Protein AF-A0A931GSL6-F1 (afdb_monomer)

Nearest PDB structures (foldseek):
  1zm5-assembly1_A  TM=7.945E-01  e=1.036E-17  Escherichia coli
  1qx0-assembly1_A  TM=7.908E-01  e=3.239E-17  Escherichia coli
  1omh-assembly1_A  TM=8.052E-01  e=1.941E-16  Escherichia coli
  4pcb-assembly2_C  TM=8.017E-01  e=1.839E-16  Escherichia coli
  8a1c-assembly1_A  TM=7.603E-01  e=1.228E-15  Escherichia coli

Structure (mmCIF, N/CA/C/O backbone):
data_AF-A0A931GSL6-F1
#
_entry.id   AF-A0A931GSL6-F1
#
loop_
_atom_site.group_PDB
_atom_site.id
_atom_site.type_symbol
_atom_site.label_atom_id
_atom_site.label_alt_id
_atom_site.label_comp_id
_atom_site.label_asym_id
_atom_site.label_entity_id
_atom_site.label_seq_id
_atom_site.pdbx_PDB_ins_code
_atom_site.Cartn_x
_atom_site.Cartn_y
_atom_site.Cartn_z
_atom_site.occupancy
_atom_site.B_iso_or_equiv
_atom_site.auth_seq_id
_atom_site.auth_comp_id
_atom_site.auth_asym_id
_atom_site.auth_atom_id
_atom_site.pdbx_PDB_model_num
ATOM 1 N N . MET A 1 1 ? -10.749 4.629 6.695 1.00 88.88 1 MET A N 1
ATOM 2 C CA . MET A 1 1 ? -10.153 5.551 5.714 1.00 88.88 1 MET A CA 1
ATOM 3 C C . MET A 1 1 ? -9.312 4.760 4.730 1.00 88.88 1 MET A C 1
ATOM 5 O O . MET A 1 1 ? -8.601 3.855 5.140 1.00 88.88 1 MET A O 1
ATOM 9 N N . MET A 1 2 ? -9.359 5.133 3.453 1.00 93.56 2 MET A N 1
ATOM 10 C CA . MET A 1 2 ? -8.420 4.651 2.443 1.00 93.56 2 MET A CA 1
ATOM 11 C C . MET A 1 2 ? -7.537 5.807 1.960 1.00 93.56 2 MET A C 1
ATOM 13 O O . MET A 1 2 ? -8.040 6.890 1.645 1.00 93.56 2 MET A O 1
ATOM 17 N N . SER A 1 3 ? -6.228 5.586 1.884 1.00 91.50 3 SER A N 1
ATOM 18 C CA . SER A 1 3 ? -5.280 6.497 1.239 1.00 91.50 3 SER A CA 1
ATOM 19 C C . SER A 1 3 ? -4.695 5.857 -0.017 1.00 91.50 3 SER A C 1
ATOM 21 O O . SER A 1 3 ? -4.628 4.638 -0.108 1.00 91.50 3 SER A O 1
ATOM 23 N N . ILE A 1 4 ? -4.314 6.674 -1.003 1.00 92.56 4 ILE A N 1
ATOM 24 C CA . ILE A 1 4 ? -3.686 6.202 -2.241 1.00 92.56 4 ILE A CA 1
ATOM 25 C C . ILE A 1 4 ? -2.350 6.907 -2.455 1.00 92.56 4 ILE A C 1
ATOM 27 O O . ILE A 1 4 ? -2.257 8.136 -2.346 1.00 92.56 4 ILE A O 1
ATOM 31 N N . ARG A 1 5 ? -1.319 6.139 -2.801 1.00 88.94 5 ARG A N 1
ATOM 32 C CA . ARG A 1 5 ? 0.003 6.654 -3.160 1.00 88.94 5 ARG A CA 1
ATOM 33 C C . ARG A 1 5 ? 0.490 6.020 -4.457 1.00 88.94 5 ARG A C 1
ATOM 35 O O . ARG A 1 5 ? 0.385 4.818 -4.654 1.00 88.94 5 ARG A O 1
ATOM 42 N N . VAL A 1 6 ? 1.073 6.838 -5.331 1.00 90.12 6 VAL A N 1
ATOM 43 C CA . VAL A 1 6 ? 1.807 6.339 -6.499 1.00 90.12 6 VAL A CA 1
ATOM 44 C C . VAL A 1 6 ? 3.104 5.693 -6.037 1.00 90.12 6 VAL A C 1
ATOM 46 O O . VAL A 1 6 ? 3.871 6.292 -5.283 1.00 90.12 6 VAL A O 1
ATOM 49 N N . VAL A 1 7 ? 3.357 4.493 -6.536 1.00 87.50 7 VAL A N 1
ATOM 50 C CA . VAL A 1 7 ? 4.575 3.738 -6.276 1.00 87.50 7 VAL A CA 1
ATOM 51 C C . VAL A 1 7 ? 5.427 3.744 -7.530 1.00 87.50 7 VAL A C 1
ATOM 53 O O . VAL A 1 7 ? 4.928 3.516 -8.634 1.00 87.50 7 VAL A O 1
ATOM 56 N N . ASN A 1 8 ? 6.717 4.005 -7.354 1.00 85.62 8 ASN A N 1
ATOM 57 C CA . ASN A 1 8 ? 7.663 4.135 -8.448 1.00 85.62 8 ASN A CA 1
ATOM 58 C C . ASN A 1 8 ? 8.443 2.833 -8.697 1.00 85.62 8 ASN A C 1
ATOM 60 O O . ASN A 1 8 ? 8.720 2.091 -7.758 1.00 85.62 8 ASN A O 1
ATOM 64 N N . ALA A 1 9 ? 8.806 2.580 -9.954 1.00 76.12 9 ALA A N 1
ATOM 65 C CA . ALA A 1 9 ? 9.715 1.505 -10.351 1.00 76.12 9 ALA A CA 1
ATOM 66 C C . ALA A 1 9 ? 11.154 1.807 -9.890 1.00 76.12 9 ALA A C 1
ATOM 68 O O . ALA A 1 9 ? 11.483 2.956 -9.592 1.00 76.12 9 ALA A O 1
ATOM 69 N N . GLY A 1 10 ? 12.012 0.785 -9.829 1.00 66.00 10 GLY A N 1
ATOM 70 C CA . GLY A 1 10 ? 13.371 0.910 -9.283 1.00 66.00 10 GLY A CA 1
ATOM 71 C C . GLY A 1 10 ? 13.377 0.939 -7.750 1.00 66.00 10 GLY A C 1
ATOM 72 O O . GLY A 1 10 ? 12.690 0.137 -7.122 1.00 66.00 10 GLY A O 1
ATOM 73 N N . ASP A 1 11 ? 14.108 1.869 -7.127 1.00 52.41 11 ASP A N 1
ATOM 74 C CA . ASP A 1 11 ? 14.279 1.930 -5.659 1.00 52.41 11 ASP A CA 1
ATOM 75 C C . ASP A 1 11 ? 12.950 2.123 -4.894 1.00 52.41 11 ASP A C 1
ATOM 77 O O . ASP A 1 11 ? 12.845 1.799 -3.711 1.00 52.41 11 ASP A O 1
ATOM 81 N N . GLY A 1 12 ? 11.894 2.580 -5.580 1.00 50.88 12 GLY A N 1
ATOM 82 C CA . GLY A 1 12 ? 10.536 2.641 -5.039 1.00 50.88 12 GLY A CA 1
ATOM 83 C C . GLY A 1 12 ? 9.939 1.272 -4.691 1.00 50.88 12 GLY A C 1
ATOM 84 O O . GLY A 1 12 ? 9.105 1.206 -3.794 1.00 50.88 12 GLY A O 1
ATOM 85 N N . TYR A 1 13 ? 10.391 0.174 -5.310 1.00 56.59 13 TYR A N 1
ATOM 86 C CA . TYR A 1 13 ? 10.003 -1.189 -4.919 1.00 56.59 13 TYR A CA 1
ATOM 87 C C . TYR A 1 13 ? 10.824 -1.709 -3.724 1.00 56.59 13 TYR A C 1
ATOM 89 O O . TYR A 1 13 ? 10.285 -2.413 -2.875 1.00 56.59 13 TYR A O 1
ATOM 97 N N . ALA A 1 14 ? 12.094 -1.314 -3.591 1.00 57.62 14 ALA A N 1
ATOM 98 C CA . ALA A 1 14 ? 12.875 -1.604 -2.385 1.00 57.62 14 ALA A CA 1
ATOM 99 C C . ALA A 1 14 ? 12.278 -0.871 -1.169 1.00 57.62 14 ALA A C 1
ATOM 101 O O . ALA A 1 14 ? 12.182 -1.432 -0.078 1.00 57.62 14 ALA A O 1
ATOM 102 N N . TYR A 1 15 ? 11.762 0.346 -1.384 1.00 56.59 15 TYR A N 1
ATOM 103 C CA . TYR A 1 15 ? 10.905 1.038 -0.423 1.00 56.59 15 TYR A CA 1
ATOM 104 C C . TYR A 1 15 ? 9.653 0.216 -0.073 1.00 56.59 15 TYR A C 1
ATOM 106 O O . TYR A 1 15 ? 9.319 0.144 1.103 1.00 56.59 15 TYR A O 1
ATOM 114 N N . LEU A 1 16 ? 8.989 -0.443 -1.033 1.00 60.22 16 LEU A N 1
ATOM 115 C CA . LEU A 1 16 ? 7.845 -1.324 -0.747 1.00 60.22 16 LEU A CA 1
ATOM 116 C C . LEU A 1 16 ? 8.237 -2.527 0.108 1.00 60.22 16 LEU A C 1
ATOM 118 O O . LEU A 1 16 ? 7.542 -2.819 1.071 1.00 60.22 16 LEU A O 1
ATOM 122 N N . LEU A 1 17 ? 9.347 -3.201 -0.194 1.00 63.47 17 LEU A N 1
ATOM 123 C CA . LEU A 1 17 ? 9.812 -4.317 0.633 1.00 63.47 17 LEU A CA 1
ATOM 124 C C . LEU A 1 17 ? 10.092 -3.857 2.069 1.00 63.47 17 LEU A C 1
ATOM 126 O O . LEU A 1 17 ? 9.617 -4.480 3.009 1.00 63.47 17 LEU A O 1
ATOM 130 N N . ARG A 1 18 ? 10.772 -2.715 2.229 1.00 61.06 18 ARG A N 1
ATOM 131 C CA . ARG A 1 18 ? 11.181 -2.186 3.538 1.00 61.06 18 ARG A CA 1
ATOM 132 C C . ARG A 1 18 ? 10.068 -1.478 4.323 1.00 61.06 18 ARG A C 1
ATOM 134 O O . ARG A 1 18 ? 10.117 -1.453 5.541 1.00 61.06 18 ARG A O 1
ATOM 141 N N . ASN A 1 19 ? 9.099 -0.846 3.656 1.00 56.12 19 ASN A N 1
ATOM 142 C CA . ASN A 1 19 ? 8.054 -0.039 4.314 1.00 56.12 19 ASN A CA 1
ATOM 143 C C . ASN A 1 19 ? 6.692 -0.740 4.312 1.00 56.12 19 ASN A C 1
ATOM 145 O O . ASN A 1 19 ? 5.955 -0.599 5.277 1.00 56.12 19 ASN A O 1
ATOM 149 N N . VAL A 1 20 ? 6.342 -1.442 3.231 1.00 57.94 20 VAL A N 1
ATOM 150 C CA . VAL A 1 20 ? 5.002 -2.021 3.008 1.00 57.94 20 VAL A CA 1
ATOM 151 C C . VAL A 1 20 ? 4.972 -3.518 3.298 1.00 57.94 20 VAL A C 1
ATOM 153 O O . VAL A 1 20 ? 3.967 -4.033 3.759 1.00 57.94 20 VAL A O 1
ATOM 156 N N . ALA A 1 21 ? 6.058 -4.243 3.043 1.00 58.34 21 ALA A N 1
ATOM 157 C CA . ALA A 1 21 ? 6.096 -5.671 3.329 1.00 58.34 21 ALA A CA 1
ATOM 158 C C . ALA A 1 21 ? 6.589 -5.958 4.760 1.00 58.34 21 ALA A C 1
ATOM 160 O O . ALA A 1 21 ? 6.107 -6.905 5.375 1.00 58.34 21 ALA A O 1
ATOM 161 N N . THR A 1 22 ? 7.476 -5.110 5.305 1.00 55.72 22 THR A N 1
ATOM 162 C CA . THR A 1 22 ? 8.036 -5.234 6.668 1.00 55.72 22 THR A CA 1
ATOM 163 C C . THR A 1 22 ? 7.651 -4.097 7.627 1.00 55.72 22 THR A C 1
ATOM 165 O O . THR A 1 22 ? 8.270 -3.929 8.680 1.00 55.72 22 THR A O 1
ATOM 168 N N . ALA A 1 23 ? 6.649 -3.283 7.275 1.00 55.00 23 ALA A N 1
ATOM 169 C CA . ALA A 1 23 ? 6.155 -2.171 8.094 1.00 55.00 23 ALA A CA 1
ATOM 170 C C . ALA A 1 23 ? 7.258 -1.263 8.668 1.00 55.00 23 ALA A C 1
ATOM 172 O O . ALA A 1 23 ? 7.113 -0.791 9.794 1.00 55.00 23 ALA A O 1
ATOM 173 N N . ASP A 1 24 ? 8.349 -1.022 7.931 1.00 53.19 24 ASP A N 1
ATOM 174 C CA . ASP A 1 24 ? 9.471 -0.164 8.336 1.00 53.19 24 ASP A CA 1
ATOM 175 C C . ASP A 1 24 ? 10.413 -0.682 9.424 1.00 53.19 24 ASP A C 1
ATOM 177 O O . ASP A 1 24 ? 11.229 0.095 9.928 1.00 53.19 24 ASP A O 1
ATOM 181 N N . VAL A 1 25 ? 10.340 -1.964 9.778 1.00 50.78 25 VAL A N 1
ATOM 182 C CA . VAL A 1 25 ? 11.339 -2.573 10.663 1.00 50.78 25 VAL A CA 1
ATOM 183 C C . VAL A 1 25 ? 12.667 -2.671 9.913 1.00 50.78 25 VAL A C 1
ATOM 185 O O . VAL A 1 25 ? 12.702 -3.127 8.765 1.00 50.78 25 VAL A O 1
ATOM 188 N N . ASP A 1 26 ? 13.752 -2.209 10.546 1.00 47.12 26 ASP A N 1
ATOM 189 C CA . ASP A 1 26 ? 15.094 -2.293 9.973 1.00 47.12 26 ASP A CA 1
ATOM 190 C C . ASP A 1 26 ? 15.543 -3.753 9.973 1.00 47.12 26 ASP A C 1
ATOM 192 O O . ASP A 1 26 ? 16.131 -4.268 10.918 1.00 47.12 26 ASP A O 1
ATOM 196 N N . THR A 1 27 ? 15.194 -4.459 8.908 1.00 45.84 27 THR A N 1
ATOM 197 C CA . THR A 1 27 ? 15.822 -5.725 8.587 1.00 45.84 27 THR A CA 1
ATOM 198 C C . THR A 1 27 ? 17.246 -5.388 8.181 1.00 45.84 27 THR A C 1
ATOM 200 O O . THR A 1 27 ? 17.449 -4.805 7.109 1.00 45.84 27 THR A O 1
ATOM 203 N N . GLU A 1 28 ? 18.245 -5.755 8.989 1.00 41.78 28 GLU A N 1
ATOM 204 C CA . GLU A 1 28 ? 19.601 -5.890 8.457 1.00 41.78 28 GLU A CA 1
ATOM 205 C C . GLU A 1 28 ? 19.493 -6.661 7.135 1.00 41.78 28 GLU A C 1
ATOM 207 O O . GLU A 1 28 ? 18.674 -7.583 7.032 1.00 41.78 28 GLU A O 1
ATOM 212 N N . THR A 1 29 ? 20.268 -6.254 6.126 1.00 38.44 29 THR A N 1
ATOM 213 C CA . THR A 1 29 ? 20.222 -6.634 4.693 1.00 38.44 29 THR A CA 1
ATOM 214 C C . THR A 1 29 ? 20.209 -8.143 4.380 1.00 38.44 29 THR A C 1
ATOM 216 O O . THR A 1 29 ? 20.266 -8.540 3.221 1.00 38.44 29 THR A O 1
ATOM 219 N N . LYS A 1 30 ? 20.128 -8.998 5.399 1.00 36.03 30 LYS A N 1
ATOM 220 C CA . LYS A 1 30 ? 20.067 -10.457 5.359 1.00 36.03 30 LYS A CA 1
ATOM 221 C C . LYS A 1 30 ? 18.737 -11.065 5.832 1.00 36.03 30 LYS A C 1
ATOM 223 O O . LYS A 1 30 ? 18.572 -12.270 5.670 1.00 36.03 30 LYS A O 1
ATOM 228 N N . THR A 1 31 ? 17.815 -10.293 6.406 1.00 47.03 31 THR A N 1
ATOM 229 C CA . THR A 1 31 ? 16.574 -10.844 6.989 1.00 47.03 31 THR A CA 1
ATOM 230 C C . THR A 1 31 ? 15.537 -11.032 5.883 1.00 47.03 31 THR A C 1
ATOM 232 O O . THR A 1 31 ? 15.088 -10.057 5.274 1.00 47.03 31 THR A O 1
ATOM 235 N N . LYS A 1 32 ? 15.191 -12.282 5.566 1.00 58.03 32 LYS A N 1
ATOM 236 C CA . LYS A 1 32 ? 14.216 -12.596 4.513 1.00 58.03 32 LYS A CA 1
ATOM 237 C C . LYS A 1 32 ? 12.826 -12.163 4.982 1.00 58.03 32 LYS A C 1
ATOM 239 O O . LYS A 1 32 ? 12.529 -12.194 6.170 1.00 58.03 32 LYS A O 1
ATOM 244 N N . LEU A 1 33 ? 11.931 -11.827 4.052 1.00 59.03 33 LEU A N 1
ATOM 245 C CA . LEU A 1 33 ? 10.522 -11.505 4.346 1.00 59.03 33 LEU A CA 1
ATOM 246 C C . LEU A 1 33 ? 9.840 -12.522 5.282 1.00 59.03 33 LEU A C 1
ATOM 248 O O . LEU A 1 33 ? 9.051 -12.138 6.140 1.00 59.03 33 LEU A O 1
ATOM 252 N N . GLY A 1 34 ? 10.197 -13.805 5.161 1.00 54.66 34 GLY A N 1
ATOM 253 C CA . GLY A 1 34 ? 9.731 -14.867 6.054 1.00 54.66 34 GLY A CA 1
ATOM 254 C C . GLY A 1 34 ? 10.111 -14.664 7.524 1.00 54.66 34 GLY A C 1
ATOM 255 O O . GLY A 1 34 ? 9.273 -14.884 8.393 1.00 54.66 34 GLY A O 1
ATOM 256 N N . ASP A 1 35 ? 11.318 -14.177 7.802 1.00 54.59 35 ASP A N 1
ATOM 257 C CA . ASP A 1 35 ? 11.817 -13.959 9.163 1.00 54.59 35 ASP A CA 1
ATOM 258 C C . ASP A 1 35 ? 11.058 -12.807 9.845 1.00 54.59 35 ASP A C 1
ATOM 260 O O . ASP A 1 35 ? 10.737 -12.880 11.029 1.00 54.59 35 ASP A O 1
ATOM 264 N N . TYR A 1 36 ? 10.693 -11.765 9.086 1.00 60.53 36 TYR A N 1
ATOM 265 C CA . TYR A 1 36 ? 9.849 -10.672 9.580 1.00 60.53 36 TYR A CA 1
ATOM 266 C C . TYR A 1 36 ? 8.445 -11.160 9.960 1.00 60.53 36 TYR A C 1
ATOM 268 O O . TYR A 1 36 ? 7.954 -10.843 11.048 1.00 60.53 36 TYR A O 1
ATOM 276 N N . TYR A 1 37 ? 7.801 -11.943 9.088 1.00 64.44 37 TYR A N 1
ATOM 277 C CA . TYR A 1 37 ? 6.474 -12.503 9.364 1.00 64.44 37 TYR A CA 1
ATOM 278 C C . TYR A 1 37 ? 6.506 -13.443 10.570 1.00 64.44 37 TYR A C 1
ATOM 280 O O . TYR A 1 37 ? 5.622 -13.386 11.422 1.00 64.44 37 TYR A O 1
ATOM 288 N N . GLN A 1 38 ? 7.562 -14.250 10.694 1.00 57.75 38 GLN A N 1
ATOM 289 C CA . GLN A 1 38 ? 7.755 -15.131 11.841 1.00 57.75 38 GLN A CA 1
ATOM 290 C C . GLN A 1 38 ? 7.978 -14.347 13.143 1.00 57.75 38 GLN A C 1
ATOM 292 O O . GLN A 1 38 ? 7.403 -14.705 14.168 1.00 57.75 38 GLN A O 1
ATOM 297 N N . ALA A 1 39 ? 8.766 -13.269 13.111 1.00 57.22 39 ALA A N 1
ATOM 298 C CA . ALA A 1 39 ? 9.063 -12.457 14.291 1.00 57.22 39 ALA A CA 1
ATOM 299 C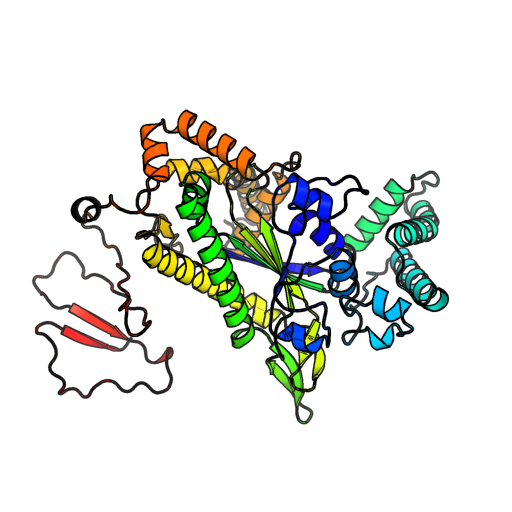 C . ALA A 1 39 ? 7.869 -11.606 14.762 1.00 57.22 39 ALA A C 1
ATOM 301 O O . ALA A 1 39 ? 7.644 -11.457 15.961 1.00 57.22 39 ALA A O 1
ATOM 302 N N . THR A 1 40 ? 7.093 -11.045 13.831 1.00 60.88 40 THR A N 1
ATOM 303 C CA . THR A 1 40 ? 5.948 -10.169 14.156 1.00 60.88 40 THR A CA 1
ATOM 304 C C . THR A 1 40 ? 4.620 -10.905 14.314 1.00 60.88 40 THR A C 1
ATOM 306 O O . THR A 1 40 ? 3.653 -10.346 14.834 1.00 60.88 40 THR A O 1
ATOM 309 N N . GLY A 1 41 ? 4.511 -12.129 13.795 1.00 64.69 41 GLY A N 1
ATOM 310 C CA . GLY A 1 41 ? 3.218 -12.790 13.619 1.00 64.69 41 GLY A CA 1
ATOM 311 C C . GLY A 1 41 ? 2.282 -12.060 12.642 1.00 64.69 41 GLY A C 1
ATOM 312 O O . GLY A 1 41 ? 1.089 -12.369 12.597 1.00 64.69 41 GLY A O 1
ATOM 313 N N . THR A 1 42 ? 2.776 -11.079 11.871 1.00 72.00 42 THR A N 1
ATOM 314 C CA . THR A 1 42 ? 2.006 -10.528 10.747 1.00 72.00 42 THR A CA 1
ATOM 315 C C . THR A 1 42 ? 1.918 -11.582 9.644 1.00 72.00 42 THR A C 1
ATOM 317 O O . THR A 1 42 ? 2.901 -12.280 9.375 1.00 72.00 42 THR A O 1
ATOM 320 N N . PRO A 1 43 ? 0.746 -11.759 9.010 1.00 78.62 43 PRO A N 1
ATOM 321 C CA . PRO A 1 43 ? 0.599 -12.753 7.966 1.00 78.62 43 PRO A CA 1
ATOM 322 C C . PRO A 1 43 ? 1.441 -12.356 6.749 1.00 78.62 43 PRO A C 1
ATOM 324 O O . PRO A 1 43 ? 1.567 -11.165 6.443 1.00 78.62 43 PRO A O 1
ATOM 327 N N . PRO A 1 44 ? 1.971 -13.343 6.007 1.00 85.12 44 PRO A N 1
ATOM 328 C CA . PRO A 1 44 ? 2.659 -13.056 4.767 1.00 85.12 44 PRO A CA 1
ATOM 329 C C . PRO A 1 44 ? 1.716 -12.386 3.769 1.00 85.12 44 PRO A C 1
ATOM 331 O O . PRO A 1 44 ? 0.509 -12.650 3.764 1.00 85.12 44 PRO A O 1
ATOM 334 N N . GLY A 1 45 ? 2.276 -11.537 2.905 1.00 89.44 45 GLY A N 1
ATOM 335 C CA . GLY A 1 45 ? 1.488 -10.865 1.879 1.00 89.44 45 GLY A CA 1
ATOM 336 C C . GLY A 1 45 ? 0.762 -11.858 0.970 1.00 89.44 45 GLY A C 1
ATOM 337 O O . GLY A 1 45 ? 1.307 -12.918 0.654 1.00 89.44 45 GLY A O 1
ATOM 338 N N . ARG A 1 46 ? -0.456 -11.526 0.533 1.00 94.44 46 ARG A N 1
ATOM 339 C CA . ARG A 1 46 ? -1.287 -12.398 -0.319 1.00 94.44 46 ARG A CA 1
ATOM 340 C C . ARG A 1 46 ? -1.665 -11.737 -1.635 1.00 94.44 46 ARG A C 1
ATOM 342 O O . ARG A 1 46 ? -1.926 -10.536 -1.686 1.00 94.44 46 ARG A O 1
ATOM 349 N N . TRP A 1 47 ? -1.707 -12.528 -2.702 1.00 97.44 47 TRP A N 1
ATOM 350 C CA . TRP A 1 47 ? -2.198 -12.081 -4.001 1.00 97.44 47 TRP A CA 1
ATOM 351 C C . TRP A 1 47 ? -3.712 -11.898 -3.997 1.00 97.44 47 TRP A C 1
ATOM 353 O O . TRP A 1 47 ? -4.449 -12.710 -3.441 1.00 97.44 47 TRP A O 1
ATOM 363 N N . TYR A 1 48 ? -4.179 -10.860 -4.682 1.00 97.75 48 TYR A N 1
ATOM 364 C CA . TYR A 1 48 ? -5.594 -10.565 -4.857 1.00 97.75 48 TYR A CA 1
ATOM 365 C C . TYR A 1 48 ? -5.888 -10.029 -6.262 1.00 97.75 48 TYR A C 1
ATOM 367 O O . TYR A 1 48 ? -5.056 -9.358 -6.880 1.00 97.75 48 TYR A O 1
ATOM 375 N N . GLY A 1 49 ? -7.108 -10.278 -6.738 1.00 97.06 49 GLY A N 1
ATOM 376 C CA . GLY A 1 49 ? -7.681 -9.621 -7.909 1.00 97.06 49 GLY A CA 1
ATOM 377 C C . GLY A 1 49 ? -7.876 -10.524 -9.125 1.00 97.06 49 GLY A C 1
ATOM 378 O O . GLY A 1 49 ? -7.112 -11.449 -9.402 1.00 97.06 49 GLY A O 1
ATOM 379 N N . ARG A 1 50 ? -8.919 -10.218 -9.902 1.00 96.25 50 ARG A N 1
ATOM 380 C CA . ARG A 1 50 ? -9.314 -10.976 -11.104 1.00 96.25 50 ARG A CA 1
ATOM 381 C C . ARG A 1 50 ? -8.253 -10.953 -12.208 1.00 96.25 50 ARG A C 1
ATOM 383 O O . ARG A 1 50 ? -8.184 -11.879 -13.017 1.00 96.25 50 ARG A O 1
ATOM 390 N N . GLY A 1 51 ? -7.396 -9.929 -12.217 1.00 97.19 51 GLY A N 1
ATOM 391 C CA . GLY A 1 51 ? -6.324 -9.772 -13.197 1.00 97.19 51 GLY A CA 1
ATOM 392 C C . GLY A 1 51 ? -5.233 -10.837 -13.091 1.00 97.19 51 GLY A C 1
ATOM 393 O O . GLY A 1 51 ? -4.511 -11.038 -14.064 1.00 97.19 51 GLY A O 1
ATOM 394 N N . LEU A 1 52 ? -5.145 -11.558 -11.964 1.00 97.81 52 LEU A N 1
ATOM 395 C CA . LEU A 1 52 ? -4.214 -12.679 -11.785 1.00 97.81 52 LEU A CA 1
ATOM 396 C C . LEU A 1 52 ? -4.424 -13.771 -12.841 1.00 97.81 52 LEU A C 1
ATOM 398 O O . LEU A 1 52 ? -3.458 -14.359 -13.308 1.00 97.81 52 LEU A O 1
ATOM 402 N N . THR A 1 53 ? -5.661 -13.975 -13.305 1.00 96.00 53 THR A N 1
ATOM 403 C CA . THR A 1 53 ? -5.965 -14.934 -14.385 1.00 96.00 53 THR A CA 1
ATOM 404 C C . THR A 1 53 ? -5.207 -14.637 -15.681 1.00 96.00 53 THR A C 1
ATOM 406 O O . THR A 1 53 ? -4.886 -15.552 -16.431 1.00 96.00 53 THR A O 1
ATOM 409 N N . GLY A 1 54 ? -4.883 -13.367 -15.941 1.00 95.19 54 GLY A N 1
ATOM 410 C CA . GLY A 1 54 ? -4.127 -12.956 -17.121 1.00 95.19 54 GLY A CA 1
ATOM 411 C C . GLY A 1 54 ? -2.651 -13.351 -17.083 1.00 95.19 54 GLY A C 1
ATOM 412 O O . GLY A 1 54 ? -2.003 -13.311 -18.126 1.00 95.19 54 GLY A O 1
ATOM 413 N N . LEU A 1 55 ? -2.122 -13.710 -15.907 1.00 96.38 55 LEU A N 1
ATOM 414 C CA . LEU A 1 55 ? -0.742 -14.170 -15.736 1.00 96.38 55 LEU A CA 1
ATOM 415 C C . LEU A 1 55 ? -0.529 -15.597 -16.256 1.00 96.38 55 LEU A C 1
ATOM 417 O O . LEU A 1 55 ? 0.604 -15.947 -16.562 1.00 96.38 55 LEU A O 1
ATOM 421 N N . ASP A 1 56 ? -1.597 -16.392 -16.388 1.00 93.31 56 ASP A N 1
ATOM 422 C CA . ASP A 1 56 ? -1.512 -17.800 -16.796 1.00 93.31 56 ASP A CA 1
ATOM 423 C C . ASP A 1 56 ? -0.492 -18.571 -15.935 1.00 93.31 56 ASP A C 1
ATOM 425 O O . ASP A 1 56 ? 0.580 -19.002 -16.371 1.00 93.31 56 ASP A O 1
ATOM 429 N N . SER A 1 57 ? -0.787 -18.618 -14.634 1.00 93.94 57 SER A N 1
ATOM 430 C CA . SER A 1 57 ? 0.058 -19.219 -13.606 1.00 93.94 57 SER A CA 1
ATOM 431 C C . SER A 1 57 ? -0.782 -20.079 -12.675 1.00 93.94 57 SER A C 1
ATOM 433 O O . SER A 1 57 ? -1.848 -19.663 -12.221 1.00 93.94 57 SER A O 1
ATOM 435 N N . THR A 1 58 ? -0.270 -21.263 -12.348 1.00 92.44 58 THR A N 1
ATOM 436 C CA . THR A 1 58 ? -0.852 -22.148 -11.331 1.00 92.44 58 THR A CA 1
ATOM 437 C C . THR A 1 58 ? -0.370 -21.814 -9.917 1.00 92.44 58 THR A C 1
ATOM 439 O O . THR A 1 58 ? -0.993 -22.247 -8.953 1.00 92.44 58 THR A O 1
ATOM 442 N N . ALA A 1 59 ? 0.724 -21.057 -9.774 1.00 92.94 59 ALA A N 1
ATOM 443 C CA . ALA A 1 59 ? 1.295 -20.672 -8.480 1.00 92.94 59 ALA A CA 1
ATOM 444 C C . ALA A 1 59 ? 0.817 -19.287 -8.005 1.00 92.94 59 ALA A C 1
ATOM 446 O O . ALA A 1 59 ? 0.710 -19.024 -6.803 1.00 92.94 59 ALA A O 1
ATOM 447 N N . ILE A 1 60 ? 0.522 -18.388 -8.946 1.00 96.12 60 ILE A N 1
ATOM 448 C CA . ILE A 1 60 ? 0.112 -17.009 -8.669 1.00 96.12 60 ILE A CA 1
ATOM 449 C C . ILE A 1 60 ? -1.406 -16.888 -8.820 1.00 96.12 60 ILE A C 1
ATOM 451 O O . ILE A 1 60 ? -1.923 -16.401 -9.825 1.00 96.12 60 ILE A O 1
ATOM 455 N N . THR A 1 61 ? -2.127 -17.344 -7.798 1.00 96.00 61 THR A N 1
ATOM 456 C CA . THR A 1 61 ? -3.592 -17.275 -7.716 1.00 96.00 61 THR A CA 1
ATOM 457 C C . THR A 1 61 ? -4.025 -16.464 -6.497 1.00 96.00 61 THR A C 1
ATOM 459 O O . THR A 1 61 ? -3.236 -16.205 -5.590 1.00 96.00 61 THR A O 1
ATOM 462 N N . ALA A 1 62 ? -5.290 -16.039 -6.455 1.00 95.62 62 ALA A N 1
ATOM 463 C CA . ALA A 1 62 ? -5.801 -15.288 -5.310 1.00 95.62 62 ALA A CA 1
ATOM 464 C C . ALA A 1 62 ? -5.594 -16.074 -3.999 1.00 95.62 62 ALA A C 1
ATOM 466 O O . ALA A 1 62 ? -5.827 -17.281 -3.945 1.00 95.62 62 ALA A O 1
ATOM 467 N N . GLY A 1 63 ? -5.120 -15.388 -2.961 1.00 93.75 63 GLY A N 1
ATOM 468 C CA . GLY A 1 63 ? -4.814 -15.952 -1.648 1.00 93.75 63 GLY A CA 1
ATOM 469 C C . GLY A 1 63 ? -3.413 -16.556 -1.499 1.00 93.75 63 GLY A C 1
ATOM 470 O O . GLY A 1 63 ? -2.992 -16.760 -0.355 1.00 93.75 63 GLY A O 1
ATOM 471 N N . THR A 1 64 ? -2.665 -16.809 -2.585 1.00 95.25 64 THR A N 1
ATOM 472 C CA . THR A 1 64 ? -1.302 -17.364 -2.479 1.00 95.25 64 THR A CA 1
ATOM 473 C C . THR A 1 64 ? -0.295 -16.318 -2.015 1.00 95.25 64 THR A C 1
ATOM 475 O O . THR A 1 64 ? -0.510 -15.110 -2.143 1.00 95.25 64 THR A O 1
ATOM 478 N N . THR A 1 65 ? 0.802 -16.791 -1.425 1.00 93.62 65 THR A N 1
ATOM 479 C CA . THR A 1 65 ? 1.811 -15.937 -0.798 1.00 93.62 65 THR A CA 1
ATOM 480 C C . THR A 1 65 ? 2.609 -15.128 -1.823 1.00 93.62 65 THR A C 1
ATOM 482 O O . THR A 1 65 ? 3.068 -15.629 -2.852 1.00 93.62 65 THR A O 1
ATOM 485 N N . VAL A 1 66 ? 2.827 -13.859 -1.502 1.00 90.75 66 VAL A N 1
ATOM 486 C CA . VAL A 1 66 ? 3.693 -12.934 -2.229 1.00 90.75 66 VAL A CA 1
ATOM 487 C C . VAL A 1 66 ? 5.125 -13.081 -1.709 1.00 90.75 66 VAL A C 1
ATOM 489 O O . VAL A 1 66 ? 5.352 -13.023 -0.503 1.00 90.75 66 VAL A O 1
ATOM 492 N N . THR A 1 67 ? 6.101 -13.237 -2.606 1.00 87.00 67 THR A N 1
ATOM 493 C CA . THR A 1 67 ? 7.526 -13.299 -2.250 1.00 87.00 67 THR A CA 1
ATOM 494 C C . THR A 1 67 ? 8.263 -12.035 -2.682 1.00 87.00 67 THR A C 1
ATOM 496 O O . THR A 1 67 ? 7.752 -11.222 -3.461 1.00 87.00 67 THR A O 1
ATOM 499 N N . GLN A 1 68 ? 9.495 -11.875 -2.196 1.00 81.31 68 GLN A N 1
ATOM 500 C CA . GLN A 1 68 ? 10.367 -10.768 -2.577 1.00 81.31 68 GLN A CA 1
ATOM 501 C C . GLN A 1 68 ? 10.643 -10.749 -4.084 1.00 81.31 68 GLN A C 1
ATOM 503 O O . GLN A 1 68 ? 10.602 -9.694 -4.720 1.00 81.31 68 GLN A O 1
ATOM 508 N N . GLU A 1 69 ? 10.886 -11.923 -4.660 1.00 83.12 69 GLU A N 1
ATOM 509 C CA . GLU A 1 69 ? 11.198 -12.127 -6.072 1.00 83.12 69 GLU A CA 1
ATOM 510 C C . GLU A 1 69 ? 10.008 -11.730 -6.941 1.00 83.12 69 GLU A C 1
ATOM 512 O O . GLU A 1 69 ? 10.181 -10.994 -7.918 1.00 83.12 69 GLU A O 1
ATOM 517 N N . HIS A 1 70 ? 8.796 -12.123 -6.526 1.00 90.75 70 HIS A N 1
ATOM 518 C CA . HIS A 1 70 ? 7.573 -11.723 -7.208 1.00 90.75 70 HIS A CA 1
ATOM 519 C C . HIS A 1 70 ? 7.421 -10.198 -7.243 1.00 90.75 70 HIS A C 1
ATOM 521 O O . HIS A 1 70 ? 7.096 -9.614 -8.282 1.00 90.75 70 HIS A O 1
ATOM 527 N N . MET A 1 71 ? 7.677 -9.544 -6.105 1.00 87.88 71 MET A N 1
ATOM 528 C CA . MET A 1 71 ? 7.574 -8.091 -5.980 1.00 87.88 71 MET A CA 1
ATOM 529 C C . MET A 1 71 ? 8.618 -7.383 -6.849 1.00 87.88 71 MET A C 1
ATOM 531 O O . MET A 1 71 ? 8.293 -6.425 -7.556 1.00 87.88 71 MET A O 1
ATOM 535 N N . ALA A 1 72 ? 9.854 -7.884 -6.843 1.00 84.06 72 ALA A N 1
ATOM 536 C CA . ALA A 1 72 ? 10.941 -7.373 -7.667 1.00 84.06 72 ALA A CA 1
ATOM 537 C C . ALA A 1 72 ? 10.635 -7.501 -9.162 1.00 84.06 72 ALA A C 1
ATOM 539 O O . ALA A 1 72 ? 10.893 -6.569 -9.923 1.00 84.06 72 ALA A O 1
ATOM 540 N N . ALA A 1 73 ? 10.080 -8.634 -9.592 1.00 90.00 73 ALA A N 1
ATOM 541 C CA . ALA A 1 73 ? 9.732 -8.862 -10.989 1.00 90.00 73 ALA A CA 1
ATOM 542 C C . ALA A 1 73 ? 8.594 -7.934 -11.443 1.00 90.00 73 ALA A C 1
ATOM 544 O O . ALA A 1 73 ? 8.758 -7.174 -12.401 1.00 90.00 73 ALA A O 1
ATOM 545 N N . LEU A 1 74 ? 7.464 -7.925 -10.728 1.00 93.69 74 LEU A N 1
ATOM 546 C CA . LEU A 1 74 ? 6.262 -7.202 -11.153 1.00 93.69 74 LEU A CA 1
ATOM 547 C C . LEU A 1 74 ? 6.362 -5.685 -10.949 1.00 93.69 74 LEU A C 1
ATOM 549 O O . LEU A 1 74 ? 6.104 -4.905 -11.872 1.00 93.69 74 LEU A O 1
ATOM 553 N N . TYR A 1 75 ? 6.741 -5.247 -9.749 1.00 90.19 75 TYR A N 1
ATOM 554 C CA . TYR A 1 75 ? 6.773 -3.824 -9.400 1.00 90.19 75 TYR A CA 1
ATOM 555 C C . TYR A 1 75 ? 8.129 -3.188 -9.701 1.00 90.19 75 TYR A C 1
ATOM 557 O O . TYR A 1 75 ? 8.181 -2.024 -10.088 1.00 90.19 75 TYR A O 1
ATOM 565 N N . GLY A 1 76 ? 9.224 -3.939 -9.580 1.00 86.25 76 GLY A N 1
ATOM 566 C CA . GLY A 1 76 ? 10.553 -3.434 -9.926 1.00 86.25 76 GLY A CA 1
ATOM 567 C C . GLY A 1 76 ? 10.744 -3.284 -11.436 1.00 86.25 76 GLY A C 1
ATOM 568 O O . GLY A 1 76 ? 11.149 -2.219 -11.902 1.00 86.25 76 GLY A O 1
ATOM 569 N N . GLU A 1 77 ? 10.418 -4.329 -12.202 1.00 87.06 77 GLU A N 1
ATOM 570 C CA . GLU A 1 77 ? 10.800 -4.429 -13.623 1.00 87.06 77 GLU A CA 1
ATOM 571 C C . GLU A 1 77 ? 9.611 -4.562 -14.590 1.00 87.06 77 GLU A C 1
ATOM 573 O O . GLU A 1 77 ? 9.757 -4.377 -15.801 1.00 87.06 77 GLU A O 1
ATOM 578 N N . GLY A 1 78 ? 8.402 -4.796 -14.078 1.00 93.31 78 GLY A N 1
ATOM 579 C CA . GLY A 1 78 ? 7.205 -4.899 -14.909 1.00 93.31 78 GLY A CA 1
ATOM 580 C C . GLY A 1 78 ? 7.122 -6.220 -15.669 1.00 93.31 78 GLY A C 1
ATOM 581 O O . GLY A 1 78 ? 6.592 -6.247 -16.785 1.00 93.31 78 GLY A O 1
ATOM 582 N N . LEU A 1 79 ? 7.679 -7.275 -15.083 1.00 94.62 79 LEU A N 1
ATOM 583 C CA . LEU A 1 79 ? 7.706 -8.639 -15.595 1.00 94.62 79 LEU A CA 1
ATOM 584 C C . LEU A 1 79 ? 6.674 -9.514 -14.877 1.00 94.62 79 LEU A C 1
ATOM 586 O O . LEU A 1 79 ? 6.074 -9.119 -13.877 1.00 94.62 79 LEU A O 1
ATOM 590 N N . HIS A 1 80 ? 6.471 -10.714 -15.403 1.00 97.19 80 HIS A N 1
ATOM 591 C CA . HIS A 1 80 ? 5.689 -11.761 -14.770 1.00 97.19 80 HIS A CA 1
ATOM 592 C C . HIS A 1 80 ? 6.244 -12.051 -13.356 1.00 97.19 80 HIS A C 1
ATOM 594 O O . HIS A 1 80 ? 7.462 -12.131 -13.214 1.00 97.19 80 HIS A O 1
ATOM 600 N N . PRO A 1 81 ? 5.415 -12.232 -12.307 1.00 95.62 81 PRO A N 1
ATOM 601 C CA . PRO A 1 81 ? 5.904 -12.520 -10.950 1.00 95.62 81 PRO A CA 1
ATOM 602 C C . PRO A 1 81 ? 6.869 -13.715 -10.874 1.00 95.62 81 PRO A C 1
ATOM 604 O O . PRO A 1 81 ? 7.859 -13.668 -10.158 1.00 95.62 81 PRO A O 1
ATOM 607 N N . GLU A 1 82 ? 6.620 -14.749 -11.678 1.00 94.94 82 GLU A N 1
ATOM 608 C CA . GLU A 1 82 ? 7.488 -15.930 -11.848 1.00 94.94 82 GLU A CA 1
ATOM 609 C C . GLU A 1 82 ? 8.601 -15.742 -12.904 1.00 94.94 82 GLU A C 1
ATOM 611 O O . GLU A 1 82 ? 9.017 -16.707 -13.541 1.00 94.94 82 GLU A O 1
ATOM 616 N N . ALA A 1 83 ? 9.050 -14.512 -13.180 1.00 93.25 83 ALA A N 1
ATOM 617 C CA . ALA A 1 83 ? 10.017 -14.256 -14.254 1.00 93.25 83 ALA A CA 1
ATOM 618 C C . ALA A 1 83 ? 11.296 -15.091 -14.100 1.00 93.25 83 ALA A C 1
ATOM 620 O O . ALA A 1 83 ? 11.729 -15.716 -15.062 1.00 93.25 83 ALA A O 1
ATOM 621 N N . ASP A 1 84 ? 11.869 -15.145 -12.896 1.00 89.06 84 ASP A N 1
ATOM 622 C CA . ASP A 1 84 ? 13.148 -15.827 -12.670 1.00 89.06 84 ASP A CA 1
ATOM 623 C C . ASP A 1 84 ? 13.047 -17.340 -12.884 1.00 89.06 84 ASP A C 1
ATOM 625 O O . ASP A 1 84 ? 13.906 -17.919 -13.546 1.00 89.06 84 ASP A O 1
ATOM 629 N N . SER A 1 85 ? 11.988 -17.982 -12.380 1.00 91.88 85 SER A N 1
ATOM 630 C CA . SER A 1 85 ? 11.789 -19.425 -12.559 1.00 91.88 85 SER A CA 1
ATOM 631 C C . SER A 1 85 ? 11.468 -19.777 -14.011 1.00 91.88 85 SER A C 1
ATOM 633 O O . SER A 1 85 ? 11.989 -20.760 -14.531 1.00 91.88 85 SER A O 1
ATOM 635 N N . ARG A 1 86 ? 10.670 -18.957 -14.708 1.00 94.19 86 ARG A N 1
ATOM 636 C CA . ARG A 1 86 ? 10.385 -19.154 -16.139 1.00 94.19 86 ARG A CA 1
ATOM 637 C C . ARG A 1 86 ? 11.650 -19.015 -16.985 1.00 94.19 86 ARG A C 1
ATOM 639 O O . ARG A 1 86 ? 11.878 -19.845 -17.860 1.00 94.19 86 ARG A O 1
ATOM 646 N N . ILE A 1 87 ? 12.491 -18.024 -16.692 1.00 91.69 87 ILE A N 1
ATOM 647 C CA . ILE A 1 87 ? 13.783 -17.831 -17.367 1.00 91.69 87 ILE A CA 1
ATOM 648 C C . ILE A 1 87 ? 14.729 -19.001 -17.096 1.00 91.69 87 ILE A C 1
ATOM 650 O O . ILE A 1 87 ? 15.344 -19.518 -18.026 1.00 91.69 87 ILE A O 1
ATOM 654 N N . ALA A 1 88 ? 14.814 -19.464 -15.846 1.00 89.56 88 ALA A N 1
ATOM 655 C CA . ALA A 1 88 ? 15.607 -20.643 -15.499 1.00 89.56 88 ALA A CA 1
ATOM 656 C C . ALA A 1 88 ? 15.153 -21.899 -16.270 1.00 89.56 88 ALA A C 1
ATOM 658 O O . ALA A 1 88 ? 15.975 -22.754 -16.586 1.00 89.56 88 ALA A O 1
ATOM 659 N N . ASN A 1 89 ? 13.869 -21.966 -16.635 1.00 92.69 89 ASN A N 1
ATOM 660 C CA . ASN A 1 89 ? 13.277 -23.024 -17.456 1.00 92.69 89 ASN A CA 1
ATOM 661 C C . ASN A 1 89 ? 13.327 -22.742 -18.974 1.00 92.69 89 ASN A C 1
ATOM 663 O O . ASN A 1 89 ? 12.641 -23.410 -19.745 1.00 92.69 89 ASN A O 1
ATOM 667 N N . GLY A 1 90 ? 14.128 -21.769 -19.418 1.00 91.88 90 GLY A N 1
ATOM 668 C CA . GLY A 1 90 ? 14.393 -21.501 -20.834 1.00 91.88 90 GLY A CA 1
ATOM 669 C C . GLY A 1 90 ? 13.534 -20.411 -21.479 1.00 91.88 90 GLY A C 1
ATOM 670 O O . GLY A 1 90 ? 13.684 -20.171 -22.676 1.00 91.88 90 GLY A O 1
ATOM 671 N N . ALA A 1 91 ? 12.661 -19.730 -20.730 1.00 93.56 91 ALA A N 1
ATOM 672 C CA . ALA A 1 91 ? 11.943 -18.569 -21.254 1.00 93.56 91 ALA A CA 1
ATOM 673 C C . ALA A 1 91 ? 12.896 -17.383 -21.481 1.00 93.56 91 ALA A C 1
ATOM 675 O O . ALA A 1 91 ? 13.822 -17.136 -20.706 1.00 93.56 91 ALA A O 1
ATOM 676 N N . SER A 1 92 ? 12.641 -16.592 -22.517 1.00 91.12 92 SER A N 1
ATOM 677 C CA . SER A 1 92 ? 13.340 -15.328 -22.733 1.00 91.12 92 SER A CA 1
ATOM 678 C C . SER A 1 92 ? 12.752 -14.205 -21.868 1.00 91.12 92 SER A C 1
ATOM 680 O O . SER A 1 92 ? 11.624 -14.280 -21.377 1.00 91.12 92 SER A O 1
ATOM 682 N N . ILE A 1 93 ? 13.480 -13.089 -21.742 1.00 88.06 93 ILE A N 1
ATOM 683 C CA . ILE A 1 93 ? 12.955 -11.865 -21.105 1.00 88.06 93 ILE A CA 1
ATOM 684 C C . ILE A 1 93 ? 11.673 -11.375 -21.800 1.00 88.06 93 ILE A C 1
ATOM 686 O O . ILE A 1 93 ? 10.788 -10.833 -21.139 1.00 88.06 93 ILE A O 1
ATOM 690 N N . ALA A 1 94 ? 11.555 -11.569 -23.118 1.00 90.56 94 ALA A N 1
ATOM 691 C CA . ALA A 1 94 ? 10.374 -11.162 -23.874 1.00 90.56 94 ALA A CA 1
ATOM 692 C C . ALA A 1 94 ? 9.132 -11.980 -23.488 1.00 90.56 94 ALA A C 1
ATOM 694 O O . ALA A 1 94 ? 8.049 -11.406 -23.377 1.00 90.56 94 ALA A O 1
ATOM 695 N N . ASP A 1 95 ? 9.298 -13.275 -23.205 1.00 93.50 95 ASP A N 1
ATOM 696 C CA . ASP A 1 95 ? 8.201 -14.179 -22.830 1.00 93.50 95 ASP A CA 1
ATOM 697 C C . ASP A 1 95 ? 7.607 -13.837 -21.458 1.00 93.50 95 ASP A C 1
ATOM 699 O O . ASP A 1 95 ? 6.424 -14.060 -21.204 1.00 93.50 95 ASP A O 1
ATOM 703 N N . VAL A 1 96 ? 8.415 -13.252 -20.569 1.00 95.06 96 VAL A N 1
ATOM 704 C CA . VAL A 1 96 ? 7.993 -12.851 -19.218 1.00 95.06 96 VAL A CA 1
ATOM 705 C C . VAL A 1 96 ? 7.678 -11.357 -19.106 1.00 95.06 96 VAL A C 1
ATOM 707 O O . VAL A 1 96 ? 7.370 -10.868 -18.018 1.00 95.06 96 VAL A O 1
ATOM 710 N N . GLN A 1 97 ? 7.742 -10.593 -20.198 1.00 95.81 97 GLN A N 1
ATOM 711 C CA . GLN A 1 97 ? 7.515 -9.151 -20.172 1.00 95.81 97 GLN A CA 1
ATOM 712 C C . GLN A 1 97 ? 6.017 -8.805 -20.209 1.00 95.81 97 GLN A C 1
ATOM 714 O O . GLN A 1 97 ? 5.308 -9.075 -21.177 1.00 95.81 97 GLN A O 1
ATOM 719 N N . LEU A 1 98 ? 5.536 -8.063 -19.203 1.00 97.06 98 LEU A N 1
ATOM 720 C CA . LEU A 1 98 ? 4.152 -7.577 -19.178 1.00 97.06 98 LEU A CA 1
ATOM 721 C C . LEU A 1 98 ? 4.036 -6.227 -19.901 1.00 97.06 98 LEU A C 1
ATOM 723 O O . LEU A 1 98 ? 4.095 -5.146 -19.302 1.00 97.06 98 LEU A O 1
ATOM 727 N N . GLY A 1 99 ? 3.881 -6.275 -21.222 1.00 95.69 99 GLY A N 1
ATOM 728 C CA . GLY A 1 99 ? 3.708 -5.086 -22.063 1.00 95.69 99 GLY A CA 1
ATOM 729 C C . GLY A 1 99 ? 5.008 -4.294 -22.223 1.00 95.69 99 GLY A C 1
ATOM 730 O O . GLY A 1 99 ? 6.082 -4.863 -22.342 1.00 95.69 99 GLY A O 1
ATOM 731 N N . ARG A 1 100 ? 4.956 -2.959 -22.253 1.00 93.88 100 ARG A N 1
ATOM 732 C CA . ARG A 1 100 ? 6.189 -2.151 -22.370 1.00 93.88 100 ARG A CA 1
ATOM 733 C C . ARG A 1 100 ? 6.959 -2.127 -21.053 1.00 93.88 100 ARG A C 1
ATOM 735 O O . ARG A 1 100 ? 6.336 -1.915 -20.016 1.00 93.88 100 ARG A O 1
ATOM 742 N N . ALA A 1 101 ? 8.285 -2.239 -21.091 1.00 92.12 101 ALA A N 1
ATOM 743 C CA . ALA A 1 101 ? 9.133 -1.992 -19.923 1.00 92.12 101 ALA A CA 1
ATOM 744 C C . ALA A 1 101 ? 8.835 -0.619 -19.287 1.00 92.12 101 ALA A C 1
ATOM 746 O O . ALA A 1 101 ? 8.395 0.314 -19.974 1.00 92.12 101 ALA A O 1
ATOM 747 N N . TYR A 1 102 ? 9.050 -0.491 -17.975 1.00 91.88 102 TYR A N 1
ATOM 748 C CA . TYR A 1 102 ? 8.884 0.799 -17.306 1.00 91.88 102 TYR A CA 1
ATOM 749 C C . TYR A 1 102 ? 9.821 1.849 -17.930 1.00 91.88 102 TYR A C 1
ATOM 751 O O . TYR A 1 102 ? 10.986 1.546 -18.197 1.00 91.88 102 TYR A O 1
ATOM 759 N N . PRO A 1 103 ? 9.332 3.074 -18.205 1.00 90.56 103 PRO A N 1
ATOM 760 C CA . PRO A 1 103 ? 10.161 4.101 -18.817 1.00 90.56 103 PRO A CA 1
ATOM 761 C C . PRO A 1 103 ? 11.310 4.496 -17.888 1.00 90.56 103 PRO A C 1
ATOM 763 O O . PRO A 1 103 ? 11.120 4.721 -16.698 1.00 90.56 103 PRO A O 1
ATOM 766 N N . PHE A 1 104 ? 12.503 4.618 -18.455 1.00 89.25 104 PHE A N 1
ATOM 767 C CA . PHE A 1 104 ? 13.683 5.075 -17.737 1.00 89.25 104 PHE A CA 1
ATOM 768 C C . PHE A 1 104 ? 13.895 6.574 -17.970 1.00 89.25 104 PHE A C 1
ATOM 770 O O . PHE A 1 104 ? 13.798 7.050 -19.103 1.00 89.25 104 PHE A O 1
ATOM 777 N N . TYR A 1 105 ? 14.217 7.307 -16.907 1.00 90.50 105 TYR A N 1
ATOM 778 C CA . TYR A 1 105 ? 14.514 8.733 -16.967 1.00 90.50 105 TYR A CA 1
ATOM 779 C C . TYR A 1 105 ? 15.867 8.981 -16.312 1.00 90.50 105 TYR A C 1
ATOM 781 O O . TYR A 1 105 ? 16.054 8.672 -15.142 1.00 90.50 105 TYR A O 1
ATOM 789 N N . SER A 1 106 ? 16.806 9.565 -17.056 1.00 91.25 106 SER A N 1
ATOM 790 C CA . SER A 1 106 ? 18.122 9.899 -16.505 1.00 91.25 106 SER A CA 1
ATOM 791 C C . SER A 1 106 ? 18.219 11.338 -16.002 1.00 91.25 106 SER A C 1
ATOM 793 O O . SER A 1 106 ? 19.205 11.681 -15.366 1.00 91.25 106 SER A O 1
ATOM 795 N N . GLY A 1 107 ? 17.268 12.211 -16.364 1.00 90.69 107 GLY A N 1
ATOM 796 C CA . GLY A 1 107 ? 17.322 13.650 -16.058 1.00 90.69 107 GLY A CA 1
ATOM 797 C C . GLY A 1 107 ? 18.609 14.347 -16.513 1.00 90.69 107 GLY A C 1
ATOM 798 O O . GLY A 1 107 ? 19.001 15.343 -15.925 1.00 90.69 107 GLY A O 1
ATOM 799 N N . GLY A 1 108 ? 19.294 13.804 -17.525 1.00 92.06 108 GLY A N 1
ATOM 800 C CA . GLY A 1 108 ? 20.604 14.293 -17.965 1.00 92.06 108 GLY A CA 1
ATOM 801 C C . GLY A 1 108 ? 21.808 13.721 -17.205 1.00 92.06 108 GLY A C 1
ATOM 802 O O . GLY A 1 108 ? 22.910 13.799 -17.735 1.00 92.06 108 GLY A O 1
ATOM 803 N N . HIS A 1 109 ? 21.624 13.057 -16.058 1.00 94.31 109 HIS A N 1
ATOM 804 C CA . HIS A 1 109 ? 22.719 12.416 -15.325 1.00 94.31 109 HIS A CA 1
ATOM 805 C C . HIS A 1 109 ? 23.341 11.281 -16.146 1.00 94.31 109 HIS A C 1
ATOM 807 O O . HIS A 1 109 ? 22.675 10.290 -16.469 1.00 94.31 109 HIS A O 1
ATOM 813 N N . GLN A 1 110 ? 24.622 11.434 -16.484 1.00 95.50 110 GLN A N 1
ATOM 814 C CA . GLN A 1 110 ? 25.356 10.479 -17.310 1.00 95.50 110 GLN A CA 1
ATOM 815 C C . GLN A 1 110 ? 25.537 9.137 -16.593 1.00 95.50 110 GLN A C 1
ATOM 817 O O . GLN A 1 110 ? 25.256 8.096 -17.187 1.00 95.50 110 GLN A O 1
ATOM 822 N N . VAL A 1 111 ? 25.851 9.169 -15.291 1.00 95.06 111 VAL A N 1
ATOM 823 C CA . VAL A 1 111 ? 25.934 7.966 -14.451 1.00 95.06 111 VAL A CA 1
ATOM 824 C C . VAL A 1 111 ? 24.679 7.097 -14.563 1.00 95.06 111 VAL A C 1
ATOM 826 O O . VAL A 1 111 ? 24.780 5.895 -14.772 1.00 95.06 111 VAL A O 1
ATOM 829 N N . LEU A 1 112 ? 23.476 7.684 -14.530 1.00 94.38 112 LEU A N 1
ATOM 830 C CA . LEU A 1 112 ? 22.236 6.906 -14.605 1.00 94.38 112 LEU A CA 1
ATOM 831 C C . LEU A 1 112 ? 22.058 6.241 -15.981 1.00 94.38 112 LEU A C 1
ATOM 833 O O . LEU A 1 112 ? 21.558 5.117 -16.061 1.00 94.38 112 LEU A O 1
ATOM 837 N N . LYS A 1 113 ? 22.462 6.906 -17.074 1.00 94.38 113 LYS A N 1
ATOM 838 C CA . LYS A 1 113 ? 22.403 6.324 -18.429 1.00 94.38 113 LYS A CA 1
ATOM 839 C C . LYS A 1 113 ? 23.348 5.133 -18.568 1.00 94.38 113 LYS A C 1
ATOM 841 O O . LYS A 1 113 ? 22.960 4.112 -19.140 1.00 94.38 113 LYS A O 1
ATOM 846 N N . GLU A 1 114 ? 24.562 5.264 -18.047 1.00 95.00 114 GLU A N 1
ATOM 847 C CA . GLU A 1 114 ? 25.562 4.195 -18.060 1.00 95.00 114 GLU A CA 1
ATOM 848 C C . GLU A 1 114 ? 25.113 3.020 -17.195 1.00 95.00 114 GLU A C 1
ATOM 850 O O . GLU A 1 114 ? 25.123 1.892 -17.678 1.00 95.00 114 GLU A O 1
ATOM 855 N N . LEU A 1 115 ? 24.568 3.274 -16.001 1.00 92.88 115 LEU A N 1
ATOM 856 C CA . LEU A 1 115 ? 23.963 2.238 -15.157 1.00 92.88 115 LEU A CA 1
ATOM 857 C C . LEU A 1 115 ? 22.863 1.465 -15.887 1.00 92.88 115 LEU A C 1
ATOM 859 O O . LEU A 1 115 ? 22.895 0.238 -15.942 1.00 92.88 115 LEU A O 1
ATOM 863 N N . SER A 1 116 ? 21.921 2.173 -16.518 1.00 90.38 116 SER A N 1
ATOM 864 C CA . SER A 1 116 ? 20.860 1.530 -17.302 1.00 90.38 116 SER A CA 1
ATOM 865 C C . SER A 1 116 ? 21.420 0.683 -18.450 1.00 90.38 116 SER A C 1
ATOM 867 O O . SER A 1 116 ? 20.856 -0.360 -18.783 1.00 90.38 116 SER A O 1
ATOM 869 N N . THR A 1 117 ? 22.522 1.119 -19.063 1.00 93.31 117 THR A N 1
ATOM 870 C CA . THR A 1 117 ? 23.193 0.394 -20.151 1.00 93.31 117 THR A CA 1
ATOM 871 C C . THR A 1 117 ? 23.878 -0.865 -19.631 1.00 93.31 117 THR A C 1
ATOM 873 O O . THR A 1 117 ? 23.650 -1.939 -20.186 1.00 93.31 117 THR A O 1
ATOM 876 N N . MET A 1 118 ? 24.622 -0.764 -18.529 1.00 93.31 118 MET A N 1
ATOM 877 C CA . MET A 1 118 ? 25.295 -1.900 -17.898 1.00 93.31 118 MET A CA 1
ATOM 878 C C . MET A 1 118 ? 24.301 -2.953 -17.410 1.00 93.31 118 MET A C 1
ATOM 880 O O . MET A 1 118 ? 24.483 -4.139 -17.668 1.00 93.31 118 MET A O 1
ATOM 884 N N . GLU A 1 119 ? 23.188 -2.547 -16.796 1.00 89.88 119 GLU A N 1
ATOM 885 C CA . GLU A 1 119 ? 22.135 -3.491 -16.404 1.00 89.88 119 GLU A CA 1
ATOM 886 C C . GLU A 1 119 ? 21.476 -4.174 -17.614 1.00 89.88 119 GLU A C 1
ATOM 888 O O . GLU A 1 119 ? 21.112 -5.349 -17.549 1.00 89.88 119 GLU A O 1
ATOM 893 N N . LYS A 1 120 ? 21.306 -3.462 -18.739 1.00 87.50 120 LYS A N 1
ATOM 894 C CA . LYS A 1 120 ? 20.802 -4.064 -19.987 1.00 87.50 120 LYS A CA 1
ATOM 895 C C . LYS A 1 120 ? 21.787 -5.079 -20.557 1.00 87.50 120 LYS A C 1
ATOM 897 O O . LYS A 1 120 ? 21.353 -6.158 -20.949 1.00 87.50 120 LYS A O 1
ATOM 902 N N . GLN A 1 121 ? 23.076 -4.749 -20.586 1.00 91.19 121 GLN A N 1
ATOM 903 C CA . GLN A 1 121 ? 24.128 -5.663 -21.035 1.00 91.19 121 GLN A CA 1
ATOM 904 C C . GLN A 1 121 ? 24.198 -6.900 -20.144 1.00 91.19 121 GLN A C 1
ATOM 906 O O . GLN A 1 121 ? 24.230 -8.013 -20.662 1.00 91.19 121 GLN A O 1
ATOM 911 N N . PHE A 1 122 ? 24.121 -6.723 -18.821 1.00 91.50 122 PHE A N 1
ATOM 912 C CA . PHE A 1 122 ? 24.051 -7.839 -17.883 1.00 91.50 122 PHE A CA 1
ATOM 913 C C . PHE A 1 122 ? 22.900 -8.781 -18.238 1.00 91.50 122 PHE A C 1
ATOM 915 O O . PHE A 1 122 ? 23.121 -9.974 -18.414 1.00 91.50 122 PHE A O 1
ATOM 922 N N . ARG A 1 123 ? 21.680 -8.250 -18.414 1.00 87.56 123 ARG A N 1
ATOM 923 C CA . ARG A 1 123 ? 20.513 -9.072 -18.780 1.00 87.56 123 ARG A CA 1
ATOM 924 C C . ARG A 1 123 ? 20.700 -9.804 -20.104 1.00 87.56 123 ARG A C 1
ATOM 926 O O . ARG A 1 123 ? 20.284 -10.951 -20.218 1.00 87.56 123 ARG A O 1
ATOM 933 N N . TYR A 1 124 ? 21.314 -9.153 -21.089 1.00 86.00 124 TYR A N 1
ATOM 934 C CA . TYR A 1 124 ? 21.585 -9.760 -22.389 1.00 86.00 124 TYR A CA 1
ATOM 935 C C . TYR A 1 124 ? 22.578 -10.925 -22.284 1.00 86.00 124 TYR A C 1
ATOM 937 O O . TYR A 1 124 ? 22.312 -11.999 -22.811 1.00 86.00 124 TYR A O 1
ATOM 945 N N . HIS A 1 125 ? 23.694 -10.739 -21.575 1.00 88.38 125 HIS A N 1
ATOM 946 C CA . HIS A 1 125 ? 24.744 -11.755 -21.472 1.00 88.38 125 HIS A CA 1
ATOM 947 C C . HIS A 1 125 ? 24.405 -12.881 -20.495 1.00 88.38 125 HIS A C 1
ATOM 949 O O . HIS A 1 125 ? 24.675 -14.043 -20.780 1.00 88.38 125 HIS A O 1
ATOM 955 N N . ALA A 1 126 ? 23.818 -12.547 -19.346 1.00 87.00 126 ALA A N 1
ATOM 956 C CA . ALA A 1 126 ? 23.473 -13.523 -18.319 1.00 87.00 126 ALA A CA 1
ATOM 957 C C . ALA A 1 126 ? 22.137 -14.230 -18.596 1.00 87.00 126 ALA A C 1
ATOM 959 O O . ALA A 1 126 ? 21.823 -15.210 -17.928 1.00 87.00 126 ALA A O 1
ATOM 960 N N . GLY A 1 127 ? 21.311 -13.702 -19.508 1.00 82.00 127 GLY A N 1
ATOM 961 C CA . GLY A 1 127 ? 19.967 -14.214 -19.789 1.00 82.00 127 GLY A CA 1
ATOM 962 C C . GLY A 1 127 ? 18.971 -14.056 -18.634 1.00 82.00 127 GLY A C 1
ATOM 963 O O . GLY A 1 127 ? 17.833 -14.486 -18.756 1.00 82.00 127 GLY A O 1
ATOM 964 N N . ARG A 1 128 ? 19.370 -13.429 -17.519 1.00 85.50 128 ARG A N 1
ATOM 965 C CA . ARG A 1 128 ? 18.580 -13.270 -16.290 1.00 85.50 128 ARG A CA 1
ATOM 966 C C . ARG A 1 128 ? 18.706 -11.868 -15.708 1.00 85.50 128 ARG A C 1
ATOM 968 O O . ARG A 1 128 ? 19.551 -11.071 -16.114 1.00 85.50 128 ARG A O 1
ATOM 975 N N . ARG A 1 129 ? 17.889 -11.578 -14.698 1.00 82.94 129 ARG A N 1
ATOM 976 C CA . ARG A 1 129 ? 17.966 -10.327 -13.935 1.00 82.94 129 ARG A CA 1
ATOM 977 C C . ARG A 1 129 ? 19.183 -10.341 -12.999 1.00 82.94 129 ARG A C 1
ATOM 979 O O . ARG A 1 129 ? 19.551 -11.412 -12.500 1.00 82.94 129 ARG A O 1
ATOM 986 N N . PRO A 1 130 ? 19.822 -9.183 -12.759 1.00 83.25 130 PRO A N 1
ATOM 987 C CA . PRO A 1 130 ? 20.865 -9.079 -11.751 1.00 83.25 130 PRO A CA 1
ATOM 988 C C . PRO A 1 130 ? 20.262 -9.210 -10.349 1.00 83.25 130 PRO A C 1
ATOM 990 O O . PRO A 1 130 ? 19.197 -8.659 -10.051 1.00 83.25 130 PRO A O 1
ATOM 993 N N . THR A 1 131 ? 20.968 -9.918 -9.477 1.00 81.44 131 THR A N 1
ATOM 994 C CA . THR A 1 131 ? 20.690 -9.952 -8.038 1.00 81.44 131 THR A CA 1
ATOM 995 C C . THR A 1 131 ? 20.925 -8.575 -7.412 1.00 81.44 131 THR A C 1
ATOM 997 O O . THR A 1 131 ? 21.505 -7.676 -8.021 1.00 81.44 131 THR A O 1
ATOM 1000 N N . GLU A 1 132 ? 20.482 -8.376 -6.169 1.00 78.25 132 GLU A N 1
ATOM 1001 C CA . GLU A 1 132 ? 20.753 -7.130 -5.443 1.00 78.25 132 GLU A CA 1
ATOM 1002 C C . GLU A 1 132 ? 22.253 -6.848 -5.300 1.00 78.25 132 GLU A C 1
ATOM 1004 O O . GLU A 1 132 ? 22.694 -5.729 -5.555 1.00 78.25 132 GLU A O 1
ATOM 1009 N N . GLN A 1 133 ? 23.043 -7.870 -4.970 1.00 82.31 133 GLN A N 1
ATOM 1010 C CA . GLN A 1 133 ? 24.489 -7.733 -4.848 1.00 82.31 133 GLN A CA 1
ATOM 1011 C C . GLN A 1 133 ? 25.129 -7.344 -6.185 1.00 82.31 133 GLN A C 1
ATOM 1013 O O . GLN A 1 133 ? 25.912 -6.400 -6.227 1.00 82.31 133 GLN A O 1
ATOM 1018 N N . GLU A 1 134 ? 24.740 -7.998 -7.283 1.00 89.12 134 GLU A N 1
ATOM 1019 C CA . GLU A 1 134 ? 25.235 -7.659 -8.624 1.00 89.12 134 GLU A CA 1
ATOM 1020 C C . GLU A 1 134 ? 24.827 -6.242 -9.044 1.00 89.12 134 GLU A C 1
ATOM 1022 O O . GLU A 1 134 ? 25.646 -5.519 -9.607 1.00 89.12 134 GLU A O 1
ATOM 1027 N N . ARG A 1 135 ? 23.603 -5.797 -8.721 1.00 87.88 135 ARG A N 1
ATOM 1028 C CA . ARG A 1 135 ? 23.177 -4.406 -8.953 1.00 87.88 135 ARG A CA 1
ATOM 1029 C C . ARG A 1 135 ? 24.032 -3.413 -8.177 1.00 87.88 135 ARG A C 1
ATOM 1031 O O . ARG A 1 135 ? 24.429 -2.401 -8.744 1.00 87.88 135 ARG A O 1
ATOM 1038 N N . ASN A 1 136 ? 24.335 -3.700 -6.913 1.00 89.62 136 ASN A N 1
ATOM 1039 C CA . ASN A 1 136 ? 25.179 -2.834 -6.092 1.00 89.62 136 ASN A CA 1
ATOM 1040 C C . ASN A 1 136 ? 26.615 -2.777 -6.625 1.00 89.62 136 ASN A C 1
ATOM 1042 O O . ASN A 1 136 ? 27.192 -1.694 -6.675 1.00 89.62 136 ASN A O 1
ATOM 1046 N N . THR A 1 137 ? 27.167 -3.905 -7.078 1.00 93.50 137 THR A N 1
ATOM 1047 C CA . THR A 1 137 ? 28.483 -3.953 -7.731 1.00 93.50 137 THR A CA 1
ATOM 1048 C C . THR A 1 137 ? 28.492 -3.122 -9.012 1.00 93.50 137 THR A C 1
ATOM 1050 O O . THR A 1 137 ? 29.285 -2.191 -9.111 1.00 93.50 137 THR A O 1
ATOM 1053 N N . ILE A 1 138 ? 27.543 -3.352 -9.931 1.00 93.25 138 ILE A N 1
ATOM 1054 C CA . ILE A 1 138 ? 27.395 -2.550 -11.160 1.00 93.25 138 ILE A CA 1
ATOM 1055 C C . ILE A 1 138 ? 27.269 -1.060 -10.816 1.00 93.25 138 ILE A C 1
ATOM 1057 O O . ILE A 1 138 ? 27.897 -0.216 -11.458 1.00 93.25 138 ILE A O 1
ATOM 1061 N N . ALA A 1 139 ? 26.475 -0.733 -9.793 1.00 92.88 139 ALA A N 1
ATOM 1062 C CA . ALA A 1 139 ? 26.262 0.637 -9.358 1.00 92.88 139 ALA A CA 1
ATOM 1063 C C . ALA A 1 139 ? 27.552 1.313 -8.902 1.00 92.88 139 ALA A C 1
ATOM 1065 O O . ALA A 1 139 ? 27.856 2.411 -9.363 1.00 92.88 139 ALA A O 1
ATOM 1066 N N . VAL A 1 140 ? 28.315 0.656 -8.031 1.00 95.25 140 VAL A N 1
ATOM 1067 C CA . VAL A 1 140 ? 29.577 1.180 -7.502 1.00 95.25 140 VAL A CA 1
ATOM 1068 C C . VAL A 1 140 ? 30.628 1.296 -8.602 1.00 95.25 140 VAL A C 1
ATOM 1070 O O . VAL A 1 140 ? 31.285 2.333 -8.689 1.00 95.25 140 VAL A O 1
ATOM 1073 N N . ASP A 1 141 ? 30.763 0.281 -9.453 1.00 94.88 141 ASP A N 1
ATOM 1074 C CA . ASP A 1 141 ? 31.789 0.234 -10.499 1.00 94.88 141 ASP A CA 1
ATOM 1075 C C . ASP A 1 141 ? 31.599 1.352 -11.527 1.00 94.88 141 ASP A C 1
ATOM 1077 O O . ASP A 1 141 ? 32.549 2.061 -11.862 1.00 94.88 141 ASP A O 1
ATOM 1081 N N . VAL A 1 142 ? 30.359 1.572 -11.972 1.00 95.19 142 VAL A N 1
ATOM 1082 C CA . VAL A 1 142 ? 30.032 2.670 -12.891 1.00 95.19 142 VAL A CA 1
ATOM 1083 C C . VAL A 1 142 ? 30.157 4.015 -12.182 1.00 95.19 142 VAL A C 1
ATOM 1085 O O . VAL A 1 142 ? 30.792 4.935 -12.693 1.00 95.19 142 VAL A O 1
ATOM 1088 N N . ALA A 1 143 ? 29.552 4.160 -11.002 1.00 96.00 143 ALA A N 1
ATOM 1089 C CA . ALA A 1 143 ? 29.405 5.464 -10.368 1.00 96.00 143 ALA A CA 1
ATOM 1090 C C . ALA A 1 143 ? 30.693 6.005 -9.749 1.00 96.00 143 ALA A C 1
ATOM 1092 O O . ALA A 1 143 ? 30.790 7.217 -9.592 1.00 96.00 143 ALA A O 1
ATOM 1093 N N . ARG A 1 144 ? 31.687 5.168 -9.423 1.00 95.69 144 ARG A N 1
ATOM 1094 C CA . ARG A 1 144 ? 32.929 5.613 -8.763 1.00 95.69 144 ARG A CA 1
ATOM 1095 C C . ARG A 1 144 ? 33.642 6.719 -9.536 1.00 95.69 144 ARG A C 1
ATOM 1097 O O . ARG A 1 144 ? 34.048 7.712 -8.937 1.00 95.69 144 ARG A O 1
ATOM 1104 N N . LYS A 1 145 ? 33.759 6.566 -10.858 1.00 94.69 145 LYS A N 1
ATOM 1105 C CA . LYS A 1 145 ? 34.375 7.589 -11.710 1.00 94.69 145 LYS A CA 1
ATOM 1106 C C . LYS A 1 145 ? 33.547 8.874 -11.718 1.00 94.69 145 LYS A C 1
ATOM 1108 O O . LYS A 1 145 ? 34.077 9.925 -11.387 1.00 94.69 145 LYS A O 1
ATOM 1113 N N . HIS A 1 146 ? 32.246 8.775 -12.001 1.00 96.31 146 HIS A N 1
ATOM 1114 C CA . HIS A 1 146 ? 31.350 9.942 -12.021 1.00 96.31 146 HIS A CA 1
ATOM 1115 C C . HIS A 1 146 ? 31.313 10.680 -10.680 1.00 96.31 146 HIS A C 1
ATOM 1117 O O . HIS A 1 146 ? 31.286 11.904 -10.654 1.00 96.31 146 HIS A O 1
ATOM 1123 N N . TYR A 1 147 ? 31.343 9.942 -9.571 1.00 96.06 147 TYR A N 1
ATOM 1124 C CA . TYR A 1 147 ? 31.396 10.503 -8.228 1.00 96.06 147 TYR A CA 1
ATOM 1125 C C . TYR A 1 147 ? 32.690 11.293 -8.010 1.00 96.06 147 TYR A C 1
ATOM 1127 O O . TYR A 1 147 ? 32.640 12.431 -7.546 1.00 96.06 147 TYR A O 1
ATOM 1135 N N . SER A 1 148 ? 33.842 10.711 -8.358 1.00 95.88 148 SER A N 1
ATOM 1136 C CA . SER A 1 148 ? 35.138 11.385 -8.227 1.00 95.88 148 SER A CA 1
ATOM 1137 C C . SER A 1 148 ? 35.219 12.628 -9.113 1.00 95.88 148 SER A C 1
ATOM 1139 O O . SER A 1 148 ? 35.716 13.656 -8.661 1.00 95.88 148 SER A O 1
ATOM 1141 N N . ASP A 1 149 ? 34.714 12.546 -10.345 1.00 95.38 149 ASP A N 1
ATOM 1142 C CA . ASP A 1 149 ? 34.719 13.655 -11.304 1.00 95.38 149 ASP A CA 1
ATOM 1143 C C . ASP A 1 149 ? 33.799 14.807 -10.847 1.00 95.38 149 ASP A C 1
ATOM 1145 O O . ASP A 1 149 ? 34.136 15.974 -11.034 1.00 95.38 149 ASP A O 1
ATOM 1149 N N . GLU A 1 150 ? 32.653 14.506 -10.219 1.00 94.50 150 GLU A N 1
ATOM 1150 C CA . GLU A 1 150 ? 31.697 15.521 -9.746 1.00 94.50 150 GLU A CA 1
ATOM 1151 C C . GLU A 1 150 ? 32.088 16.132 -8.390 1.00 94.50 150 GLU A C 1
ATOM 1153 O O . GLU A 1 150 ? 31.921 17.333 -8.180 1.00 94.50 150 GLU A O 1
ATOM 1158 N N . THR A 1 151 ? 32.587 15.320 -7.454 1.00 94.12 151 THR A N 1
ATOM 1159 C CA . THR A 1 151 ? 32.847 15.753 -6.067 1.00 94.12 151 THR A CA 1
ATOM 1160 C C . THR A 1 151 ? 34.300 16.143 -5.805 1.00 94.12 151 THR A C 1
ATOM 1162 O O . THR A 1 151 ? 34.592 16.761 -4.782 1.00 94.12 151 THR A O 1
ATOM 1165 N N . GLY A 1 152 ? 35.228 15.752 -6.685 1.00 94.25 152 GLY A N 1
ATOM 1166 C CA . GLY A 1 152 ? 36.671 15.858 -6.455 1.00 94.25 152 GLY A CA 1
ATOM 1167 C C . GLY A 1 152 ? 37.220 14.859 -5.426 1.00 94.25 152 GLY A C 1
ATOM 1168 O O . GLY A 1 152 ? 38.409 14.906 -5.113 1.00 94.25 152 GLY A O 1
ATOM 1169 N N . TYR A 1 153 ? 36.388 13.954 -4.892 1.00 92.75 153 TYR A N 1
ATOM 1170 C CA . TYR A 1 153 ? 36.776 12.984 -3.869 1.00 92.75 153 TYR A CA 1
ATOM 1171 C C . TYR A 1 153 ? 36.856 11.560 -4.435 1.00 92.75 153 TYR A C 1
ATOM 1173 O O . TYR A 1 153 ? 35.849 10.953 -4.795 1.00 92.75 153 TYR A O 1
ATOM 1181 N N . SER A 1 154 ? 38.066 10.998 -4.482 1.00 89.38 154 SER A N 1
ATOM 1182 C CA . SER A 1 154 ? 38.350 9.703 -5.122 1.00 89.38 154 SER A CA 1
ATOM 1183 C C . SER A 1 154 ? 38.263 8.489 -4.186 1.00 89.38 154 SER A C 1
ATOM 1185 O O . SER A 1 154 ? 38.071 7.364 -4.652 1.00 89.38 154 SER A O 1
ATOM 1187 N N . ASN A 1 155 ? 38.347 8.697 -2.868 1.00 91.94 155 ASN A N 1
ATOM 1188 C CA . ASN A 1 155 ? 38.431 7.627 -1.864 1.00 91.94 155 ASN A CA 1
ATOM 1189 C C . ASN A 1 155 ? 37.084 7.293 -1.197 1.00 91.94 155 ASN A C 1
ATOM 1191 O O . ASN A 1 155 ? 37.051 6.803 -0.070 1.00 91.94 155 ASN A O 1
ATOM 1195 N N . ALA A 1 156 ? 35.966 7.536 -1.887 1.00 92.44 156 ALA A N 1
ATOM 1196 C CA . ALA A 1 156 ? 34.637 7.225 -1.371 1.00 92.44 156 ALA A CA 1
ATOM 1197 C C . ALA A 1 156 ? 34.417 5.720 -1.168 1.00 92.44 156 ALA A C 1
ATOM 1199 O O . ALA A 1 156 ? 34.768 4.871 -2.006 1.00 92.44 156 ALA A O 1
ATOM 1200 N N . THR A 1 157 ? 33.770 5.398 -0.053 1.00 95.56 157 THR A N 1
ATOM 1201 C CA . THR A 1 157 ? 33.296 4.052 0.254 1.00 95.56 157 THR A CA 1
ATOM 1202 C C . THR A 1 157 ? 32.157 3.653 -0.697 1.00 95.56 157 THR A C 1
ATOM 1204 O O . THR A 1 157 ? 31.421 4.510 -1.194 1.00 95.56 157 THR A O 1
ATOM 1207 N N . PRO A 1 158 ? 31.928 2.345 -0.931 1.00 92.38 158 PRO A N 1
ATOM 1208 C CA . PRO A 1 158 ? 30.776 1.879 -1.708 1.00 92.38 158 PRO A CA 1
ATOM 1209 C C . PRO A 1 158 ? 29.433 2.428 -1.202 1.00 92.38 158 PRO A C 1
ATOM 1211 O O . PRO A 1 158 ? 28.557 2.750 -1.999 1.00 92.38 158 PRO A O 1
ATOM 1214 N N . LYS A 1 159 ? 29.280 2.583 0.121 1.00 91.25 159 LYS A N 1
ATOM 1215 C CA . LYS A 1 159 ? 28.058 3.107 0.743 1.00 91.25 159 LYS A CA 1
ATOM 1216 C C . LYS A 1 159 ? 27.797 4.566 0.360 1.00 91.25 159 LYS A C 1
ATOM 1218 O O . LYS A 1 159 ? 26.659 4.905 0.048 1.00 91.25 159 LYS A O 1
ATOM 1223 N N . GLU A 1 160 ? 28.828 5.407 0.366 1.00 92.00 160 GLU A N 1
ATOM 1224 C CA . GLU A 1 160 ? 28.722 6.816 -0.038 1.00 92.00 160 GLU A CA 1
ATOM 1225 C C . GLU A 1 160 ? 28.385 6.946 -1.524 1.00 92.00 160 GLU A C 1
ATOM 1227 O O . GLU A 1 160 ? 27.483 7.699 -1.887 1.00 92.00 160 GLU A O 1
ATOM 1232 N N . ILE A 1 161 ? 29.031 6.141 -2.375 1.00 93.69 161 ILE A N 1
ATOM 1233 C CA . ILE A 1 161 ? 28.753 6.115 -3.817 1.00 93.69 161 ILE A CA 1
ATOM 1234 C C . ILE A 1 161 ? 27.295 5.711 -4.078 1.00 93.69 161 ILE A C 1
ATOM 1236 O O . ILE A 1 161 ? 26.596 6.379 -4.839 1.00 93.69 161 ILE A O 1
ATOM 1240 N N . LEU A 1 162 ? 26.804 4.653 -3.425 1.00 90.69 162 LEU A N 1
ATOM 1241 C CA . LEU A 1 162 ? 25.409 4.216 -3.556 1.00 90.69 162 LEU A CA 1
ATOM 1242 C C . LEU A 1 162 ? 24.422 5.277 -3.051 1.00 90.69 162 LEU A C 1
ATOM 1244 O O . LEU A 1 162 ? 23.392 5.502 -3.687 1.00 90.69 162 LEU A O 1
ATOM 1248 N N . ALA A 1 163 ? 24.730 5.953 -1.940 1.00 88.50 163 ALA A N 1
ATOM 1249 C CA . ALA A 1 163 ? 23.906 7.046 -1.426 1.00 88.50 163 ALA A CA 1
ATOM 1250 C C . ALA A 1 163 ? 23.811 8.204 -2.432 1.00 88.50 163 ALA A C 1
ATOM 1252 O O . ALA A 1 163 ? 22.708 8.679 -2.709 1.00 88.50 163 ALA A O 1
ATOM 1253 N N . TRP A 1 164 ? 24.933 8.589 -3.043 1.00 94.44 164 TRP A N 1
ATOM 1254 C CA . TRP A 1 164 ? 24.975 9.617 -4.084 1.00 94.44 164 TRP A CA 1
ATOM 1255 C C . TRP A 1 164 ? 24.215 9.199 -5.353 1.00 94.44 164 TRP A C 1
ATOM 1257 O O . TRP A 1 164 ? 23.419 9.976 -5.881 1.00 94.44 164 TRP A O 1
ATOM 1267 N N . VAL A 1 165 ? 24.359 7.950 -5.814 1.00 91.94 165 VAL A N 1
ATOM 1268 C CA . VAL A 1 165 ? 23.557 7.422 -6.937 1.00 91.94 165 VAL A CA 1
ATOM 1269 C C . VAL A 1 165 ? 22.063 7.509 -6.624 1.00 91.94 165 VAL A C 1
ATOM 1271 O O . VAL A 1 165 ? 21.275 7.924 -7.477 1.00 91.94 165 VAL A O 1
ATOM 1274 N N . ASN A 1 166 ? 21.662 7.148 -5.405 1.00 87.88 166 ASN A N 1
ATOM 1275 C CA . ASN A 1 166 ? 20.266 7.215 -4.980 1.00 87.88 166 ASN A CA 1
ATOM 1276 C C . ASN A 1 166 ? 19.757 8.661 -4.917 1.00 87.88 166 ASN A C 1
ATOM 1278 O O . ASN A 1 166 ? 18.616 8.917 -5.298 1.00 87.88 166 ASN A O 1
ATOM 1282 N N . GLU A 1 167 ? 20.589 9.625 -4.522 1.00 89.38 167 GLU A N 1
ATOM 1283 C CA . GLU A 1 167 ? 20.256 11.050 -4.609 1.00 89.38 167 GLU A CA 1
ATOM 1284 C C . GLU A 1 167 ? 19.982 11.474 -6.062 1.00 89.38 167 GLU A C 1
ATOM 1286 O O . GLU A 1 167 ? 18.935 12.067 -6.340 1.00 89.38 167 GLU A O 1
ATOM 1291 N N . LYS A 1 168 ? 20.846 11.084 -7.013 1.00 91.69 168 LYS A N 1
ATOM 1292 C CA . LYS A 1 168 ? 20.623 11.339 -8.451 1.00 91.69 168 LYS A CA 1
ATOM 1293 C C . LYS A 1 168 ? 19.365 10.655 -8.984 1.00 91.69 168 LYS A C 1
ATOM 1295 O O . LYS A 1 168 ? 18.667 11.211 -9.825 1.00 91.69 168 LYS A O 1
ATOM 1300 N N . LYS A 1 169 ? 19.038 9.446 -8.525 1.00 87.06 169 LYS A N 1
ATOM 1301 C CA . LYS A 1 169 ? 17.772 8.791 -8.896 1.00 87.06 169 LYS A CA 1
ATOM 1302 C C . LYS A 1 169 ? 16.567 9.542 -8.320 1.00 87.06 169 LYS A C 1
ATOM 1304 O O . LYS A 1 169 ? 15.561 9.709 -9.006 1.00 87.06 169 LYS A O 1
ATOM 1309 N N . ASN A 1 170 ? 16.660 10.027 -7.086 1.00 85.06 170 ASN A N 1
ATOM 1310 C CA . ASN A 1 170 ? 15.572 10.747 -6.423 1.00 85.06 170 ASN A CA 1
ATOM 1311 C C . ASN A 1 170 ? 15.339 12.154 -6.998 1.00 85.06 170 ASN A C 1
ATOM 1313 O O . ASN A 1 170 ? 14.232 12.680 -6.869 1.00 85.06 170 ASN A O 1
ATOM 1317 N N . SER A 1 171 ? 16.335 12.751 -7.662 1.00 88.12 171 SER A N 1
ATOM 1318 C CA . SER A 1 171 ? 16.202 14.051 -8.333 1.00 88.12 171 SER A CA 1
ATOM 1319 C C . SER A 1 171 ? 15.481 13.979 -9.686 1.00 88.12 171 SER A C 1
ATOM 1321 O O . SER A 1 171 ? 15.087 15.014 -10.229 1.00 88.12 171 SER A O 1
ATOM 1323 N N . VAL A 1 172 ? 15.274 12.779 -10.243 1.00 89.75 172 VAL A N 1
ATOM 1324 C CA . VAL A 1 172 ? 14.654 12.591 -11.561 1.00 89.75 172 VAL A CA 1
ATOM 1325 C C . VAL A 1 172 ? 13.276 11.952 -11.464 1.00 89.75 172 VAL A C 1
ATOM 1327 O O . VAL A 1 172 ? 12.945 11.228 -10.525 1.00 89.75 172 VAL A O 1
ATOM 1330 N N . ARG A 1 173 ? 12.436 12.214 -12.472 1.00 88.94 173 ARG A N 1
ATOM 1331 C CA . ARG A 1 173 ? 11.119 11.578 -12.583 1.00 88.94 173 ARG A CA 1
ATOM 1332 C C . ARG A 1 173 ? 11.282 10.060 -12.581 1.00 88.94 173 ARG A C 1
ATOM 1334 O O . ARG A 1 173 ? 12.065 9.532 -13.352 1.00 88.94 173 ARG A O 1
ATOM 1341 N N . GLN A 1 174 ? 10.464 9.362 -11.806 1.00 85.88 174 GLN A N 1
ATOM 1342 C CA . GLN A 1 174 ? 10.435 7.903 -11.805 1.00 85.88 174 GLN A CA 1
ATOM 1343 C C . GLN A 1 174 ? 9.191 7.367 -12.522 1.00 85.88 174 GLN A C 1
ATOM 1345 O O . GLN A 1 174 ? 8.151 8.033 -12.594 1.00 85.88 174 GLN A O 1
ATOM 1350 N N . ALA A 1 175 ? 9.302 6.168 -13.095 1.00 89.94 175 ALA A N 1
ATOM 1351 C CA . ALA A 1 175 ? 8.162 5.473 -13.681 1.00 89.94 175 ALA A CA 1
ATOM 1352 C C . ALA A 1 175 ? 7.205 4.988 -12.598 1.00 89.94 175 ALA A C 1
ATOM 1354 O O . ALA A 1 175 ? 7.644 4.514 -11.563 1.00 89.94 175 ALA A O 1
ATOM 1355 N N . THR A 1 176 ? 5.901 5.024 -12.863 1.00 92.06 176 THR A N 1
ATOM 1356 C CA . THR A 1 176 ? 4.908 4.423 -11.969 1.00 92.06 176 THR A CA 1
ATOM 1357 C C . THR A 1 176 ? 4.902 2.902 -12.122 1.00 92.06 176 THR A C 1
ATOM 1359 O O . THR A 1 176 ? 4.573 2.391 -13.194 1.00 92.06 176 THR A O 1
ATOM 1362 N N . ALA A 1 177 ? 5.220 2.196 -11.042 1.00 92.25 177 ALA A N 1
ATOM 1363 C CA . ALA A 1 177 ? 5.142 0.742 -10.915 1.00 92.25 177 ALA A CA 1
ATOM 1364 C C . ALA A 1 177 ? 3.781 0.254 -10.416 1.00 92.25 177 ALA A C 1
ATOM 1366 O O . ALA A 1 177 ? 3.352 -0.849 -10.746 1.00 92.25 177 ALA A O 1
ATOM 1367 N N . GLY A 1 178 ? 3.086 1.074 -9.631 1.00 94.06 178 GLY A N 1
ATOM 1368 C CA . GLY A 1 178 ? 1.824 0.684 -9.021 1.00 94.06 178 GLY A CA 1
ATOM 1369 C C . GLY A 1 178 ? 1.192 1.788 -8.192 1.00 94.06 178 GLY A C 1
ATOM 1370 O O . GLY A 1 178 ? 1.639 2.939 -8.203 1.00 94.06 178 GLY A O 1
ATOM 1371 N N . PHE A 1 179 ? 0.148 1.410 -7.469 1.00 94.25 179 PHE A N 1
ATOM 1372 C CA . PHE A 1 179 ? -0.595 2.273 -6.563 1.00 94.25 179 PHE A CA 1
ATOM 1373 C C . PHE A 1 179 ? -0.776 1.541 -5.240 1.00 94.25 179 PHE A C 1
ATOM 1375 O O . PHE A 1 179 ? -1.357 0.464 -5.213 1.00 94.25 179 PHE A O 1
ATOM 1382 N N . ASP A 1 180 ? -0.273 2.113 -4.156 1.00 93.62 180 ASP A N 1
ATOM 1383 C CA . ASP A 1 180 ? -0.499 1.602 -2.809 1.00 93.62 180 ASP A CA 1
ATOM 1384 C C . ASP A 1 180 ? -1.808 2.185 -2.276 1.00 93.62 180 ASP A C 1
ATOM 1386 O O . ASP A 1 180 ? -1.932 3.406 -2.128 1.00 93.62 180 ASP A O 1
ATOM 1390 N N . LEU A 1 181 ? -2.790 1.311 -2.067 1.00 96.19 181 LEU A N 1
ATOM 1391 C CA . LEU A 1 181 ? -4.073 1.612 -1.448 1.00 96.19 181 LEU A CA 1
ATOM 1392 C C . LEU A 1 181 ? -4.022 1.130 0.004 1.00 96.19 181 LEU A C 1
ATOM 1394 O O . LEU A 1 181 ? -4.161 -0.063 0.265 1.00 96.19 181 LEU A O 1
ATOM 1398 N N . THR A 1 182 ? -3.827 2.044 0.949 1.00 95.06 182 THR A N 1
ATOM 1399 C CA . THR A 1 182 ? -3.769 1.702 2.376 1.00 95.06 182 THR A CA 1
ATOM 1400 C C . THR A 1 182 ? -5.134 1.896 3.015 1.00 95.06 182 THR A C 1
ATOM 1402 O O . THR A 1 182 ? -5.657 3.014 3.006 1.00 95.06 182 THR A O 1
ATOM 1405 N N . PHE A 1 183 ? -5.685 0.832 3.589 1.00 97.00 183 PHE A N 1
ATOM 1406 C CA . PHE A 1 183 ? -6.960 0.818 4.299 1.00 97.00 183 PHE A CA 1
ATOM 1407 C C . PHE A 1 183 ? -6.715 0.723 5.801 1.00 97.00 183 PHE A C 1
ATOM 1409 O O . PHE A 1 183 ? -6.139 -0.257 6.258 1.00 97.00 183 PHE A O 1
ATOM 1416 N N . SER A 1 184 ? -7.195 1.706 6.557 1.00 95.62 184 SER A N 1
ATOM 1417 C CA . SER A 1 184 ? -7.180 1.704 8.026 1.00 95.62 184 SER A CA 1
ATOM 1418 C C . SER A 1 184 ? -8.602 1.982 8.514 1.00 95.62 184 SER A C 1
ATOM 1420 O O . SER A 1 184 ? -9.219 2.925 8.008 1.00 95.62 184 SER A O 1
ATOM 1422 N N . PRO A 1 185 ? -9.189 1.216 9.442 1.00 95.25 185 PRO A N 1
ATOM 1423 C CA . PRO A 1 185 ? -10.502 1.508 9.999 1.00 95.25 185 PRO A CA 1
ATOM 1424 C C . PRO A 1 185 ? -10.465 2.779 10.867 1.00 95.25 185 PRO A C 1
ATOM 1426 O O . PRO A 1 185 ? -9.438 3.450 10.995 1.00 95.25 185 PRO A O 1
ATOM 1429 N N . ALA A 1 186 ? -11.621 3.179 11.397 1.00 94.31 186 ALA A N 1
ATOM 1430 C CA . ALA A 1 186 ? -11.687 4.273 12.365 1.00 94.31 186 ALA A CA 1
ATOM 1431 C C . ALA A 1 186 ? -10.868 3.916 13.618 1.00 94.31 186 ALA A C 1
ATOM 1433 O O . ALA A 1 186 ? -10.730 2.738 13.953 1.00 94.31 186 ALA A O 1
ATOM 1434 N N . LYS A 1 187 ? -10.308 4.909 14.317 1.00 94.31 187 LYS A N 1
ATOM 1435 C CA . LYS A 1 187 ? -9.367 4.618 15.410 1.00 94.31 187 LYS A CA 1
ATOM 1436 C C . LYS A 1 187 ? -10.058 3.897 16.570 1.00 94.31 187 LYS A C 1
ATOM 1438 O O . LYS A 1 187 ? -9.442 3.026 17.171 1.00 94.31 187 LYS A O 1
ATOM 1443 N N . SER A 1 188 ? -11.327 4.193 16.840 1.00 95.62 188 SER A N 1
ATOM 1444 C CA . SER A 1 188 ? -12.147 3.448 17.807 1.00 95.62 188 SER A CA 1
ATOM 1445 C C . SER A 1 188 ? -12.249 1.954 17.480 1.00 95.62 188 SER A C 1
ATOM 1447 O O . SER A 1 188 ? -12.149 1.139 18.389 1.00 95.62 188 SER A O 1
ATOM 1449 N N . ILE A 1 189 ? -12.352 1.578 16.198 1.00 96.75 189 ILE A N 1
ATOM 1450 C CA . ILE A 1 189 ? -12.333 0.170 15.767 1.00 96.75 189 ILE A CA 1
ATOM 1451 C C . ILE A 1 189 ? -10.968 -0.453 16.073 1.00 96.75 189 ILE A C 1
ATOM 1453 O O . ILE A 1 189 ? -10.922 -1.550 16.615 1.00 96.75 189 ILE A O 1
ATOM 1457 N N . SER A 1 190 ? -9.858 0.244 15.795 1.00 96.00 190 SER A N 1
ATOM 1458 C CA . SER A 1 190 ? -8.515 -0.248 16.148 1.00 96.00 190 SER A CA 1
ATOM 1459 C C . SER A 1 190 ? -8.318 -0.376 17.665 1.00 96.00 190 SER A C 1
ATOM 1461 O O . SER A 1 190 ? -7.645 -1.296 18.114 1.00 96.00 190 SER A O 1
ATOM 1463 N N . VAL A 1 191 ? -8.911 0.515 18.466 1.00 95.94 191 VAL A N 1
ATOM 1464 C CA . VAL A 1 191 ? -8.894 0.427 19.938 1.00 95.94 191 VAL A CA 1
ATOM 1465 C C . VAL A 1 191 ? -9.681 -0.793 20.418 1.00 95.94 191 VAL A C 1
ATOM 1467 O O . VAL A 1 191 ? -9.1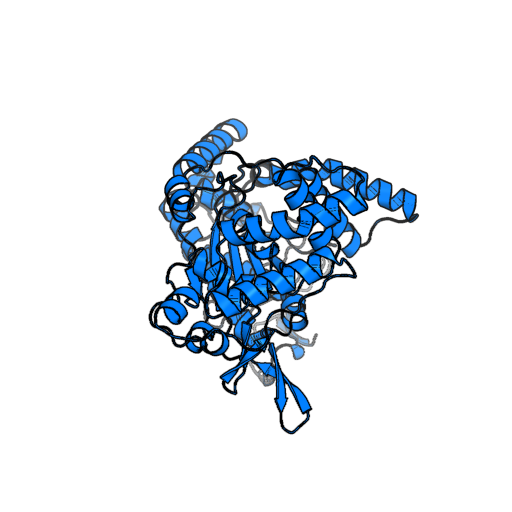64 -1.556 21.232 1.00 95.94 191 VAL A O 1
ATOM 1470 N N . LEU A 1 192 ? -10.887 -1.020 19.888 1.00 96.25 192 LEU A N 1
ATOM 1471 C CA . LEU A 1 192 ? -11.677 -2.208 20.219 1.00 96.25 192 LEU A CA 1
ATOM 1472 C C . LEU A 1 192 ? -10.974 -3.494 19.777 1.00 96.25 192 LEU A C 1
ATOM 1474 O O . LEU A 1 192 ? -10.903 -4.446 20.537 1.00 96.25 192 LEU A O 1
ATOM 1478 N N . TRP A 1 193 ? -10.391 -3.515 18.583 1.00 96.44 193 TRP A N 1
ATOM 1479 C CA . TRP A 1 193 ? -9.608 -4.647 18.088 1.00 96.44 193 TRP A CA 1
ATOM 1480 C C . TRP A 1 193 ? -8.400 -4.970 18.983 1.00 96.44 193 TRP A C 1
ATOM 1482 O O . TRP A 1 193 ? -8.077 -6.136 19.203 1.00 96.44 193 TRP A O 1
ATOM 1492 N N . ALA A 1 194 ? -7.746 -3.944 19.527 1.00 95.31 194 ALA A N 1
ATOM 1493 C CA . ALA A 1 194 ? -6.591 -4.100 20.401 1.00 95.31 194 ALA A CA 1
ATOM 1494 C C . ALA A 1 194 ? -6.959 -4.632 21.794 1.00 95.31 194 ALA A C 1
ATOM 1496 O O . ALA A 1 194 ? -6.296 -5.544 22.303 1.00 95.31 194 ALA A O 1
ATOM 1497 N N . LEU A 1 195 ? -7.993 -4.043 22.404 1.00 95.06 195 LEU A N 1
ATOM 1498 C CA . LEU A 1 195 ? -8.362 -4.247 23.809 1.00 95.06 195 LEU A CA 1
ATOM 1499 C C . LEU A 1 195 ? -9.484 -5.272 24.018 1.00 95.06 195 LEU A C 1
ATOM 1501 O O . LEU A 1 195 ? -9.578 -5.823 25.108 1.00 95.06 195 LEU A O 1
ATOM 1505 N N . GLY A 1 196 ? -10.308 -5.508 22.996 1.00 92.00 196 GLY A N 1
ATOM 1506 C CA . GLY A 1 196 ? -11.404 -6.478 22.978 1.00 92.00 196 GLY A CA 1
ATOM 1507 C C . GLY A 1 196 ? -10.930 -7.901 23.239 1.00 92.00 196 GLY A C 1
ATOM 1508 O O . GLY A 1 196 ? -9.733 -8.183 23.186 1.00 92.00 196 GLY A O 1
ATOM 1509 N N . ASP A 1 197 ? -11.858 -8.816 23.486 1.00 89.50 197 ASP A N 1
ATOM 1510 C CA . ASP A 1 197 ? -11.525 -10.234 23.580 1.00 89.50 197 ASP A CA 1
ATOM 1511 C C . ASP A 1 197 ? -11.066 -10.832 22.230 1.00 89.50 197 ASP A C 1
ATOM 1513 O O . ASP A 1 197 ? -10.960 -10.173 21.190 1.00 89.50 197 ASP A O 1
ATOM 1517 N N . GLU A 1 198 ? -10.693 -12.109 22.259 1.00 89.94 198 GLU A N 1
ATOM 1518 C CA . GLU A 1 198 ? -10.156 -12.801 21.090 1.00 89.94 198 GLU A CA 1
ATOM 1519 C C . GLU A 1 198 ? -11.193 -13.009 19.974 1.00 89.94 198 GLU A C 1
ATOM 1521 O O . GLU A 1 198 ? -10.829 -13.000 18.795 1.00 89.94 198 GLU A O 1
ATOM 1526 N N . GLU A 1 199 ? -12.466 -13.182 20.331 1.00 91.00 199 GLU A N 1
ATOM 1527 C CA . GLU A 1 199 ? -13.565 -13.337 19.375 1.00 91.00 199 GLU A CA 1
ATOM 1528 C C . GLU A 1 199 ? -13.832 -12.014 18.654 1.00 91.00 199 GLU A C 1
ATOM 1530 O O . GLU A 1 199 ? -13.755 -11.953 17.426 1.00 91.00 199 GLU A O 1
ATOM 1535 N N . THR A 1 200 ? -13.999 -10.930 19.412 1.00 92.81 200 THR A N 1
ATOM 1536 C CA . THR A 1 200 ? -14.170 -9.564 18.903 1.00 92.81 200 THR A CA 1
ATOM 1537 C C . THR A 1 200 ? -13.027 -9.176 17.971 1.00 92.81 200 THR A C 1
ATOM 1539 O O . THR A 1 200 ? -13.263 -8.675 16.866 1.00 92.81 200 THR A O 1
ATOM 1542 N N . ARG A 1 201 ? -11.775 -9.451 18.366 1.00 94.00 201 ARG A N 1
ATOM 1543 C CA . ARG A 1 201 ? -10.600 -9.187 17.523 1.00 94.00 201 ARG A CA 1
ATOM 1544 C C . ARG A 1 201 ? -10.703 -9.910 16.181 1.00 94.00 201 ARG A C 1
ATOM 1546 O O . ARG A 1 201 ? -10.537 -9.276 15.137 1.00 94.00 201 ARG A O 1
ATOM 1553 N N . LYS A 1 202 ? -10.959 -11.222 16.201 1.00 93.56 202 LYS A N 1
ATOM 1554 C CA . LY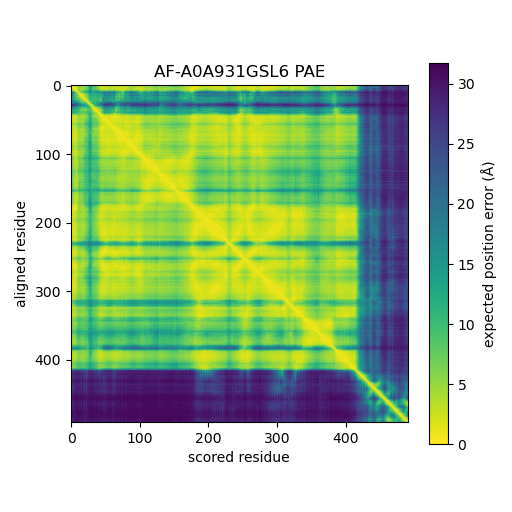S A 1 202 ? -11.056 -12.045 14.985 1.00 93.56 202 LYS A CA 1
ATOM 1555 C C . LYS A 1 202 ? -12.194 -11.586 14.081 1.00 93.56 202 LYS A C 1
ATOM 1557 O O . LYS A 1 202 ? -11.997 -11.516 12.868 1.00 93.56 202 LYS A O 1
ATOM 1562 N N . THR A 1 203 ? -13.337 -11.217 14.654 1.00 95.31 203 THR A N 1
ATOM 1563 C CA . THR A 1 203 ? -14.469 -10.664 13.903 1.00 95.31 203 THR A CA 1
ATOM 1564 C C . THR A 1 203 ? -14.090 -9.350 13.225 1.00 95.31 203 THR A C 1
ATOM 1566 O O . THR A 1 203 ? -14.329 -9.192 12.027 1.00 95.31 203 THR A O 1
ATOM 1569 N N . ILE A 1 204 ? -13.413 -8.433 13.927 1.00 96.88 204 ILE A N 1
ATOM 1570 C CA . ILE A 1 204 ? -12.945 -7.175 13.324 1.00 96.88 204 ILE A CA 1
ATOM 1571 C C . ILE A 1 204 ? -11.936 -7.433 12.197 1.00 96.88 204 ILE A C 1
ATOM 1573 O O . ILE A 1 204 ? -12.028 -6.796 11.149 1.00 96.88 204 ILE A O 1
ATOM 1577 N N . GLU A 1 205 ? -11.000 -8.369 12.367 1.00 95.56 205 GLU A N 1
ATOM 1578 C CA . GLU A 1 205 ? -10.032 -8.733 11.321 1.00 95.56 205 GLU A CA 1
ATOM 1579 C C . GLU A 1 205 ? -10.701 -9.322 10.080 1.00 95.56 205 GLU A C 1
ATOM 1581 O O . GLU A 1 205 ? -10.358 -8.942 8.957 1.00 95.56 205 GLU A O 1
ATOM 1586 N N . ALA A 1 206 ? -11.666 -10.224 10.269 1.00 95.88 206 ALA A N 1
ATOM 1587 C CA . ALA A 1 206 ? -12.433 -10.810 9.177 1.00 95.88 206 ALA A CA 1
ATOM 1588 C C . ALA A 1 206 ? -13.213 -9.728 8.416 1.00 95.88 206 ALA A C 1
ATOM 1590 O O . ALA A 1 206 ? -13.039 -9.580 7.204 1.00 95.88 206 ALA A O 1
ATOM 1591 N N . VAL A 1 207 ? -13.977 -8.899 9.136 1.00 97.38 207 VAL A N 1
ATOM 1592 C CA . VAL A 1 207 ? -14.757 -7.799 8.550 1.00 97.38 207 VAL A CA 1
ATOM 1593 C C . VAL A 1 207 ? -13.859 -6.793 7.828 1.00 97.38 207 VAL A C 1
ATOM 1595 O O . VAL A 1 207 ? -14.187 -6.366 6.718 1.00 97.38 207 VAL A O 1
ATOM 1598 N N . HIS A 1 208 ? -12.707 -6.442 8.405 1.00 97.88 208 HIS A N 1
ATOM 1599 C CA . HIS A 1 208 ? -11.709 -5.576 7.772 1.00 97.88 208 HIS A CA 1
ATOM 1600 C C . HIS A 1 208 ? -11.235 -6.146 6.434 1.00 97.88 208 HIS A C 1
ATOM 1602 O O . HIS A 1 208 ? -11.318 -5.467 5.408 1.00 97.88 208 HIS A O 1
ATOM 1608 N N . ASN A 1 209 ? -10.810 -7.410 6.415 1.00 95.81 209 ASN A N 1
ATOM 1609 C CA . ASN A 1 209 ? -10.322 -8.075 5.205 1.00 95.81 209 ASN A CA 1
ATOM 1610 C C . ASN A 1 209 ? -11.403 -8.182 4.112 1.00 95.81 209 ASN A C 1
ATOM 1612 O O . ASN A 1 209 ? -11.120 -7.967 2.927 1.00 95.81 209 ASN A O 1
ATOM 1616 N N . GLU A 1 210 ? -12.649 -8.462 4.495 1.00 96.31 210 GLU A N 1
ATOM 1617 C CA . GLU A 1 210 ? -13.794 -8.480 3.580 1.00 96.31 210 GLU A CA 1
ATOM 1618 C C . GLU A 1 210 ? -14.091 -7.093 3.005 1.00 96.31 210 GLU A C 1
ATOM 1620 O O . GLU A 1 210 ? -14.297 -6.953 1.799 1.00 96.31 210 GLU A O 1
ATOM 1625 N N . CYS A 1 211 ? -14.068 -6.047 3.837 1.00 97.81 211 CYS A N 1
ATOM 1626 C CA . CYS A 1 211 ? -14.305 -4.671 3.396 1.00 97.81 211 CYS A CA 1
ATOM 1627 C C . CYS A 1 211 ? -13.199 -4.166 2.464 1.00 97.81 211 CYS A C 1
ATOM 1629 O O . CYS A 1 211 ? -13.487 -3.458 1.494 1.00 97.81 211 CYS A O 1
ATOM 1631 N N . VAL A 1 212 ? -11.942 -4.534 2.730 1.00 98.00 212 VAL A N 1
ATOM 1632 C CA . VAL A 1 212 ? -10.814 -4.268 1.828 1.00 98.00 212 VAL A CA 1
ATOM 1633 C C . VAL A 1 212 ? -11.057 -4.937 0.475 1.00 98.00 212 VAL A C 1
ATOM 1635 O O . VAL A 1 212 ? -10.999 -4.266 -0.555 1.00 98.00 212 VAL A O 1
ATOM 1638 N N . SER A 1 213 ? -11.382 -6.231 0.474 1.00 96.69 213 SER A N 1
ATOM 1639 C CA . SER A 1 213 ? -11.615 -7.016 -0.747 1.00 96.69 213 SER A CA 1
ATOM 1640 C C . SER A 1 213 ? -12.791 -6.467 -1.563 1.00 96.69 213 SER A C 1
ATOM 1642 O O . SER A 1 213 ? -12.639 -6.170 -2.748 1.00 96.69 213 SER A O 1
ATOM 1644 N N . ALA A 1 214 ? -13.924 -6.192 -0.912 1.00 96.69 214 ALA A N 1
ATOM 1645 C CA . ALA A 1 214 ? -15.098 -5.597 -1.547 1.00 96.69 214 ALA A CA 1
ATOM 1646 C C . ALA A 1 214 ? -14.804 -4.215 -2.153 1.00 96.69 214 ALA A C 1
ATOM 1648 O O . ALA A 1 214 ? -15.276 -3.893 -3.244 1.00 96.69 214 ALA A O 1
ATOM 1649 N N . CYS A 1 215 ? -13.988 -3.394 -1.484 1.00 97.75 215 CYS A N 1
ATOM 1650 C CA . CYS A 1 215 ? -13.603 -2.089 -2.014 1.00 97.75 215 CYS A CA 1
ATOM 1651 C C . CYS A 1 215 ? -12.640 -2.202 -3.208 1.00 97.75 215 CYS A C 1
ATOM 1653 O O . CYS A 1 215 ? -12.757 -1.42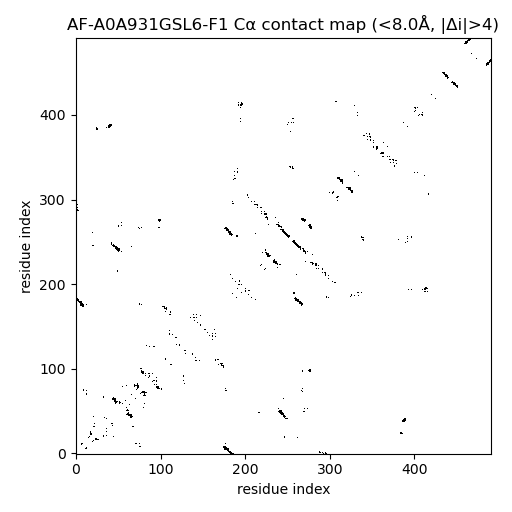8 -4.164 1.00 97.75 215 CYS A O 1
ATOM 1655 N N . LEU A 1 216 ? -11.724 -3.177 -3.200 1.00 97.81 216 LEU A N 1
ATOM 1656 C CA . LEU A 1 216 ? -10.882 -3.480 -4.361 1.00 97.81 216 LEU A CA 1
ATOM 1657 C C . LEU A 1 216 ? -11.721 -3.945 -5.555 1.00 97.81 216 LEU A C 1
ATOM 1659 O O . LEU A 1 216 ? -11.502 -3.452 -6.660 1.00 97.81 216 LEU A O 1
ATOM 1663 N N . ASP A 1 217 ? -12.707 -4.816 -5.342 1.00 97.12 217 ASP A N 1
ATOM 1664 C CA . ASP A 1 217 ? -13.623 -5.257 -6.400 1.00 97.12 217 ASP A CA 1
ATOM 1665 C C . ASP A 1 217 ? -14.449 -4.089 -6.942 1.00 97.12 217 ASP A C 1
ATOM 1667 O O . ASP A 1 217 ? -14.558 -3.900 -8.155 1.00 97.12 217 ASP A O 1
ATOM 1671 N N . TRP A 1 218 ? -14.955 -3.228 -6.061 1.00 97.00 218 TRP A N 1
ATOM 1672 C CA . TRP A 1 218 ? -15.662 -2.020 -6.470 1.00 97.00 218 TRP A CA 1
ATOM 1673 C C . TRP A 1 218 ? -14.774 -1.090 -7.315 1.00 97.00 218 TRP A C 1
ATOM 1675 O O . TRP A 1 218 ? -15.213 -0.582 -8.352 1.00 97.00 218 TRP A O 1
ATOM 1685 N N . LEU A 1 219 ? -13.509 -0.888 -6.929 1.00 96.75 219 LEU A N 1
ATOM 1686 C CA . LEU A 1 219 ? -12.536 -0.105 -7.702 1.00 96.75 219 LEU A CA 1
ATOM 1687 C C . LEU A 1 219 ? -12.209 -0.754 -9.053 1.00 96.75 219 LEU A C 1
ATOM 1689 O O . LEU A 1 219 ? -12.106 -0.047 -10.061 1.00 96.75 219 LEU A O 1
ATOM 1693 N N . ASP A 1 220 ? -12.072 -2.078 -9.090 1.00 95.50 220 ASP A N 1
ATOM 1694 C CA . ASP A 1 220 ? -11.863 -2.863 -10.308 1.00 95.50 220 ASP A CA 1
ATOM 1695 C C . ASP A 1 220 ? -12.972 -2.603 -11.341 1.00 95.50 220 ASP A C 1
ATOM 1697 O O . ASP A 1 220 ? -12.733 -2.409 -12.537 1.00 95.50 220 ASP A O 1
ATOM 1701 N N . GLU A 1 221 ? -14.212 -2.525 -10.866 1.00 94.38 221 GLU A N 1
ATOM 1702 C CA . GLU A 1 221 ? -15.392 -2.332 -11.706 1.00 94.38 221 GLU A CA 1
ATOM 1703 C C . GLU A 1 221 ? -15.562 -0.880 -12.140 1.00 94.38 221 GLU A C 1
ATOM 1705 O O . GLU A 1 221 ? -15.776 -0.585 -13.326 1.00 94.38 221 GLU A O 1
ATOM 1710 N N . THR A 1 222 ? -15.414 0.047 -11.200 1.00 93.44 222 THR A N 1
ATOM 1711 C CA . THR A 1 222 ? -15.821 1.445 -11.384 1.00 93.44 222 THR A CA 1
ATOM 1712 C C . THR A 1 222 ? -14.691 2.359 -11.849 1.00 93.44 222 THR A C 1
ATOM 1714 O O . THR A 1 222 ? -14.938 3.262 -12.653 1.00 93.44 222 THR A O 1
ATOM 1717 N N . ALA A 1 223 ? -13.451 2.106 -11.422 1.00 94.81 223 ALA A N 1
ATOM 1718 C CA . ALA A 1 223 ? -12.343 3.055 -11.544 1.00 94.81 223 ALA A CA 1
ATOM 1719 C C . ALA A 1 223 ? -11.143 2.525 -12.340 1.00 94.81 223 ALA A C 1
ATOM 1721 O O . ALA A 1 223 ? -10.394 3.316 -12.923 1.00 94.81 223 ALA A O 1
ATOM 1722 N N . LEU A 1 224 ? -10.947 1.206 -12.396 1.00 96.81 224 LEU A N 1
ATOM 1723 C CA . LEU A 1 224 ? -9.798 0.610 -13.065 1.00 96.81 224 LEU A CA 1
ATOM 1724 C C . LEU A 1 224 ? -9.956 0.661 -14.585 1.00 96.81 224 LEU A C 1
ATOM 1726 O O . LEU A 1 224 ? -10.785 -0.030 -15.188 1.00 96.81 224 LEU A O 1
ATOM 1730 N N . ARG A 1 225 ? -9.145 1.500 -15.226 1.00 96.75 225 ARG A N 1
ATOM 1731 C CA . ARG A 1 225 ? -9.174 1.714 -16.675 1.00 96.75 225 ARG A CA 1
ATOM 1732 C C . ARG A 1 225 ? -7.780 1.592 -17.264 1.00 96.75 225 ARG A C 1
ATOM 1734 O O . ARG A 1 225 ? -6.782 1.823 -16.590 1.00 96.75 225 ARG A O 1
ATOM 1741 N N . THR A 1 226 ? -7.715 1.272 -18.547 1.00 96.50 226 THR A N 1
ATOM 1742 C CA . THR A 1 226 ? -6.508 1.385 -19.371 1.00 96.50 226 THR A CA 1
ATOM 1743 C C . THR A 1 226 ? -6.847 2.078 -20.692 1.00 96.50 226 THR A C 1
ATOM 1745 O O . THR A 1 226 ? -8.019 2.254 -21.036 1.00 96.50 226 THR A O 1
ATOM 1748 N N . ARG A 1 227 ? -5.826 2.519 -21.429 1.00 94.38 227 ARG A N 1
ATOM 1749 C CA . ARG A 1 227 ? -5.990 3.151 -22.744 1.00 94.38 227 ARG A CA 1
ATOM 1750 C C . ARG A 1 227 ? -5.846 2.089 -23.829 1.00 94.38 227 ARG A C 1
ATOM 1752 O O . ARG A 1 227 ? -4.748 1.578 -24.044 1.00 94.38 227 ARG A O 1
ATOM 1759 N N . CYS A 1 228 ? -6.939 1.805 -24.528 1.00 91.94 228 CYS A N 1
ATOM 1760 C CA . CYS A 1 228 ? -6.958 0.909 -25.682 1.00 91.94 228 CYS A CA 1
ATOM 1761 C C . CYS A 1 228 ? -7.286 1.693 -26.949 1.00 91.94 228 CYS A C 1
ATOM 1763 O O . CYS A 1 228 ? -8.035 2.667 -26.906 1.00 91.94 228 CYS A O 1
ATOM 1765 N N . GLU A 1 229 ? -6.730 1.267 -28.077 1.00 86.94 229 GLU A N 1
ATOM 1766 C CA . GLU A 1 229 ? -7.176 1.735 -29.384 1.00 86.94 229 GLU A CA 1
ATOM 1767 C C . GLU A 1 229 ? -8.342 0.857 -29.838 1.00 86.94 229 GLU A C 1
ATOM 1769 O O . GLU A 1 229 ? -8.230 -0.367 -29.845 1.00 86.94 229 GLU A O 1
ATOM 1774 N N . VAL A 1 230 ? -9.471 1.484 -30.157 1.00 77.81 230 VAL A N 1
ATOM 1775 C CA . VAL A 1 230 ? -10.689 0.824 -30.629 1.00 77.81 230 VAL A CA 1
ATOM 1776 C C . VAL A 1 230 ? -11.112 1.547 -31.900 1.00 77.81 230 VAL A C 1
ATOM 1778 O O . VAL A 1 230 ? -11.480 2.722 -31.839 1.00 77.81 230 VAL A O 1
ATOM 1781 N N . ASN A 1 231 ? -11.027 0.862 -33.043 1.00 81.94 231 ASN A N 1
ATOM 1782 C CA . ASN A 1 231 ? -11.313 1.412 -34.376 1.00 81.94 231 ASN A CA 1
ATOM 1783 C C . ASN A 1 231 ? -10.530 2.711 -34.668 1.00 81.94 231 ASN A C 1
ATOM 1785 O O . ASN A 1 231 ? -11.112 3.719 -35.058 1.00 81.94 231 ASN A O 1
ATOM 1789 N N . GLY A 1 232 ? -9.221 2.720 -34.391 1.00 82.19 232 GLY A N 1
ATOM 1790 C CA . GLY A 1 232 ? -8.346 3.884 -34.598 1.00 82.19 232 GLY A CA 1
ATOM 1791 C C . GLY A 1 232 ? -8.483 5.005 -33.556 1.00 82.19 232 GLY A C 1
ATOM 1792 O O . GLY A 1 232 ? -7.733 5.978 -33.600 1.00 82.19 232 GLY A O 1
ATOM 1793 N N . VAL A 1 233 ? -9.398 4.885 -32.584 1.00 85.75 233 VAL A N 1
ATOM 1794 C CA . VAL A 1 233 ? -9.615 5.895 -31.535 1.00 85.75 233 VAL A CA 1
ATOM 1795 C C . VAL A 1 233 ? -9.150 5.376 -30.178 1.00 85.75 233 VAL A C 1
ATOM 1797 O O . VAL A 1 233 ? -9.567 4.312 -29.719 1.00 85.75 233 VAL A O 1
ATOM 1800 N N . LYS A 1 234 ? -8.317 6.155 -29.480 1.00 87.06 234 LYS A N 1
ATOM 1801 C CA . LYS A 1 234 ? -7.900 5.846 -28.104 1.00 87.06 234 LYS A CA 1
ATOM 1802 C C . LYS A 1 234 ? -9.062 6.072 -27.135 1.00 87.06 234 LYS A C 1
ATOM 1804 O O . LYS A 1 234 ? -9.491 7.207 -26.943 1.00 87.06 234 LYS A O 1
ATOM 1809 N N . LYS A 1 235 ? -9.530 5.008 -26.484 1.00 91.31 235 LYS A N 1
ATOM 1810 C CA . LYS A 1 235 ? -10.619 5.027 -25.498 1.00 91.31 235 LYS A CA 1
ATOM 1811 C C . LYS A 1 235 ? -10.153 4.522 -24.135 1.00 91.31 235 LYS A C 1
ATOM 1813 O O . LYS A 1 235 ? -9.305 3.631 -24.033 1.00 91.31 235 LYS A O 1
ATOM 1818 N N . LEU A 1 236 ? -10.742 5.080 -23.078 1.00 93.88 236 LEU A N 1
ATOM 1819 C CA . LEU A 1 236 ? -10.642 4.506 -21.740 1.00 93.88 236 LEU A CA 1
ATOM 1820 C C . LEU A 1 236 ? -11.509 3.258 -21.684 1.00 93.88 236 LEU A C 1
ATOM 1822 O O . LEU A 1 236 ? -12.706 3.320 -21.944 1.00 93.88 236 LEU A O 1
ATOM 1826 N N . THR A 1 237 ? -10.884 2.133 -21.373 1.00 94.31 237 THR A N 1
ATOM 1827 C CA . THR A 1 237 ? -11.523 0.820 -21.429 1.00 94.31 237 THR A CA 1
ATOM 1828 C C . THR A 1 237 ? -11.312 0.103 -20.106 1.00 94.31 237 THR A C 1
ATOM 1830 O O . THR A 1 237 ? -10.262 0.256 -19.473 1.00 94.31 237 THR A O 1
ATOM 1833 N N . ARG A 1 238 ? -12.317 -0.660 -19.672 1.00 93.88 238 ARG A N 1
ATOM 1834 C CA . ARG A 1 238 ? -12.204 -1.546 -18.510 1.00 93.88 238 ARG A CA 1
ATOM 1835 C C . ARG A 1 238 ? -11.129 -2.607 -18.775 1.00 93.88 238 ARG A C 1
ATOM 1837 O O . ARG A 1 238 ? -10.965 -3.053 -19.908 1.00 93.88 238 ARG A O 1
ATOM 1844 N N . THR A 1 239 ? -10.368 -2.960 -17.749 1.00 96.00 239 THR A N 1
ATOM 1845 C CA . THR A 1 239 ? -9.351 -4.020 -17.825 1.00 96.00 239 THR A CA 1
ATOM 1846 C C . THR A 1 239 ? -9.997 -5.389 -17.573 1.00 96.00 239 THR A C 1
ATOM 1848 O O . THR A 1 239 ? -11.181 -5.480 -17.251 1.00 96.00 239 THR A O 1
ATOM 1851 N N . ARG A 1 240 ? -9.219 -6.468 -17.682 1.00 96.38 240 ARG A N 1
ATOM 1852 C CA . ARG A 1 240 ? -9.630 -7.817 -17.248 1.00 96.38 240 ARG A CA 1
ATOM 1853 C C . ARG A 1 240 ? -9.520 -8.036 -15.732 1.00 96.38 240 ARG A C 1
ATOM 1855 O O . ARG A 1 240 ? -9.763 -9.139 -15.259 1.00 96.38 240 ARG A O 1
ATOM 1862 N N . GLY A 1 241 ? -9.156 -6.998 -14.986 1.00 96.56 241 GLY A N 1
ATOM 1863 C CA . GLY A 1 241 ? -9.013 -7.025 -13.539 1.00 96.56 241 GLY A CA 1
ATOM 1864 C C . GLY A 1 241 ? -7.695 -6.417 -13.057 1.00 96.56 241 GLY A C 1
ATOM 1865 O O . GLY A 1 241 ? -6.727 -6.314 -1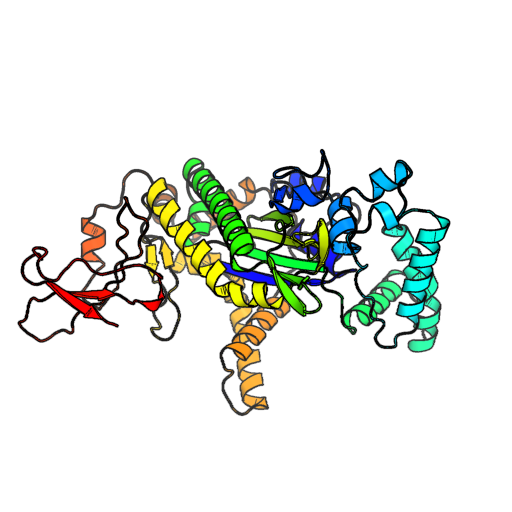3.818 1.00 96.56 241 GLY A O 1
ATOM 1866 N N . LEU A 1 242 ? -7.655 -6.015 -11.790 1.00 96.88 242 LEU A N 1
ATOM 1867 C CA . LEU A 1 242 ? -6.446 -5.634 -11.069 1.00 96.88 242 LEU A CA 1
ATOM 1868 C C . LEU A 1 242 ? -5.666 -6.863 -10.613 1.00 96.88 242 LEU A C 1
ATOM 1870 O O . LEU A 1 242 ? -6.210 -7.955 -10.445 1.00 96.88 242 LEU A O 1
ATOM 1874 N N . ILE A 1 243 ? -4.382 -6.629 -10.378 1.00 98.19 243 ILE A N 1
ATOM 1875 C CA . ILE A 1 243 ? -3.471 -7.520 -9.667 1.00 98.19 243 ILE A CA 1
ATOM 1876 C C . ILE A 1 243 ? -2.988 -6.725 -8.463 1.00 98.19 243 ILE A C 1
ATOM 1878 O O . ILE A 1 243 ? -2.450 -5.629 -8.648 1.00 98.19 243 ILE A O 1
ATOM 1882 N N . ALA A 1 244 ? -3.188 -7.246 -7.258 1.00 96.69 244 ALA A N 1
ATOM 1883 C CA . ALA A 1 244 ? -2.747 -6.602 -6.033 1.00 96.69 244 ALA A CA 1
ATOM 1884 C C . ALA A 1 244 ? -2.018 -7.569 -5.100 1.00 96.69 244 ALA A C 1
ATOM 1886 O O . ALA A 1 244 ? -2.350 -8.749 -5.036 1.00 96.69 244 ALA A O 1
ATOM 1887 N N . ALA A 1 245 ? -1.044 -7.045 -4.361 1.00 95.00 245 ALA A N 1
ATOM 1888 C CA . ALA A 1 245 ? -0.446 -7.703 -3.206 1.00 95.00 245 ALA A CA 1
ATOM 1889 C C . ALA A 1 245 ? -0.965 -7.029 -1.927 1.00 95.00 245 ALA A C 1
ATOM 1891 O O . ALA A 1 245 ? -0.826 -5.814 -1.776 1.00 95.00 245 ALA A O 1
ATOM 1892 N N . GLN A 1 246 ? -1.589 -7.802 -1.039 1.00 94.31 246 GLN A N 1
ATOM 1893 C CA . GLN A 1 246 ? -2.170 -7.336 0.221 1.00 94.31 246 GLN A CA 1
ATOM 1894 C C . GLN A 1 246 ? -1.235 -7.657 1.389 1.00 94.31 246 GLN A C 1
ATOM 1896 O O . GLN A 1 246 ? -0.857 -8.815 1.556 1.00 94.31 246 GLN A O 1
ATOM 1901 N N . PHE A 1 247 ? -0.901 -6.661 2.208 1.00 90.31 247 PHE A N 1
ATOM 1902 C CA . PHE A 1 247 ? -0.053 -6.791 3.398 1.00 90.31 247 PHE A CA 1
ATOM 1903 C C . PHE A 1 247 ? -0.782 -6.221 4.612 1.00 90.31 247 PHE A C 1
ATOM 1905 O O . PHE A 1 247 ? -1.187 -5.060 4.586 1.00 90.31 247 PHE A O 1
ATOM 1912 N N . VAL A 1 248 ? -0.973 -7.036 5.652 1.00 90.62 248 VAL A N 1
ATOM 1913 C CA . VAL A 1 248 ? -1.653 -6.636 6.894 1.00 90.62 248 VAL A CA 1
ATOM 1914 C C . VAL A 1 248 ? -0.623 -6.217 7.937 1.00 90.62 248 VAL A C 1
ATOM 1916 O O . VAL A 1 248 ? 0.401 -6.877 8.119 1.00 90.62 248 VAL A O 1
ATOM 1919 N N . HIS A 1 249 ? -0.924 -5.136 8.642 1.00 89.12 249 HIS A N 1
ATOM 1920 C CA . HIS A 1 249 ? -0.134 -4.585 9.731 1.00 89.12 249 HIS A CA 1
ATOM 1921 C C . HIS A 1 249 ? -1.028 -4.244 10.924 1.00 89.12 249 HIS A C 1
ATOM 1923 O O . HIS A 1 249 ? -2.241 -4.086 10.788 1.00 89.12 249 HIS A O 1
ATOM 1929 N N . TYR A 1 250 ? -0.403 -4.150 12.095 1.00 90.06 250 TYR A N 1
ATOM 1930 C CA . TYR A 1 250 ? -1.078 -4.132 13.394 1.00 90.06 250 TYR A CA 1
ATOM 1931 C C . TYR A 1 250 ? -0.847 -2.850 14.191 1.00 90.06 250 TYR A C 1
ATOM 1933 O O . TYR A 1 250 ? -1.669 -2.480 15.030 1.00 90.06 250 TYR A O 1
ATOM 1941 N N . ASP A 1 251 ? 0.274 -2.180 13.949 1.00 87.75 251 ASP A N 1
ATOM 1942 C CA . ASP A 1 251 ? 0.727 -1.049 14.733 1.00 87.75 251 ASP A CA 1
ATOM 1943 C C . ASP A 1 251 ? 1.136 0.127 13.846 1.00 87.75 251 ASP A C 1
ATOM 1945 O O . ASP A 1 251 ? 1.586 -0.007 12.704 1.00 87.75 251 ASP A O 1
ATOM 1949 N N . THR A 1 252 ? 1.022 1.326 14.402 1.00 85.31 252 THR A N 1
ATOM 1950 C CA . THR A 1 252 ? 1.687 2.490 13.822 1.00 85.31 252 THR A CA 1
A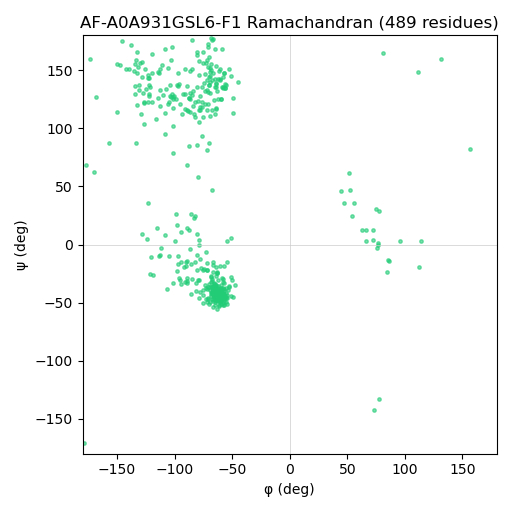TOM 1951 C C . THR A 1 252 ? 3.182 2.442 14.124 1.00 85.31 252 THR A C 1
ATOM 1953 O O . THR A 1 252 ? 3.634 1.810 15.070 1.00 85.31 252 THR A O 1
ATOM 1956 N N . ARG A 1 253 ? 3.971 3.259 13.422 1.00 76.62 253 ARG A N 1
ATOM 1957 C CA . ARG A 1 253 ? 5.379 3.496 13.789 1.00 76.62 253 ARG A CA 1
ATOM 1958 C C . ARG A 1 253 ? 5.606 4.021 15.214 1.00 76.62 253 ARG A C 1
ATOM 1960 O O . ARG A 1 253 ? 6.735 3.987 15.676 1.00 76.62 253 ARG A O 1
ATOM 1967 N N . SER A 1 254 ? 4.583 4.576 15.863 1.00 80.31 254 SER A N 1
ATOM 1968 C CA . SER A 1 254 ? 4.655 5.045 17.254 1.00 80.31 254 SER A CA 1
ATOM 1969 C C . SER A 1 254 ? 4.167 3.986 18.251 1.00 80.31 254 SER A C 1
ATOM 1971 O O . SER A 1 254 ? 3.932 4.321 19.407 1.00 80.31 254 SER A O 1
ATOM 1973 N N . GLY A 1 255 ? 3.959 2.744 17.800 1.00 86.94 255 GLY A N 1
ATOM 1974 C CA . GLY A 1 255 ? 3.492 1.630 18.620 1.00 86.94 255 GLY A CA 1
ATOM 1975 C C . GLY A 1 255 ? 1.999 1.657 18.942 1.00 86.94 255 GLY A C 1
ATOM 1976 O O . GLY A 1 255 ? 1.536 0.773 19.643 1.00 86.94 255 GLY A O 1
ATOM 1977 N N . ASP A 1 256 ? 1.223 2.639 18.463 1.00 91.56 256 ASP A N 1
ATOM 1978 C CA . ASP A 1 256 ? -0.232 2.658 18.691 1.00 91.56 256 ASP A CA 1
ATOM 1979 C C . ASP A 1 256 ? -0.951 1.543 17.916 1.00 91.56 256 ASP A C 1
ATOM 1981 O O . ASP A 1 256 ? -0.553 1.280 16.775 1.00 91.56 256 ASP A O 1
ATOM 1985 N N . PRO A 1 257 ? -2.068 1.000 18.439 1.00 94.38 257 PRO A N 1
ATOM 1986 C CA . PRO A 1 257 ? -2.880 0.041 17.709 1.00 94.38 257 PRO A CA 1
ATOM 1987 C C . PRO A 1 257 ? -3.459 0.642 16.430 1.00 94.38 257 PRO A C 1
ATOM 1989 O O . PRO A 1 257 ? -4.122 1.690 16.445 1.00 94.38 257 PRO A O 1
ATOM 1992 N N . ASP A 1 258 ? -3.197 -0.020 15.308 1.00 92.88 258 ASP A N 1
ATOM 1993 C CA . ASP A 1 258 ? -3.651 0.381 13.981 1.00 92.88 258 ASP A CA 1
ATOM 1994 C C . ASP A 1 258 ? -3.682 -0.830 13.047 1.00 92.88 258 ASP A C 1
ATOM 1996 O O . ASP A 1 258 ? -2.719 -1.097 12.329 1.00 92.88 258 ASP A O 1
ATOM 2000 N N . LEU A 1 259 ? -4.799 -1.560 13.045 1.00 93.56 259 LEU A N 1
ATOM 2001 C CA . LEU A 1 259 ? -5.050 -2.592 12.042 1.00 93.56 259 LEU A CA 1
ATOM 2002 C C . LEU A 1 259 ? -5.143 -1.926 10.668 1.00 93.56 259 LEU A C 1
ATOM 2004 O O . LEU A 1 259 ? -6.044 -1.129 10.432 1.00 93.56 259 LEU A O 1
ATOM 2008 N N . HIS A 1 260 ? -4.239 -2.231 9.746 1.00 94.62 260 HIS A N 1
ATOM 2009 C CA . HIS A 1 260 ? -4.313 -1.669 8.402 1.00 94.62 260 HIS A CA 1
ATOM 2010 C C . HIS A 1 260 ? -3.788 -2.621 7.341 1.00 94.62 260 HIS A C 1
ATOM 2012 O O . HIS A 1 260 ? -2.954 -3.485 7.603 1.00 94.62 260 HIS A O 1
ATOM 2018 N N . THR A 1 261 ? -4.283 -2.451 6.117 1.00 95.38 261 THR A N 1
ATOM 2019 C CA . THR A 1 261 ? -3.861 -3.255 4.970 1.00 95.38 261 THR A CA 1
ATOM 2020 C C . THR A 1 261 ? -3.344 -2.367 3.861 1.00 95.38 261 THR A C 1
ATOM 2022 O O . THR A 1 261 ? -4.074 -1.521 3.341 1.00 95.38 261 THR A O 1
ATOM 2025 N N . HIS A 1 262 ? -2.103 -2.598 3.450 1.00 94.62 262 HIS A N 1
ATOM 2026 C CA . HIS A 1 262 ? -1.572 -2.077 2.200 1.00 94.62 262 HIS A CA 1
ATOM 2027 C C . HIS A 1 262 ? -1.964 -3.001 1.057 1.00 94.62 262 HIS A C 1
ATOM 2029 O O . HIS A 1 262 ? -1.592 -4.171 1.040 1.00 94.62 262 HIS A O 1
ATOM 2035 N N . CYS A 1 263 ? -2.704 -2.474 0.091 1.00 96.06 263 CYS A N 1
ATOM 2036 C CA . CYS A 1 263 ? -3.034 -3.165 -1.145 1.00 96.06 263 CYS A CA 1
ATOM 2037 C C . CYS A 1 263 ? -2.242 -2.519 -2.272 1.00 96.06 263 CYS A C 1
ATOM 2039 O O . CYS A 1 263 ? -2.652 -1.510 -2.853 1.00 96.06 263 CYS A O 1
ATOM 2041 N N . LEU A 1 264 ? -1.090 -3.100 -2.578 1.00 94.94 264 LEU A N 1
ATOM 2042 C CA . LEU A 1 264 ? -0.254 -2.639 -3.666 1.00 94.94 264 LEU A CA 1
ATOM 2043 C C . LEU A 1 264 ? -0.827 -3.145 -4.988 1.00 94.94 264 LEU A C 1
ATOM 2045 O O . LEU A 1 264 ? -0.694 -4.320 -5.303 1.00 94.94 264 LEU A O 1
ATOM 2049 N N . VAL A 1 265 ? -1.449 -2.261 -5.761 1.00 96.88 265 VAL A N 1
ATOM 2050 C CA . VAL A 1 265 ? -2.012 -2.551 -7.082 1.00 96.88 265 VAL A CA 1
ATOM 2051 C C . VAL A 1 265 ? -0.944 -2.371 -8.157 1.00 96.88 265 VAL A C 1
ATOM 2053 O O . VAL A 1 265 ? -0.337 -1.303 -8.274 1.00 96.88 265 VAL A O 1
ATOM 2056 N N . SER A 1 266 ? -0.737 -3.395 -8.981 1.00 96.56 266 SER A N 1
ATOM 2057 C CA . SER A 1 266 ? 0.193 -3.362 -10.111 1.00 96.56 266 SER A CA 1
ATOM 2058 C C . SER A 1 266 ? -0.241 -2.365 -11.170 1.00 96.56 266 SER A C 1
ATOM 2060 O O . SER A 1 266 ? -1.392 -2.351 -11.596 1.00 96.56 266 SER A O 1
ATOM 2062 N N . ASN A 1 267 ? 0.703 -1.570 -11.676 1.00 96.62 267 ASN A N 1
ATOM 2063 C CA . ASN A 1 267 ? 0.452 -0.760 -12.860 1.00 96.62 267 ASN A CA 1
ATOM 2064 C C . ASN A 1 267 ? 0.397 -1.620 -14.134 1.00 96.62 267 ASN A C 1
ATOM 2066 O O . ASN A 1 267 ? 0.086 -1.087 -15.189 1.00 96.62 267 ASN A O 1
ATOM 2070 N N . LYS A 1 268 ? 0.696 -2.924 -14.080 1.00 97.38 268 LYS A N 1
ATOM 2071 C CA . LYS A 1 268 ? 0.528 -3.855 -15.203 1.00 97.38 268 LYS A CA 1
ATOM 2072 C C . LYS A 1 268 ? -0.853 -4.492 -15.151 1.00 97.38 268 LYS A C 1
ATOM 2074 O O . LYS A 1 268 ? -1.166 -5.235 -14.229 1.00 97.38 268 LYS A O 1
ATOM 2079 N N . VAL A 1 269 ? -1.659 -4.223 -16.173 1.00 97.50 269 VAL A N 1
ATOM 2080 C CA . VAL A 1 269 ? -3.020 -4.754 -16.317 1.00 97.50 269 VAL A CA 1
ATOM 2081 C C . VAL A 1 269 ? -3.257 -5.251 -17.732 1.00 97.50 269 VAL A C 1
ATOM 2083 O O . VAL A 1 269 ? -2.708 -4.709 -18.693 1.00 97.50 269 VAL A O 1
ATOM 2086 N N . GLN A 1 270 ? -4.107 -6.260 -17.878 1.00 97.31 270 GLN A N 1
ATOM 2087 C CA . GLN A 1 270 ? -4.490 -6.778 -19.185 1.00 97.31 270 GLN A CA 1
ATOM 2088 C C . GLN A 1 270 ? -5.740 -6.044 -19.693 1.00 97.31 270 GLN A C 1
ATOM 2090 O O . GLN A 1 270 ? -6.735 -5.901 -18.977 1.00 97.31 270 GLN A O 1
ATOM 2095 N N . GLY A 1 271 ? -5.692 -5.545 -20.928 1.00 95.44 271 GLY A N 1
ATOM 2096 C CA . GLY A 1 271 ? -6.879 -5.039 -21.620 1.00 95.44 271 GLY A CA 1
ATOM 2097 C C . GLY A 1 271 ? -7.832 -6.176 -22.015 1.00 95.44 271 GLY A C 1
ATOM 2098 O O . GLY A 1 271 ? -7.457 -7.349 -21.936 1.00 95.44 271 GLY A O 1
ATOM 2099 N N . PRO A 1 272 ? -9.053 -5.860 -22.478 1.00 93.12 272 PRO A N 1
ATOM 2100 C CA . PRO A 1 272 ? -10.018 -6.877 -22.906 1.00 93.12 272 PRO A CA 1
ATOM 2101 C C . PRO A 1 272 ? -9.522 -7.695 -24.109 1.00 93.12 272 PRO A C 1
ATOM 2103 O O . PRO A 1 272 ? -9.916 -8.839 -24.277 1.00 93.12 272 PRO A O 1
ATOM 2106 N N . ASP A 1 273 ? -8.602 -7.140 -24.899 1.00 92.75 273 ASP A N 1
ATOM 2107 C CA . ASP A 1 273 ? -7.925 -7.798 -26.021 1.00 92.75 273 ASP A CA 1
ATOM 2108 C C . ASP A 1 273 ? -6.753 -8.705 -25.599 1.00 92.75 273 ASP A C 1
ATOM 2110 O O . ASP A 1 273 ? -5.956 -9.117 -26.438 1.00 92.75 273 ASP A O 1
ATOM 2114 N N . GLY A 1 274 ? -6.579 -8.956 -24.300 1.00 94.06 274 GLY A N 1
ATOM 2115 C CA . GLY A 1 274 ? -5.504 -9.802 -23.786 1.00 94.06 274 GLY A CA 1
ATOM 2116 C C . GLY A 1 274 ? -4.120 -9.140 -23.753 1.00 94.06 274 GLY A C 1
ATOM 2117 O O . GLY A 1 274 ? -3.164 -9.756 -23.288 1.00 94.06 274 GLY A O 1
ATOM 2118 N N . LYS A 1 275 ? -3.971 -7.882 -24.184 1.00 95.50 275 LYS A N 1
ATOM 2119 C CA . LYS A 1 275 ? -2.657 -7.218 -24.196 1.00 95.50 275 LYS A CA 1
ATOM 2120 C C . LYS A 1 275 ? -2.367 -6.499 -22.880 1.00 95.50 275 LYS A C 1
ATOM 2122 O O . LYS A 1 275 ? -3.208 -5.762 -22.357 1.00 95.50 275 LYS A O 1
ATOM 2127 N N . TRP A 1 276 ? -1.140 -6.654 -22.392 1.00 97.69 276 TRP A N 1
ATOM 2128 C CA . TRP A 1 276 ? -0.628 -5.982 -21.198 1.00 97.69 276 TRP A CA 1
ATOM 2129 C C . TRP A 1 276 ? -0.368 -4.491 -21.425 1.00 97.69 276 TRP A C 1
ATOM 2131 O O . TRP A 1 276 ? 0.256 -4.084 -22.410 1.00 97.69 276 TRP A O 1
ATOM 2141 N N . ARG A 1 277 ? -0.843 -3.664 -20.494 1.00 96.19 277 ARG A N 1
ATOM 2142 C CA . ARG A 1 277 ? -0.797 -2.199 -20.540 1.00 96.19 277 ARG A CA 1
ATOM 2143 C C . ARG A 1 277 ? -0.617 -1.602 -19.149 1.00 96.19 277 ARG A C 1
ATOM 2145 O O . ARG A 1 277 ? -0.628 -2.310 -18.147 1.00 96.19 277 ARG A O 1
ATOM 2152 N N . SER A 1 278 ? -0.472 -0.279 -19.118 1.00 96.31 278 SER A N 1
ATOM 2153 C CA . SER A 1 278 ? -0.504 0.505 -17.888 1.00 96.31 278 SER A CA 1
ATOM 2154 C C . SER A 1 278 ? -1.927 0.868 -17.463 1.00 96.31 278 SER A C 1
ATOM 2156 O O . SER A 1 278 ? -2.798 1.064 -18.319 1.00 96.31 278 SER A O 1
ATOM 2158 N N . ILE A 1 279 ? -2.149 1.022 -16.158 1.00 96.62 279 ILE A N 1
ATOM 2159 C CA . ILE A 1 279 ? -3.374 1.624 -15.623 1.00 96.62 279 ILE A CA 1
ATOM 2160 C C . ILE A 1 279 ? -3.444 3.099 -16.045 1.00 96.62 279 ILE A C 1
ATOM 2162 O O . ILE A 1 279 ? -2.450 3.829 -16.076 1.00 96.62 279 ILE A O 1
ATOM 2166 N N . GLU A 1 280 ? -4.650 3.565 -16.349 1.00 95.19 280 GLU A N 1
ATOM 2167 C CA . GLU A 1 280 ? -4.962 4.985 -16.406 1.00 95.19 280 GLU A CA 1
ATOM 2168 C C . GLU A 1 280 ? -5.100 5.517 -14.974 1.00 95.19 280 GLU A C 1
ATOM 2170 O O . GLU A 1 280 ? -6.143 5.401 -14.333 1.00 95.19 280 GLU A O 1
ATOM 2175 N N . GLY A 1 281 ? -3.995 6.041 -14.439 1.00 92.19 281 GLY A N 1
ATOM 2176 C CA . GLY A 1 281 ? -3.903 6.381 -13.018 1.00 92.19 281 GLY A CA 1
ATOM 2177 C C . GLY A 1 281 ? -4.866 7.479 -12.561 1.00 92.19 281 GLY A C 1
ATOM 2178 O O . GLY A 1 281 ? -5.258 7.490 -11.399 1.00 92.19 281 GLY A O 1
ATOM 2179 N N . MET A 1 282 ? -5.286 8.397 -13.439 1.00 92.31 282 MET A N 1
ATOM 2180 C CA . MET A 1 282 ? -6.159 9.507 -13.036 1.00 92.31 282 MET A CA 1
ATOM 2181 C C . MET A 1 282 ? -7.546 9.030 -12.609 1.00 92.31 282 MET A C 1
ATOM 2183 O O . MET A 1 282 ? -8.093 9.570 -11.647 1.00 92.31 282 MET A O 1
ATOM 2187 N N . SER A 1 283 ? -8.100 8.029 -13.292 1.00 91.69 283 SER A N 1
ATOM 2188 C CA . SER A 1 283 ? -9.396 7.427 -12.956 1.00 91.69 283 SER A CA 1
ATOM 2189 C C . SER A 1 283 ? -9.370 6.808 -11.555 1.00 91.69 283 SER A C 1
ATOM 2191 O O . SER A 1 283 ? -10.262 7.060 -10.741 1.00 91.69 283 SER A O 1
ATOM 2193 N N . LEU A 1 284 ? -8.288 6.095 -11.231 1.00 92.81 284 LEU A N 1
ATOM 2194 C CA . LEU A 1 284 ? -8.082 5.502 -9.911 1.00 92.81 284 LEU A CA 1
ATOM 2195 C C . LEU A 1 284 ? -7.889 6.579 -8.828 1.00 92.81 284 LEU A C 1
ATOM 2197 O O . LEU A 1 284 ? -8.590 6.579 -7.820 1.00 92.81 284 LEU A O 1
ATOM 2201 N N . MET A 1 285 ? -7.014 7.562 -9.067 1.00 92.62 285 MET A N 1
ATOM 2202 C CA . MET A 1 285 ? -6.735 8.647 -8.113 1.00 92.62 285 MET A CA 1
ATOM 2203 C C . MET A 1 285 ? -7.973 9.506 -7.809 1.00 92.62 285 MET A C 1
ATOM 2205 O O . MET A 1 285 ? -8.173 9.913 -6.664 1.00 92.62 285 MET A O 1
ATOM 2209 N N . LYS A 1 286 ? -8.823 9.779 -8.810 1.00 93.31 286 LYS A N 1
ATOM 2210 C CA . LYS A 1 286 ? -10.084 10.521 -8.621 1.00 93.31 286 LYS A CA 1
ATOM 2211 C C . LYS A 1 286 ? -11.101 9.760 -7.767 1.00 93.31 286 LYS A C 1
ATOM 2213 O O . LYS A 1 286 ? -11.943 10.393 -7.137 1.00 93.31 286 LYS A O 1
ATOM 2218 N N . SER A 1 287 ? -10.996 8.435 -7.707 1.00 93.44 287 SER A N 1
ATOM 2219 C CA . SER A 1 287 ? -11.923 7.571 -6.968 1.00 93.44 287 SER A CA 1
ATOM 2220 C C . SER A 1 287 ? -11.544 7.398 -5.493 1.00 93.44 287 SER A C 1
ATOM 2222 O O . SER A 1 287 ? -12.304 6.801 -4.740 1.00 93.44 287 SER A O 1
ATOM 2224 N N . ALA A 1 288 ? -10.411 7.955 -5.046 1.00 91.50 288 ALA A N 1
ATOM 2225 C CA . ALA A 1 288 ? -9.869 7.717 -3.708 1.00 91.50 288 ALA A CA 1
ATOM 2226 C C . ALA A 1 288 ? -10.832 8.069 -2.561 1.00 91.50 288 ALA A C 1
ATOM 2228 O O . ALA A 1 288 ? -10.960 7.313 -1.601 1.00 91.50 288 ALA A O 1
ATOM 2229 N N . VAL A 1 289 ? -11.535 9.203 -2.663 1.00 90.31 289 VAL A N 1
ATOM 2230 C CA . VAL A 1 289 ? -12.512 9.609 -1.638 1.00 90.31 289 VAL A CA 1
ATOM 2231 C C . VAL A 1 289 ? -13.718 8.673 -1.647 1.00 90.31 289 VAL A C 1
ATOM 2233 O O . VAL A 1 289 ? -14.134 8.223 -0.587 1.00 90.31 289 VAL A O 1
ATOM 2236 N N . ALA A 1 290 ? -14.236 8.330 -2.830 1.00 93.88 290 ALA A N 1
ATOM 2237 C CA . ALA A 1 290 ? -15.370 7.420 -2.962 1.00 93.88 290 ALA A CA 1
ATOM 2238 C C . ALA A 1 290 ? -15.044 6.020 -2.414 1.00 93.88 290 ALA A C 1
ATOM 2240 O O . ALA A 1 290 ? -15.821 5.488 -1.629 1.00 93.88 290 ALA A O 1
ATOM 2241 N N . ALA A 1 291 ? -13.862 5.482 -2.727 1.00 94.12 291 ALA A N 1
ATOM 2242 C CA . ALA A 1 291 ? -13.372 4.217 -2.179 1.00 94.12 291 ALA A CA 1
ATOM 2243 C C . ALA A 1 291 ? -13.216 4.264 -0.651 1.00 94.12 291 ALA A C 1
ATOM 2245 O O . ALA A 1 291 ? -13.639 3.345 0.047 1.00 94.12 291 ALA A O 1
ATOM 2246 N N . SER A 1 292 ? -12.671 5.360 -0.106 1.00 93.44 292 SER A N 1
ATOM 2247 C CA . SER A 1 292 ? -12.567 5.541 1.346 1.00 93.44 292 SER A CA 1
ATOM 2248 C C . SER A 1 292 ? -13.938 5.577 2.024 1.00 93.44 292 SER A C 1
ATOM 2250 O O . SER A 1 292 ? -14.095 5.001 3.099 1.00 93.44 292 SER A O 1
ATOM 2252 N N . THR A 1 293 ? -14.917 6.264 1.433 1.00 93.25 293 THR A N 1
ATOM 2253 C CA . THR A 1 293 ? -16.286 6.320 1.963 1.00 93.25 293 THR A CA 1
ATOM 2254 C C . THR A 1 293 ? -16.967 4.960 1.867 1.00 93.25 293 THR A C 1
ATOM 2256 O O . THR A 1 293 ? -17.605 4.544 2.828 1.00 93.25 293 THR A O 1
ATOM 2259 N N . HIS A 1 294 ? -16.789 4.249 0.751 1.00 94.88 294 HIS A N 1
ATOM 2260 C CA . HIS A 1 294 ? -17.332 2.909 0.551 1.00 94.88 294 HIS A CA 1
ATOM 2261 C C . HIS A 1 294 ? -16.786 1.921 1.590 1.00 94.88 294 HIS A C 1
ATOM 2263 O O . HIS A 1 294 ? -17.565 1.279 2.286 1.00 94.88 294 HIS A O 1
ATOM 2269 N N . TYR A 1 295 ? -15.463 1.889 1.780 1.00 96.88 295 TYR A N 1
ATOM 2270 C CA . TYR A 1 295 ? -14.819 1.079 2.816 1.00 96.88 295 TYR A CA 1
ATOM 2271 C C . TYR A 1 295 ? -15.345 1.409 4.223 1.00 96.88 295 TYR A C 1
ATOM 2273 O O . TYR A 1 295 ? -15.731 0.508 4.960 1.00 96.88 295 TYR A O 1
ATOM 2281 N N . ASN A 1 296 ? -15.419 2.695 4.590 1.00 94.75 296 ASN A N 1
ATOM 2282 C CA . ASN A 1 296 ? -15.925 3.096 5.907 1.00 94.75 296 ASN A CA 1
ATOM 2283 C C . ASN A 1 296 ? -17.388 2.672 6.118 1.00 94.75 296 ASN A C 1
ATOM 2285 O O . ASN A 1 296 ? -17.736 2.213 7.201 1.00 94.75 296 ASN A O 1
ATOM 2289 N N . ALA A 1 297 ? -18.239 2.832 5.101 1.00 94.25 297 ALA A N 1
ATOM 2290 C CA . ALA A 1 297 ? -19.645 2.451 5.177 1.00 94.25 297 ALA A CA 1
ATOM 2291 C C . ALA A 1 297 ? -19.816 0.936 5.355 1.00 94.25 297 ALA A C 1
ATOM 2293 O O . ALA A 1 297 ? -20.594 0.517 6.208 1.00 94.25 297 ALA A O 1
ATOM 2294 N N . LEU A 1 298 ? -19.050 0.130 4.610 1.00 96.56 298 LEU A N 1
ATOM 2295 C CA . LEU A 1 298 ? -19.055 -1.327 4.753 1.00 96.56 298 LEU A CA 1
ATOM 2296 C C . LEU A 1 298 ? -18.582 -1.767 6.143 1.00 96.56 298 LEU A C 1
ATOM 2298 O O . LEU A 1 298 ? -19.235 -2.609 6.751 1.00 96.56 298 LEU A O 1
ATOM 2302 N N . MET A 1 299 ? -17.504 -1.164 6.661 1.00 96.94 299 MET A N 1
ATOM 2303 C CA . MET A 1 299 ? -17.005 -1.449 8.011 1.00 96.94 299 MET A CA 1
ATOM 2304 C C . MET A 1 299 ? -18.073 -1.173 9.068 1.00 96.94 299 MET A C 1
ATOM 2306 O O . MET A 1 299 ? -18.346 -2.036 9.893 1.00 96.94 299 MET A O 1
ATOM 2310 N N . MET A 1 300 ? -18.697 0.010 9.034 1.00 95.06 300 MET A N 1
ATOM 2311 C CA . MET A 1 300 ? -19.734 0.372 10.005 1.00 95.06 300 MET A CA 1
ATOM 2312 C C . MET A 1 300 ? -20.943 -0.557 9.921 1.00 95.06 300 MET A C 1
ATOM 2314 O O . MET A 1 300 ? -21.457 -0.976 10.950 1.00 95.06 300 MET A O 1
ATOM 2318 N N . GLN A 1 301 ? -21.385 -0.890 8.706 1.00 92.31 301 GLN A N 1
ATOM 2319 C CA . GLN A 1 301 ? -22.517 -1.788 8.510 1.00 92.31 301 GLN A CA 1
ATOM 2320 C C . GLN A 1 301 ? -22.217 -3.183 9.068 1.00 92.31 301 GLN A C 1
ATOM 2322 O O . GLN A 1 301 ? -22.953 -3.668 9.917 1.00 92.31 301 GLN A O 1
ATOM 2327 N N . ARG A 1 302 ? -21.123 -3.812 8.624 1.00 95.06 302 ARG A N 1
ATOM 2328 C CA . ARG A 1 302 ? -20.789 -5.188 9.013 1.00 95.06 302 ARG A CA 1
ATOM 2329 C C . ARG A 1 302 ? -20.476 -5.305 10.497 1.00 95.06 302 ARG A C 1
ATOM 2331 O O . ARG A 1 302 ? -20.953 -6.223 11.137 1.00 95.06 302 ARG A O 1
ATOM 2338 N N . LEU A 1 303 ? -19.724 -4.364 11.064 1.00 94.75 303 LEU A N 1
ATOM 2339 C CA . LEU A 1 303 ? -19.458 -4.371 12.502 1.00 94.75 303 LEU A CA 1
ATOM 2340 C C . LEU A 1 303 ? -20.718 -4.086 13.331 1.00 94.75 303 LEU A C 1
ATOM 2342 O O . LEU A 1 303 ? -20.849 -4.608 14.434 1.00 94.75 303 LEU A O 1
ATOM 2346 N N . GLY A 1 304 ? -21.649 -3.285 12.808 1.00 91.56 304 GLY A N 1
ATOM 2347 C CA . GLY A 1 304 ? -22.965 -3.113 13.418 1.00 91.56 304 GLY A CA 1
ATOM 2348 C C . GLY A 1 304 ? -23.793 -4.397 13.398 1.00 91.56 304 GLY A C 1
ATOM 2349 O O . GLY A 1 304 ? -24.450 -4.704 14.384 1.00 91.56 304 GLY A O 1
ATOM 2350 N N . ASP A 1 305 ? -23.728 -5.169 12.314 1.00 87.88 305 ASP A N 1
ATOM 2351 C CA . ASP A 1 305 ? -24.470 -6.426 12.177 1.00 87.88 305 ASP A CA 1
ATOM 2352 C C . ASP A 1 305 ? -23.843 -7.577 12.996 1.00 87.88 305 ASP A C 1
ATOM 2354 O O . ASP A 1 305 ? -24.569 -8.319 13.654 1.00 87.88 305 ASP A O 1
ATOM 2358 N N . GLU A 1 306 ? -22.513 -7.717 12.979 1.00 89.31 306 GLU A N 1
ATOM 2359 C CA . GLU A 1 306 ? -21.785 -8.847 13.588 1.00 89.31 306 GLU A CA 1
ATOM 2360 C C . GLU A 1 306 ? -21.497 -8.655 15.085 1.00 89.31 306 GLU A C 1
ATOM 2362 O O . GLU A 1 306 ? -21.394 -9.631 15.823 1.00 89.31 306 GLU A O 1
ATOM 2367 N N . LEU A 1 307 ? -21.339 -7.407 15.548 1.00 88.75 307 LEU A N 1
ATOM 2368 C CA . LEU A 1 307 ? -20.943 -7.094 16.930 1.00 88.75 307 LEU A CA 1
ATOM 2369 C C . LEU A 1 307 ? -21.932 -6.175 17.667 1.00 88.75 307 LEU A C 1
ATOM 2371 O O . LEU A 1 307 ? -21.644 -5.776 18.797 1.00 88.75 307 LEU A O 1
ATOM 2375 N N . ASP A 1 308 ? -23.072 -5.837 17.049 1.00 88.62 308 ASP A N 1
ATOM 2376 C CA . ASP A 1 308 ? -24.086 -4.901 17.572 1.00 88.62 308 ASP A CA 1
ATOM 2377 C C . ASP A 1 308 ? -23.510 -3.512 17.918 1.00 88.62 308 ASP A C 1
ATOM 2379 O O . ASP A 1 308 ? -23.880 -2.853 18.893 1.00 88.62 308 ASP A O 1
ATOM 2383 N N . LEU A 1 309 ? -22.540 -3.056 17.119 1.00 89.38 309 LEU A N 1
ATOM 2384 C CA . LEU A 1 309 ? -21.873 -1.775 17.335 1.00 89.38 309 LEU A CA 1
ATOM 2385 C C . LEU A 1 309 ? -22.659 -0.616 16.716 1.00 89.38 309 LEU A C 1
ATOM 2387 O O . LEU A 1 309 ? -22.956 -0.585 15.522 1.00 89.38 309 LEU A O 1
ATOM 2391 N N . ALA A 1 310 ? -22.913 0.412 17.523 1.00 91.00 310 ALA A N 1
ATOM 2392 C CA . ALA A 1 310 ? -23.402 1.697 17.044 1.00 91.00 310 ALA A CA 1
ATOM 2393 C C . ALA A 1 310 ? -22.234 2.643 16.725 1.00 91.00 310 ALA A C 1
ATOM 2395 O O . ALA A 1 310 ? -21.186 2.600 17.367 1.00 91.00 310 ALA A O 1
ATOM 2396 N N . PHE A 1 311 ? -22.437 3.555 15.774 1.00 90.75 311 PHE A N 1
ATOM 2397 C CA . PHE A 1 311 ? -21.456 4.572 15.390 1.00 90.75 311 PHE A CA 1
ATOM 2398 C C . PHE A 1 311 ? -22.052 5.973 15.528 1.00 90.75 311 PHE A C 1
ATOM 2400 O O . PHE A 1 311 ? -23.223 6.193 15.220 1.00 90.75 311 PHE A O 1
ATOM 2407 N N . THR A 1 312 ? -21.244 6.939 15.961 1.00 90.62 312 THR A N 1
ATOM 2408 C CA . THR A 1 312 ? -21.641 8.353 16.032 1.00 90.62 312 THR A CA 1
ATOM 2409 C C . THR A 1 312 ? -20.549 9.260 15.473 1.00 90.62 312 THR A C 1
ATOM 2411 O O . THR A 1 312 ? -19.377 8.887 15.420 1.00 90.62 312 THR A O 1
ATOM 2414 N N . ASN A 1 313 ? -20.936 10.448 15.006 1.00 88.69 313 ASN A N 1
ATOM 2415 C CA . ASN A 1 313 ? -20.000 11.434 14.482 1.00 88.69 313 ASN A CA 1
ATOM 2416 C C . ASN A 1 313 ? -19.258 12.130 15.636 1.00 88.69 313 ASN A C 1
ATOM 2418 O O . ASN A 1 313 ? -19.883 12.752 16.493 1.00 88.69 313 ASN A O 1
ATOM 2422 N N . TYR A 1 314 ? -17.930 12.051 15.626 1.00 84.56 314 TYR A N 1
ATOM 2423 C CA . TYR A 1 314 ? -17.037 12.689 16.600 1.00 84.56 314 TYR A CA 1
ATOM 2424 C C . TYR A 1 314 ? -16.469 14.024 16.094 1.00 84.56 314 TYR A C 1
ATOM 2426 O O . TYR A 1 314 ? -15.860 14.764 16.866 1.00 84.56 314 TYR A O 1
ATOM 2434 N N . GLU A 1 315 ? -16.650 14.360 14.813 1.00 84.44 315 GLU A N 1
ATOM 2435 C CA . GLU A 1 315 ? -16.270 15.673 14.292 1.00 84.44 315 GLU A CA 1
ATOM 2436 C C . GLU A 1 315 ? -17.331 16.712 14.669 1.00 84.44 315 GLU A C 1
ATOM 2438 O O . GLU A 1 315 ? -18.481 16.636 14.232 1.00 84.44 315 GLU A O 1
ATOM 2443 N N . THR A 1 316 ? -16.925 17.684 15.487 1.00 78.50 316 THR A N 1
ATOM 2444 C CA . THR A 1 316 ? -17.797 18.744 16.011 1.00 78.50 316 THR A CA 1
ATOM 2445 C C . THR A 1 316 ? -17.834 19.981 15.121 1.00 78.50 316 THR A C 1
ATOM 2447 O O . THR A 1 316 ? -18.714 20.822 15.286 1.00 78.50 316 THR A O 1
ATOM 2450 N N . ASP A 1 317 ? -16.897 20.106 14.180 1.00 78.44 317 ASP A N 1
ATOM 2451 C CA . ASP A 1 317 ? -16.853 21.206 13.224 1.00 78.44 317 ASP A CA 1
ATOM 2452 C C . ASP A 1 317 ? -17.799 20.928 12.038 1.00 78.44 317 ASP A C 1
ATOM 2454 O O . ASP A 1 317 ? -17.493 20.068 11.206 1.00 78.44 317 ASP A O 1
ATOM 2458 N N . PRO A 1 318 ? -18.922 21.660 11.898 1.00 76.00 318 PRO A N 1
ATOM 2459 C CA . PRO A 1 318 ? -19.894 21.419 10.831 1.00 76.00 318 PRO A CA 1
ATOM 2460 C C . PRO A 1 318 ? -19.345 21.728 9.430 1.00 76.00 318 PRO A C 1
ATOM 2462 O O . PRO A 1 318 ? -19.941 21.316 8.437 1.00 76.00 318 PRO A O 1
ATOM 2465 N N . ALA A 1 319 ? -18.216 22.440 9.320 1.00 77.56 319 ALA A N 1
ATOM 2466 C CA . ALA A 1 319 ? -17.552 22.682 8.041 1.00 77.56 319 ALA A CA 1
ATOM 2467 C C . ALA A 1 319 ? -16.688 21.492 7.581 1.00 77.56 319 ALA A C 1
ATOM 2469 O O . ALA A 1 319 ? -16.184 21.490 6.450 1.00 77.56 319 ALA A O 1
ATOM 2470 N N . LYS A 1 320 ? -16.480 20.486 8.438 1.00 75.12 320 LYS A N 1
ATOM 2471 C CA . LYS A 1 320 ? -15.690 19.295 8.127 1.00 75.12 320 LYS A CA 1
ATOM 2472 C C . LYS A 1 320 ? -16.576 18.091 7.839 1.00 75.12 320 LYS A C 1
ATOM 2474 O O . LYS A 1 320 ? -17.745 18.022 8.192 1.00 75.12 320 LYS A O 1
ATOM 2479 N N . GLN A 1 321 ? -15.979 17.131 7.140 1.00 79.31 321 GLN A N 1
ATOM 2480 C CA . GLN A 1 321 ? -16.629 15.854 6.877 1.00 79.31 321 GLN A CA 1
ATOM 2481 C C . GLN A 1 321 ? -16.777 15.071 8.187 1.00 79.31 321 GLN A C 1
ATOM 2483 O O . GLN A 1 321 ? -15.836 15.090 8.984 1.00 79.31 321 GLN A O 1
ATOM 2488 N N . PRO A 1 322 ? -17.905 14.368 8.392 1.00 83.94 322 PRO A N 1
ATOM 2489 C CA . PRO A 1 322 ? -18.119 13.594 9.602 1.00 83.94 322 PRO A CA 1
ATOM 2490 C C . PRO A 1 322 ? -17.052 12.505 9.749 1.00 83.94 322 PRO A C 1
ATOM 2492 O O . PRO A 1 322 ? -16.636 11.876 8.769 1.00 83.94 322 PRO A O 1
ATOM 2495 N N . VAL A 1 323 ? -16.632 12.277 10.989 1.00 85.50 323 VAL A N 1
ATOM 2496 C CA . VAL A 1 323 ? -15.725 11.195 11.376 1.00 85.50 323 VAL A CA 1
ATOM 2497 C C . VAL A 1 323 ? -16.500 10.281 12.308 1.00 85.50 323 VAL A C 1
ATOM 2499 O O . VAL A 1 323 ? -16.818 10.658 13.431 1.00 85.50 323 VAL A O 1
ATOM 2502 N N . TRP A 1 324 ? -16.845 9.101 11.807 1.00 90.75 324 TRP A N 1
ATOM 2503 C CA . TRP A 1 324 ? -17.641 8.126 12.538 1.00 90.75 324 TRP A CA 1
ATOM 2504 C C . TRP A 1 324 ? -16.740 7.226 13.378 1.00 90.75 324 TRP A C 1
ATOM 2506 O O . TRP A 1 324 ? -15.812 6.616 12.850 1.00 90.75 324 TRP A O 1
ATOM 2516 N N . GLU A 1 325 ? -17.034 7.146 14.669 1.00 93.88 325 GLU A N 1
ATOM 2517 C CA . GLU A 1 325 ? -16.346 6.296 15.642 1.00 93.88 325 GLU A CA 1
ATOM 2518 C C . GLU A 1 325 ? -17.391 5.465 16.410 1.00 93.88 325 GLU A C 1
ATOM 2520 O O . GLU A 1 325 ? -18.569 5.839 16.462 1.00 93.88 325 GLU A O 1
ATOM 2525 N N . ILE A 1 326 ? -16.979 4.334 16.987 1.00 94.12 326 ILE A N 1
ATOM 2526 C CA . ILE A 1 326 ? -17.848 3.457 17.781 1.00 94.12 326 ILE A CA 1
ATOM 2527 C C . ILE A 1 326 ? -18.412 4.244 18.969 1.00 94.12 326 ILE A C 1
ATOM 2529 O O . ILE A 1 326 ? -17.672 4.809 19.781 1.00 94.12 326 ILE A O 1
ATOM 2533 N N . ALA A 1 327 ? -19.735 4.255 19.092 1.00 90.06 327 ALA A N 1
ATOM 2534 C CA . ALA A 1 327 ? -20.426 4.858 20.216 1.00 90.06 327 ALA A CA 1
ATOM 2535 C C . ALA A 1 327 ? -20.101 4.088 2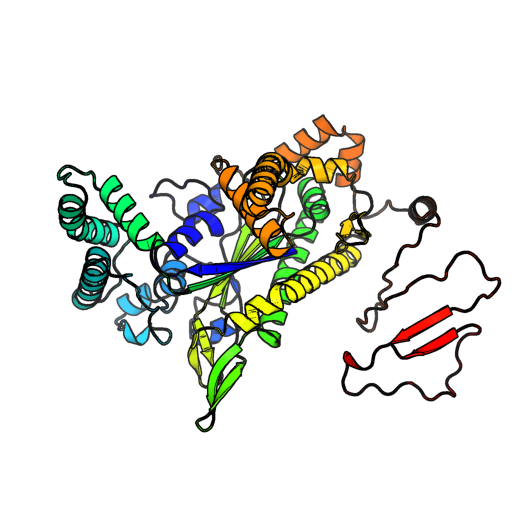1.503 1.00 90.06 327 ALA A C 1
ATOM 2537 O O . ALA A 1 327 ? -20.333 2.889 21.592 1.00 90.06 327 ALA A O 1
ATOM 2538 N N . GLY A 1 328 ? -19.587 4.792 22.512 1.00 86.81 328 GLY A N 1
ATOM 2539 C CA . GLY A 1 328 ? -19.218 4.204 23.806 1.00 86.81 328 GLY A CA 1
ATOM 2540 C C . GLY A 1 328 ? -17.715 4.193 24.075 1.00 86.81 328 GLY A C 1
ATOM 2541 O O . GLY A 1 328 ? -17.327 4.188 25.240 1.00 86.81 328 GLY A O 1
ATOM 2542 N N . ILE A 1 329 ? -16.873 4.313 23.043 1.00 90.19 329 ILE A N 1
ATOM 2543 C CA . ILE A 1 329 ? -15.424 4.466 23.228 1.00 90.19 329 ILE A CA 1
ATOM 2544 C C . ILE A 1 329 ? -15.101 5.924 23.577 1.00 90.19 329 ILE A C 1
ATOM 2546 O O . ILE A 1 329 ? -15.448 6.848 22.836 1.00 90.19 329 ILE A O 1
ATOM 2550 N N . ASP A 1 330 ? -14.435 6.141 24.717 1.00 88.88 330 ASP A N 1
ATOM 2551 C CA . ASP A 1 330 ? -14.090 7.484 25.198 1.00 88.88 330 ASP A CA 1
ATOM 2552 C C . ASP A 1 330 ? -13.194 8.214 24.169 1.00 88.88 330 ASP A C 1
ATOM 2554 O O . ASP A 1 330 ? -12.122 7.705 23.816 1.00 88.88 330 ASP A O 1
ATOM 2558 N N . PRO A 1 331 ? -13.571 9.424 23.702 1.00 89.00 331 PRO A N 1
ATOM 2559 C CA . PRO A 1 331 ? -12.716 10.250 22.849 1.00 89.00 331 PRO A CA 1
ATOM 2560 C C . PRO A 1 331 ? -11.285 10.440 23.380 1.00 89.00 331 PRO A C 1
ATOM 2562 O O . PRO A 1 331 ? -10.348 10.577 22.590 1.00 89.00 331 PRO A O 1
ATOM 2565 N N . LYS A 1 332 ? -11.085 10.437 24.704 1.00 91.31 332 LYS A N 1
ATOM 2566 C CA . LYS A 1 332 ? -9.756 10.514 25.329 1.00 91.31 332 LYS A CA 1
ATOM 2567 C C . LYS A 1 332 ? -8.914 9.275 25.040 1.00 91.31 332 LYS A C 1
ATOM 2569 O O . LYS A 1 332 ? -7.716 9.418 24.814 1.00 91.31 332 LYS A O 1
ATOM 2574 N N . MET A 1 333 ? -9.523 8.091 24.988 1.00 92.38 333 MET A N 1
ATOM 2575 C CA . MET A 1 333 ? -8.842 6.844 24.625 1.00 92.38 333 MET A CA 1
ATOM 2576 C C . MET A 1 333 ? -8.435 6.847 23.151 1.00 92.38 333 MET A C 1
ATOM 2578 O O . MET A 1 333 ? -7.292 6.532 22.822 1.00 92.38 333 MET A O 1
ATOM 2582 N N . ILE A 1 334 ? -9.320 7.324 22.270 1.00 92.25 334 ILE A N 1
ATOM 2583 C CA . ILE A 1 334 ? -9.009 7.532 20.846 1.00 92.25 334 ILE A CA 1
ATOM 2584 C C . ILE A 1 334 ? -7.826 8.499 20.683 1.00 92.25 334 ILE A C 1
ATOM 2586 O O . ILE A 1 334 ? -6.897 8.230 19.918 1.00 92.25 334 ILE A O 1
ATOM 2590 N N . ALA A 1 335 ? -7.843 9.624 21.405 1.00 90.62 335 ALA A N 1
ATOM 2591 C CA . ALA A 1 335 ? -6.776 10.620 21.361 1.00 90.62 335 ALA A CA 1
ATOM 2592 C C . ALA A 1 335 ? -5.444 10.080 21.908 1.00 90.62 335 ALA A C 1
ATOM 2594 O O . ALA A 1 335 ? -4.391 10.387 21.347 1.00 90.62 335 ALA A O 1
ATOM 2595 N N . HIS A 1 336 ? -5.497 9.270 22.968 1.00 92.50 336 HIS A N 1
ATOM 2596 C CA . HIS A 1 336 ? -4.334 8.639 23.584 1.00 92.50 336 HIS A CA 1
ATOM 2597 C C . HIS A 1 336 ? -3.638 7.662 22.627 1.00 92.50 336 HIS A C 1
ATOM 2599 O O . HIS A 1 336 ? -2.441 7.802 22.397 1.00 92.50 336 HIS A O 1
ATOM 2605 N N . PHE A 1 337 ? -4.393 6.787 21.954 1.00 93.25 337 PHE A N 1
ATOM 2606 C CA . PHE A 1 337 ? -3.877 5.866 20.925 1.00 93.25 337 PHE A CA 1
ATOM 2607 C C . PHE A 1 337 ? -3.727 6.507 19.528 1.00 93.25 337 PHE A C 1
ATOM 2609 O O . PHE A 1 337 ? -3.765 5.834 18.491 1.00 93.25 337 PHE A O 1
ATOM 2616 N N . SER A 1 338 ? -3.571 7.834 19.486 1.00 90.00 338 SER A N 1
ATOM 2617 C CA . SER A 1 338 ? -3.317 8.631 18.277 1.00 90.00 338 SER A CA 1
ATOM 2618 C C . SER A 1 338 ? -2.030 9.466 18.397 1.00 90.00 338 SER A C 1
ATOM 2620 O O . SER A 1 338 ? -1.946 10.587 17.865 1.00 90.00 338 SER A O 1
ATOM 2622 N N . LYS A 1 339 ? -1.000 8.923 19.062 1.00 88.12 339 LYS A N 1
ATOM 2623 C CA . LYS A 1 339 ? 0.288 9.576 19.368 1.00 88.12 339 LYS A CA 1
ATOM 2624 C C . LYS A 1 339 ? 0.947 10.126 18.115 1.00 88.12 339 LYS A C 1
ATOM 2626 O O . LYS A 1 339 ? 1.455 11.248 18.128 1.00 88.12 339 LYS A O 1
ATOM 2631 N N . ARG A 1 340 ? 0.867 9.408 16.987 1.00 81.62 340 ARG A N 1
ATOM 2632 C CA . ARG A 1 340 ? 1.471 9.859 15.721 1.00 81.62 340 ARG A CA 1
ATOM 2633 C C . ARG A 1 340 ? 0.958 11.229 15.283 1.00 81.62 340 ARG A C 1
ATOM 2635 O O . ARG A 1 340 ? 1.755 12.090 14.906 1.00 81.62 340 ARG A O 1
ATOM 2642 N N . ARG A 1 341 ? -0.359 11.440 15.312 1.00 81.31 341 ARG A N 1
ATOM 2643 C CA . ARG A 1 341 ? -0.969 12.711 14.895 1.00 81.31 341 ARG A CA 1
ATOM 2644 C C . ARG A 1 341 ? -0.704 13.812 15.918 1.00 81.31 341 ARG A C 1
ATOM 2646 O O . ARG A 1 341 ? -0.444 14.946 15.518 1.00 81.31 341 ARG A O 1
ATOM 2653 N N . ALA A 1 342 ? -0.722 13.472 17.207 1.00 83.88 342 ALA A N 1
ATOM 2654 C CA . ALA A 1 342 ? -0.383 14.401 18.280 1.00 83.88 342 ALA A CA 1
ATOM 2655 C C . ALA A 1 342 ? 1.071 14.896 18.166 1.00 83.88 342 ALA A C 1
ATOM 2657 O O . ALA A 1 342 ? 1.297 16.104 18.176 1.00 83.88 342 ALA A O 1
ATOM 2658 N N . GLY A 1 343 ? 2.031 13.992 17.948 1.00 83.88 343 GLY A N 1
ATOM 2659 C CA . GLY A 1 343 ? 3.455 14.317 17.812 1.00 83.88 343 GLY A CA 1
ATOM 2660 C C . GLY A 1 343 ? 3.801 15.121 16.554 1.00 83.88 343 GLY A C 1
ATOM 2661 O O . GLY A 1 343 ? 4.709 15.945 16.581 1.00 83.88 343 GLY A O 1
ATOM 2662 N N . ALA A 1 344 ? 3.052 14.957 15.456 1.00 87.44 344 ALA A N 1
ATOM 2663 C CA . ALA A 1 344 ? 3.245 15.767 14.246 1.00 87.44 344 ALA A CA 1
ATOM 2664 C C . ALA A 1 344 ? 2.664 17.189 14.355 1.00 87.44 344 ALA A C 1
ATOM 2666 O O . ALA A 1 344 ? 3.043 18.066 13.576 1.00 87.44 344 ALA A O 1
ATOM 2667 N N . ARG A 1 345 ? 1.730 17.438 15.283 1.00 90.81 345 ARG A N 1
ATOM 2668 C CA . ARG A 1 345 ? 0.975 18.700 15.346 1.00 90.81 345 ARG A CA 1
ATOM 2669 C C . ARG A 1 345 ? 1.851 19.940 15.583 1.00 90.81 345 ARG A C 1
ATOM 2671 O O . ARG A 1 345 ? 1.681 20.883 14.811 1.00 90.81 345 ARG A O 1
ATOM 2678 N N . PRO A 1 346 ? 2.818 19.952 16.523 1.00 93.38 346 PRO A N 1
ATOM 2679 C CA . PRO A 1 346 ? 3.694 21.112 16.710 1.00 93.38 346 PRO A CA 1
ATOM 2680 C C . PRO A 1 346 ? 4.466 21.470 15.436 1.00 93.38 346 PRO A C 1
ATOM 2682 O O . PRO A 1 346 ? 4.534 22.632 15.036 1.00 93.38 346 PRO A O 1
ATOM 2685 N N . ARG A 1 347 ? 4.982 20.457 14.727 1.00 93.62 347 ARG A N 1
ATOM 2686 C CA . ARG A 1 347 ? 5.685 20.663 13.457 1.00 93.62 347 ARG A CA 1
ATOM 2687 C C . ARG A 1 347 ? 4.753 21.180 12.360 1.00 93.62 347 ARG A C 1
ATOM 2689 O O . ARG A 1 347 ? 5.135 22.067 11.600 1.00 93.62 347 ARG A O 1
ATOM 2696 N N . TYR A 1 348 ? 3.528 20.665 12.281 1.00 93.06 348 TYR A N 1
ATOM 2697 C CA . TYR A 1 348 ? 2.519 21.175 11.351 1.00 93.06 348 TYR A CA 1
ATOM 2698 C C . TYR A 1 348 ? 2.194 22.651 11.611 1.00 93.06 348 TYR A C 1
ATOM 2700 O O . TYR A 1 348 ? 2.091 23.427 10.663 1.00 93.06 348 TYR A O 1
ATOM 2708 N N . GLU A 1 349 ? 2.056 23.057 12.872 1.00 93.56 349 GLU A N 1
ATOM 2709 C CA . GLU A 1 349 ? 1.766 24.445 13.240 1.00 93.56 349 GLU A CA 1
ATOM 2710 C C . GLU A 1 349 ? 2.909 25.389 12.852 1.00 93.56 349 GLU A C 1
ATOM 2712 O O . GLU A 1 349 ? 2.644 26.435 12.257 1.00 93.56 349 GLU A O 1
ATOM 2717 N N . GLN A 1 350 ? 4.166 24.978 13.053 1.00 94.50 350 GLN A N 1
ATOM 2718 C CA . GLN A 1 350 ? 5.343 25.708 12.559 1.00 94.50 350 GLN A CA 1
ATOM 2719 C C . GLN A 1 350 ? 5.324 25.860 11.031 1.00 94.50 350 GLN A C 1
ATOM 2721 O O . GLN A 1 350 ? 5.507 26.957 10.507 1.00 94.50 350 GLN A O 1
ATOM 2726 N N . LEU A 1 351 ? 5.060 24.771 10.301 1.00 94.88 351 LEU A N 1
ATOM 2727 C CA . LEU A 1 351 ? 4.963 24.792 8.837 1.00 94.88 351 LEU A CA 1
ATOM 2728 C C . LEU A 1 351 ? 3.811 25.685 8.352 1.00 94.88 351 LEU A C 1
ATOM 2730 O O . LEU A 1 351 ? 3.930 26.364 7.331 1.00 94.88 351 LEU A O 1
ATOM 2734 N N . ARG A 1 352 ? 2.695 25.710 9.086 1.00 94.88 352 ARG A N 1
ATOM 2735 C CA . ARG A 1 352 ? 1.534 26.562 8.799 1.00 94.88 352 ARG A CA 1
ATOM 2736 C C . ARG A 1 352 ? 1.847 28.042 9.015 1.00 94.88 352 ARG A C 1
ATOM 2738 O O . ARG A 1 352 ? 1.397 28.868 8.221 1.00 94.88 352 ARG A O 1
ATOM 2745 N N . GLU A 1 353 ? 2.588 28.368 10.071 1.00 94.62 353 GLU A N 1
ATOM 2746 C CA . GLU A 1 353 ? 3.060 29.725 10.360 1.00 94.62 353 GLU A CA 1
ATOM 2747 C C . GLU A 1 353 ? 4.030 30.209 9.279 1.00 94.62 353 GLU A C 1
ATOM 2749 O O . GLU A 1 353 ? 3.798 31.254 8.675 1.00 94.62 353 GLU A O 1
ATOM 2754 N N . ALA A 1 354 ? 5.038 29.399 8.943 1.00 93.81 354 ALA A N 1
ATOM 2755 C CA . ALA A 1 354 ? 5.977 29.703 7.866 1.00 93.81 354 ALA A CA 1
ATOM 2756 C C . ALA A 1 354 ? 5.251 29.919 6.527 1.00 93.81 354 ALA A C 1
ATOM 2758 O O . ALA A 1 354 ? 5.496 30.902 5.833 1.00 93.81 354 ALA A O 1
ATOM 2759 N N . TYR A 1 355 ? 4.276 29.063 6.193 1.00 95.00 355 TYR A N 1
ATOM 2760 C CA . TYR A 1 355 ? 3.460 29.238 4.989 1.00 95.00 355 TYR A CA 1
ATOM 2761 C C . TYR A 1 355 ? 2.736 30.592 4.979 1.00 95.00 355 TYR A C 1
ATOM 2763 O O . TYR A 1 355 ? 2.713 31.261 3.943 1.00 95.00 355 TYR A O 1
ATOM 2771 N N . ARG A 1 356 ? 2.162 30.999 6.119 1.00 95.50 356 ARG A N 1
ATOM 2772 C CA . ARG A 1 356 ? 1.492 32.296 6.281 1.00 95.50 356 ARG A CA 1
ATOM 2773 C C . ARG A 1 356 ? 2.452 33.464 6.093 1.00 95.50 356 ARG A C 1
ATOM 2775 O O . ARG A 1 356 ? 2.091 34.398 5.387 1.00 95.50 356 ARG A O 1
ATOM 2782 N N . GLN A 1 357 ? 3.648 33.397 6.671 1.00 95.31 357 GLN A N 1
ATOM 2783 C CA . GLN A 1 357 ? 4.669 34.439 6.530 1.00 95.31 357 GLN A CA 1
ATOM 2784 C C . GLN A 1 357 ? 5.136 34.580 5.076 1.00 95.31 357 GLN A C 1
ATOM 2786 O O . GLN A 1 357 ? 5.225 35.691 4.566 1.00 95.31 357 GLN A O 1
ATOM 2791 N N . THR A 1 358 ? 5.359 33.466 4.374 1.00 95.00 358 THR A N 1
ATOM 2792 C CA . THR A 1 358 ? 5.818 33.489 2.976 1.00 95.00 358 THR A CA 1
ATOM 2793 C C . THR A 1 358 ? 4.725 33.899 1.983 1.00 95.00 358 THR A C 1
ATOM 2795 O O . THR A 1 358 ? 5.026 34.533 0.978 1.00 95.00 358 THR A O 1
ATOM 2798 N N . HIS A 1 359 ? 3.460 33.528 2.220 1.00 93.00 359 HIS A N 1
ATOM 2799 C CA . HIS A 1 359 ? 2.377 33.701 1.235 1.00 93.00 359 HIS A CA 1
ATOM 2800 C C . HIS A 1 359 ? 1.322 34.746 1.624 1.00 93.00 359 HIS A C 1
ATOM 2802 O O . HIS A 1 359 ? 0.370 34.942 0.868 1.00 93.00 359 HIS A O 1
ATOM 2808 N N . GLY A 1 360 ? 1.414 35.351 2.812 1.00 94.00 360 GLY A N 1
ATOM 2809 C CA . GLY A 1 360 ? 0.456 36.342 3.318 1.00 94.00 360 GLY A CA 1
ATOM 2810 C C . GLY A 1 360 ? -0.957 35.804 3.589 1.00 94.00 360 GLY A C 1
ATOM 2811 O O . GLY A 1 360 ? -1.887 36.586 3.760 1.00 94.00 360 GLY A O 1
ATOM 2812 N N . ARG A 1 361 ? -1.163 34.478 3.599 1.00 91.06 361 ARG A N 1
ATOM 2813 C CA . ARG A 1 361 ? -2.489 33.855 3.773 1.00 91.06 361 ARG A CA 1
ATOM 2814 C C . ARG A 1 361 ? -2.431 32.494 4.456 1.00 91.06 361 ARG A C 1
ATOM 2816 O O . ARG A 1 361 ? -1.446 31.767 4.347 1.00 91.06 361 ARG A O 1
ATOM 2823 N N . THR A 1 362 ? -3.534 32.108 5.092 1.00 89.31 362 THR A N 1
ATOM 2824 C CA . THR A 1 362 ? -3.719 30.756 5.639 1.00 89.31 362 THR A CA 1
ATOM 2825 C C . THR A 1 362 ? -3.721 29.716 4.509 1.00 89.31 362 THR A C 1
ATOM 2827 O O . THR A 1 362 ? -4.315 29.961 3.452 1.00 89.31 362 THR A O 1
ATOM 2830 N N . PRO A 1 363 ? -3.068 28.549 4.680 1.00 89.44 363 PRO A N 1
ATOM 2831 C CA . PRO A 1 363 ? -3.094 27.509 3.662 1.00 89.44 363 PRO A CA 1
ATOM 2832 C C . PRO A 1 363 ? -4.515 26.979 3.446 1.00 89.44 363 PRO A C 1
ATOM 2834 O O . PRO A 1 363 ? -5.222 26.622 4.387 1.00 89.44 363 PRO A O 1
ATOM 2837 N N . GLY A 1 364 ? -4.921 26.889 2.177 1.00 88.06 364 GLY A N 1
ATOM 2838 C CA . GLY A 1 364 ? -6.137 26.175 1.787 1.00 88.06 364 GLY A CA 1
ATOM 2839 C C . GLY A 1 364 ? -5.976 24.656 1.926 1.00 88.06 364 GLY A C 1
ATOM 2840 O O . GLY A 1 364 ? -4.871 24.148 2.118 1.00 88.06 364 GLY A O 1
ATOM 2841 N N . LEU A 1 365 ? -7.066 23.903 1.749 1.00 80.06 365 LEU A N 1
ATOM 2842 C CA . LEU A 1 365 ? -7.138 22.460 2.036 1.00 80.06 365 LEU A CA 1
ATOM 2843 C C . LEU A 1 365 ? -5.982 21.629 1.445 1.00 80.06 365 LEU A C 1
ATOM 2845 O O . LEU A 1 365 ? -5.401 20.785 2.128 1.00 80.06 365 LEU A O 1
ATOM 2849 N N . ARG A 1 366 ? -5.619 21.872 0.179 1.00 82.62 366 ARG A N 1
ATOM 2850 C CA . ARG A 1 366 ? -4.538 21.138 -0.500 1.00 82.62 366 ARG A CA 1
ATOM 2851 C C . ARG A 1 366 ? -3.163 21.433 0.099 1.00 82.62 366 ARG A C 1
ATOM 2853 O O . ARG A 1 366 ? -2.363 20.512 0.241 1.00 82.62 366 ARG A O 1
ATOM 2860 N N . ALA A 1 367 ? -2.893 22.695 0.430 1.00 87.81 367 ALA A N 1
ATOM 2861 C CA . ALA A 1 367 ? -1.642 23.093 1.065 1.00 87.81 367 ALA A CA 1
ATOM 2862 C C . ALA A 1 367 ? -1.568 22.509 2.479 1.00 87.81 367 ALA A C 1
ATOM 2864 O O . ALA A 1 367 ? -0.594 21.839 2.799 1.00 87.81 367 ALA A O 1
ATOM 2865 N N . SER A 1 368 ? -2.640 22.622 3.266 1.00 86.38 368 SER A N 1
ATOM 2866 C CA . SER A 1 368 ? -2.704 22.060 4.620 1.00 86.38 368 SER A CA 1
ATOM 2867 C C . SER A 1 368 ? -2.447 20.552 4.645 1.00 86.38 368 SER A C 1
ATOM 2869 O O . SER A 1 368 ? -1.703 20.082 5.499 1.00 86.38 368 SER A O 1
ATOM 2871 N N . ARG A 1 369 ? -2.977 19.785 3.679 1.00 84.19 369 ARG A N 1
ATOM 2872 C CA . ARG A 1 369 ? -2.677 18.344 3.541 1.00 84.19 369 ARG A CA 1
ATOM 2873 C C . ARG A 1 369 ? -1.192 18.069 3.280 1.00 84.19 369 ARG A C 1
ATOM 2875 O O . ARG A 1 369 ? -0.644 17.150 3.878 1.00 84.19 369 ARG A O 1
ATOM 2882 N N . LYS A 1 370 ? -0.539 18.864 2.423 1.00 85.81 370 LYS A N 1
ATOM 2883 C CA . LYS A 1 370 ? 0.906 18.741 2.162 1.00 85.81 370 LYS A CA 1
ATOM 2884 C C . LYS A 1 370 ? 1.742 19.076 3.395 1.00 85.81 370 LYS A C 1
ATOM 2886 O O . LYS A 1 370 ? 2.657 18.329 3.711 1.00 85.81 370 LYS A O 1
ATOM 2891 N N . LEU A 1 371 ? 1.408 20.155 4.103 1.00 90.94 371 LEU A N 1
ATOM 2892 C CA . LEU A 1 371 ? 2.112 20.543 5.330 1.00 90.94 371 LEU A CA 1
ATOM 2893 C C . LEU A 1 371 ? 1.942 19.484 6.425 1.00 90.94 371 LEU A C 1
ATOM 2895 O O . LEU A 1 371 ? 2.899 19.161 7.117 1.00 90.94 371 LEU A O 1
ATOM 2899 N N . TRP A 1 372 ? 0.750 18.889 6.548 1.00 88.94 372 TRP A N 1
ATOM 2900 C CA . TRP A 1 372 ? 0.532 17.751 7.443 1.00 88.94 372 TRP A CA 1
ATOM 2901 C C . TRP A 1 372 ? 1.378 16.541 7.054 1.00 88.94 372 TRP A C 1
ATOM 2903 O O . TRP A 1 372 ? 2.020 15.950 7.917 1.00 88.94 372 TRP A O 1
ATOM 2913 N N . GLN A 1 373 ? 1.405 16.183 5.767 1.00 86.00 373 GLN A N 1
ATOM 2914 C CA . GLN A 1 373 ? 2.245 15.093 5.277 1.00 86.00 373 GLN A CA 1
ATOM 2915 C C . GLN A 1 373 ? 3.722 15.350 5.593 1.00 86.00 373 GLN A C 1
ATOM 2917 O O . GLN A 1 373 ? 4.394 14.454 6.092 1.00 86.00 373 GLN A O 1
ATOM 2922 N N . GLN A 1 374 ? 4.207 16.570 5.363 1.00 87.31 374 GLN A N 1
ATOM 2923 C CA . GLN A 1 374 ? 5.573 16.962 5.695 1.00 87.31 374 GLN A CA 1
ATOM 2924 C C . GLN A 1 374 ? 5.837 16.859 7.200 1.00 87.31 374 GLN A C 1
ATOM 2926 O O . GLN A 1 374 ? 6.800 16.221 7.597 1.00 87.31 374 GLN A O 1
ATOM 2931 N N . ALA A 1 375 ? 4.949 17.375 8.052 1.00 89.69 375 ALA A N 1
ATOM 2932 C CA . ALA A 1 375 ? 5.098 17.254 9.502 1.00 89.69 375 ALA A CA 1
ATOM 2933 C C . ALA A 1 375 ? 5.170 15.792 9.973 1.00 89.69 375 ALA A C 1
ATOM 2935 O O . ALA A 1 375 ? 5.937 15.464 10.878 1.00 89.69 375 ALA A O 1
ATOM 2936 N N . VAL A 1 376 ? 4.397 14.902 9.342 1.00 85.88 376 VAL A N 1
ATOM 2937 C CA . VAL A 1 376 ? 4.423 13.453 9.593 1.00 85.88 376 VAL A CA 1
ATOM 2938 C C . VAL A 1 376 ? 5.695 12.781 9.047 1.00 85.88 376 VAL A C 1
ATOM 2940 O O . VAL A 1 376 ? 6.073 11.707 9.508 1.00 85.88 376 VAL A O 1
ATOM 2943 N N . LEU A 1 377 ? 6.394 13.368 8.084 1.00 83.75 377 LEU A N 1
ATOM 2944 C CA . LEU A 1 377 ? 7.690 12.846 7.644 1.00 83.75 377 LEU A CA 1
ATOM 2945 C C . LEU A 1 377 ? 8.828 13.381 8.521 1.00 83.75 377 LEU A C 1
ATOM 2947 O O . LEU A 1 377 ? 9.660 12.596 8.960 1.00 83.75 377 LEU A O 1
ATOM 2951 N N . ASP A 1 378 ? 8.796 14.667 8.863 1.00 85.31 378 ASP A N 1
ATOM 2952 C CA . ASP A 1 378 ? 9.813 15.345 9.677 1.00 85.31 378 ASP A CA 1
ATOM 2953 C C . ASP A 1 378 ? 9.874 14.805 11.117 1.00 85.31 378 ASP A C 1
ATOM 2955 O O . ASP A 1 378 ? 10.938 14.743 11.719 1.00 85.31 378 ASP A O 1
ATOM 2959 N N . THR A 1 379 ? 8.730 14.407 11.687 1.00 84.50 379 THR A N 1
ATOM 2960 C CA . THR A 1 379 ? 8.632 13.894 13.074 1.00 84.50 379 THR A CA 1
ATOM 2961 C C . THR A 1 379 ? 8.619 12.367 13.147 1.00 84.50 379 THR A C 1
ATOM 2963 O O . THR A 1 379 ? 8.126 11.794 14.117 1.00 84.50 379 THR A O 1
ATOM 2966 N N . ARG A 1 380 ? 9.026 11.685 12.072 1.00 74.88 380 ARG A N 1
ATOM 2967 C CA . ARG A 1 380 ? 8.917 10.226 11.948 1.00 74.88 380 ARG A CA 1
ATOM 2968 C C . ARG A 1 380 ? 10.041 9.561 12.764 1.00 74.88 380 ARG A C 1
ATOM 2970 O O . ARG A 1 380 ? 11.198 9.745 12.396 1.00 74.88 380 ARG A O 1
ATOM 2977 N N . PRO A 1 381 ? 9.740 8.781 13.822 1.00 72.06 381 PRO A N 1
ATOM 2978 C CA . PRO A 1 381 ? 10.772 8.028 14.530 1.00 72.06 381 PRO A CA 1
ATOM 2979 C C . PRO A 1 381 ? 11.272 6.846 13.681 1.00 72.06 381 PRO A C 1
ATOM 2981 O O . PRO A 1 381 ? 10.580 6.382 12.756 1.00 72.06 381 PRO A O 1
ATOM 2984 N N . SER A 1 382 ? 12.474 6.358 14.000 1.00 67.75 382 SER A N 1
ATOM 2985 C CA . SER A 1 382 ? 12.905 5.006 13.626 1.00 67.75 382 SER A CA 1
ATOM 2986 C C . SER A 1 382 ? 11.962 3.992 14.272 1.00 67.75 382 SER A C 1
ATOM 2988 O O . SER A 1 382 ? 11.506 4.218 15.390 1.00 67.75 382 SER A O 1
ATOM 2990 N N . LYS A 1 383 ? 11.620 2.917 13.556 1.00 61.56 383 LYS A N 1
ATOM 2991 C CA . LYS A 1 383 ? 10.782 1.863 14.131 1.00 61.56 383 LYS A CA 1
ATOM 2992 C C . LYS A 1 383 ? 11.664 0.948 14.981 1.00 61.56 383 LYS A C 1
ATOM 2994 O O . LYS A 1 383 ? 12.759 0.600 14.541 1.00 61.56 383 LYS A O 1
ATOM 2999 N N . ASP A 1 384 ? 11.183 0.596 16.169 1.00 63.72 384 ASP A N 1
ATOM 3000 C CA . ASP A 1 384 ? 11.814 -0.413 17.019 1.00 63.72 384 ASP A CA 1
ATOM 3001 C C . ASP A 1 384 ? 11.705 -1.810 16.384 1.00 63.72 384 ASP A C 1
ATOM 3003 O O . ASP A 1 384 ? 11.109 -2.001 15.317 1.00 63.72 384 ASP A 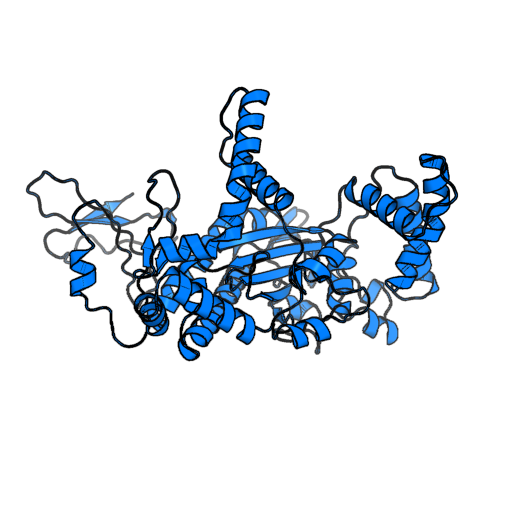O 1
ATOM 3007 N N . THR A 1 385 ? 12.326 -2.797 17.027 1.00 67.12 385 THR A N 1
ATOM 3008 C CA . THR A 1 385 ? 12.307 -4.188 16.568 1.00 67.12 385 THR A CA 1
ATOM 3009 C C . THR A 1 385 ? 10.880 -4.723 16.424 1.00 67.12 385 THR A C 1
ATOM 3011 O O . THR A 1 385 ? 9.961 -4.341 17.144 1.00 67.12 385 THR A O 1
ATOM 3014 N N . ALA A 1 386 ? 10.703 -5.619 15.453 1.00 69.44 386 ALA A N 1
ATOM 3015 C CA . ALA A 1 386 ? 9.467 -6.355 15.221 1.00 69.44 386 ALA A CA 1
ATOM 3016 C C . ALA A 1 386 ? 8.936 -7.003 16.518 1.00 69.44 386 ALA A C 1
ATOM 3018 O O . ALA A 1 386 ? 9.656 -7.766 17.158 1.00 69.44 386 ALA A O 1
ATOM 3019 N N . GLN A 1 387 ? 7.673 -6.737 16.872 1.00 78.00 387 GLN A N 1
ATOM 3020 C CA . GLN A 1 387 ? 6.984 -7.344 18.017 1.00 78.00 387 GLN A CA 1
ATOM 3021 C C . GLN A 1 387 ? 5.826 -8.231 17.555 1.00 78.00 387 GLN A C 1
ATOM 3023 O O . GLN A 1 387 ? 5.188 -7.943 16.540 1.00 78.00 387 GLN A O 1
ATOM 3028 N N . SER A 1 388 ? 5.541 -9.295 18.313 1.00 86.12 388 SER A N 1
ATOM 3029 C CA . SER A 1 388 ? 4.367 -10.135 18.078 1.00 86.12 388 SER A CA 1
ATOM 3030 C C . SER A 1 388 ? 3.070 -9.380 18.388 1.00 86.12 388 SER A C 1
ATOM 3032 O O . SER A 1 388 ? 3.037 -8.534 19.284 1.00 86.12 388 SER A O 1
ATOM 3034 N N . LEU A 1 389 ? 1.973 -9.722 17.698 1.00 88.81 389 LEU A N 1
ATOM 3035 C CA . LEU A 1 389 ? 0.648 -9.158 18.001 1.00 88.81 389 LEU A CA 1
ATOM 3036 C C . LEU A 1 389 ? 0.246 -9.373 19.469 1.00 88.81 389 LEU A C 1
ATOM 3038 O O . LEU A 1 389 ? -0.340 -8.489 20.084 1.00 88.81 389 LEU A O 1
ATOM 3042 N N . GLU A 1 390 ? 0.580 -10.526 20.045 1.00 89.69 390 GLU A N 1
ATOM 3043 C CA . GLU A 1 390 ? 0.312 -10.814 21.455 1.00 89.69 390 GLU A CA 1
ATOM 3044 C C . GLU A 1 390 ? 1.035 -9.832 22.389 1.00 89.69 390 GLU A C 1
ATOM 3046 O O . GLU A 1 390 ? 0.407 -9.249 23.273 1.00 89.69 390 GLU A O 1
ATOM 3051 N N . SER A 1 391 ? 2.327 -9.584 22.151 1.00 90.69 391 SER A N 1
ATOM 3052 C CA . SER A 1 391 ? 3.128 -8.634 22.936 1.00 90.69 391 SER A CA 1
ATOM 3053 C C . SER A 1 391 ? 2.607 -7.197 22.806 1.00 90.69 391 SER A C 1
ATOM 3055 O O . SER A 1 391 ? 2.460 -6.479 23.802 1.00 90.69 391 SER A O 1
ATOM 3057 N N . LEU A 1 392 ? 2.238 -6.795 21.584 1.00 91.88 392 LEU A N 1
ATOM 3058 C CA . LEU A 1 392 ? 1.614 -5.497 21.322 1.00 91.88 392 LEU A CA 1
ATOM 3059 C C . LEU A 1 392 ? 0.314 -5.333 22.119 1.00 91.88 392 LEU A C 1
ATOM 3061 O O . LEU A 1 392 ? 0.124 -4.322 22.792 1.00 91.88 392 LEU A O 1
ATOM 3065 N N . ARG A 1 393 ? -0.555 -6.349 22.118 1.00 93.50 393 ARG A N 1
ATOM 3066 C CA . ARG A 1 393 ? -1.824 -6.309 22.858 1.00 93.50 393 ARG A CA 1
ATOM 3067 C C . ARG A 1 393 ? -1.625 -6.251 24.365 1.00 93.50 393 ARG A C 1
ATOM 3069 O O . ARG A 1 393 ? -2.294 -5.450 25.013 1.00 93.50 393 ARG A O 1
ATOM 3076 N N . GLN A 1 394 ? -0.691 -7.025 24.917 1.00 93.75 394 GLN A N 1
ATOM 3077 C CA . GLN A 1 394 ? -0.343 -6.935 26.340 1.00 93.75 394 GLN A CA 1
ATOM 3078 C C . GLN A 1 394 ? 0.122 -5.517 26.706 1.00 93.75 394 GLN A C 1
ATOM 3080 O O . GLN A 1 394 ? -0.310 -4.964 27.720 1.00 93.75 394 GLN A O 1
ATOM 3085 N N . THR A 1 395 ? 0.930 -4.897 25.842 1.00 94.38 395 THR A N 1
ATOM 3086 C CA . THR A 1 395 ? 1.391 -3.511 26.014 1.00 94.38 395 THR A CA 1
ATOM 3087 C C . THR A 1 395 ? 0.224 -2.524 25.987 1.00 94.38 395 THR A C 1
ATOM 3089 O O . THR A 1 395 ? 0.097 -1.698 26.890 1.00 94.38 395 THR A O 1
ATOM 3092 N N . TRP A 1 396 ? -0.676 -2.632 25.007 1.00 95.56 396 TRP A N 1
ATOM 3093 C CA . TRP A 1 396 ? -1.837 -1.744 24.893 1.00 95.56 396 TRP A CA 1
ATOM 3094 C C . TRP A 1 396 ? -2.832 -1.908 26.040 1.00 95.56 396 TRP A C 1
ATOM 3096 O O . TRP A 1 396 ? -3.367 -0.913 26.522 1.00 95.56 396 TRP A O 1
ATOM 3106 N N . GLN A 1 397 ? -3.060 -3.135 26.514 1.00 94.25 397 GLN A N 1
ATOM 3107 C CA . GLN A 1 397 ? -3.905 -3.396 27.681 1.00 94.25 397 GLN A CA 1
ATOM 3108 C C . GLN A 1 397 ? -3.305 -2.798 28.956 1.00 94.25 397 GLN A C 1
ATOM 3110 O O . GLN A 1 397 ? -4.022 -2.161 29.728 1.00 94.25 397 GLN A O 1
ATOM 3115 N N . ALA A 1 398 ? -1.997 -2.966 29.175 1.00 94.94 398 ALA A N 1
ATOM 3116 C CA . ALA A 1 398 ? -1.308 -2.370 30.317 1.00 94.94 398 ALA A CA 1
ATOM 3117 C C . ALA A 1 398 ? -1.368 -0.835 30.270 1.00 94.94 398 ALA A C 1
ATOM 3119 O O . ALA A 1 398 ? -1.715 -0.202 31.270 1.00 94.94 398 ALA A O 1
ATOM 3120 N N . GLU A 1 399 ? -1.115 -0.245 29.099 1.00 94.75 399 GLU A N 1
ATOM 3121 C CA . GLU A 1 399 ? -1.224 1.197 28.869 1.00 94.75 399 GLU A CA 1
ATOM 3122 C C . GLU A 1 399 ? -2.660 1.691 29.133 1.00 94.75 399 GLU A C 1
ATOM 3124 O O . GLU A 1 399 ? -2.868 2.620 29.915 1.00 94.75 399 GLU A O 1
ATOM 3129 N N . ALA A 1 400 ? -3.678 1.021 28.586 1.00 94.12 400 ALA A N 1
ATOM 3130 C CA . ALA A 1 400 ? -5.074 1.391 28.808 1.00 94.12 400 ALA A CA 1
ATOM 3131 C C . ALA A 1 400 ? -5.464 1.336 30.297 1.00 94.12 400 ALA A C 1
ATOM 3133 O O . ALA A 1 400 ? -6.048 2.292 30.818 1.00 94.12 400 ALA A O 1
ATOM 3134 N N . ARG A 1 401 ? -5.073 0.274 31.014 1.00 94.62 401 ARG A N 1
ATOM 3135 C CA . ARG A 1 401 ? -5.340 0.131 32.456 1.00 94.62 401 ARG A CA 1
ATOM 3136 C C . ARG A 1 401 ? -4.639 1.202 33.281 1.00 94.62 401 ARG A C 1
ATOM 3138 O O . ARG A 1 401 ? -5.234 1.719 34.224 1.00 94.62 401 ARG A O 1
ATOM 3145 N N . GLN A 1 402 ? -3.414 1.569 32.916 1.00 95.50 402 GLN A N 1
ATOM 3146 C CA . GLN A 1 402 ? -2.664 2.619 33.599 1.00 95.50 402 GLN A CA 1
ATOM 3147 C C . GLN A 1 402 ? -3.325 3.996 33.443 1.00 95.50 402 GLN A C 1
ATOM 3149 O O . GLN A 1 402 ? -3.411 4.743 34.417 1.00 95.50 402 GLN A O 1
ATOM 3154 N N . PHE A 1 403 ? -3.786 4.344 32.238 1.00 93.88 403 PHE A N 1
ATOM 3155 C CA . PHE A 1 403 ? -4.297 5.689 31.945 1.00 93.88 403 PHE A CA 1
ATOM 3156 C C . PHE A 1 403 ? -5.798 5.864 32.204 1.00 93.88 403 PHE A C 1
ATOM 3158 O O . PHE A 1 403 ? -6.223 6.956 32.587 1.00 93.88 403 PHE A O 1
ATOM 3165 N N . PHE A 1 404 ? -6.604 4.819 32.002 1.00 93.31 404 PHE A N 1
ATOM 3166 C CA . PHE A 1 404 ? -8.070 4.880 32.095 1.00 93.31 404 PHE A CA 1
ATOM 3167 C C . PHE A 1 404 ? -8.641 4.057 33.258 1.00 93.31 404 PHE A C 1
ATOM 3169 O O . PHE A 1 404 ? -9.820 4.194 33.587 1.00 93.31 404 PHE A O 1
ATOM 3176 N N . GLY A 1 405 ? -7.815 3.236 33.912 1.00 91.56 405 GLY A N 1
ATOM 3177 C CA . GLY A 1 405 ? -8.233 2.314 34.964 1.00 91.56 405 GLY A CA 1
ATOM 3178 C C . GLY A 1 405 ? -8.831 1.011 34.423 1.00 91.56 405 GLY A C 1
ATOM 3179 O O . GLY A 1 405 ? -9.211 0.899 33.254 1.00 91.56 405 GLY A O 1
ATOM 3180 N N . ASN A 1 406 ? -8.941 0.013 35.307 1.00 89.44 406 ASN A N 1
ATOM 3181 C CA . ASN A 1 406 ? -9.454 -1.316 34.952 1.00 89.44 406 ASN A CA 1
ATOM 3182 C C . ASN A 1 406 ? -10.899 -1.253 34.446 1.00 89.44 406 ASN A C 1
ATOM 3184 O O . ASN A 1 406 ? -11.175 -1.738 33.364 1.00 89.44 406 ASN A O 1
ATOM 3188 N N . SER A 1 407 ? -11.796 -0.551 35.149 1.00 83.94 407 SER A N 1
ATOM 3189 C CA . SER A 1 407 ? -13.221 -0.484 34.780 1.00 83.94 407 SER A CA 1
ATOM 3190 C C . SER A 1 407 ? -13.466 0.028 33.351 1.00 83.94 407 SER A C 1
ATOM 3192 O O . SER A 1 407 ? -14.242 -0.564 32.606 1.00 83.94 407 SER A O 1
ATOM 3194 N N . ALA A 1 408 ? -12.773 1.095 32.934 1.00 81.44 408 ALA A N 1
ATOM 3195 C CA . ALA A 1 408 ? -12.918 1.638 31.583 1.00 81.44 408 ALA A CA 1
ATOM 3196 C C . ALA A 1 408 ? -12.323 0.711 30.511 1.00 81.44 408 ALA A C 1
ATOM 3198 O O . ALA A 1 408 ? -12.858 0.630 29.409 1.00 81.44 408 ALA A O 1
ATOM 3199 N N . THR A 1 409 ? -11.237 0.006 30.836 1.00 84.06 409 THR A N 1
ATOM 3200 C CA . THR A 1 409 ? -10.614 -0.965 29.927 1.00 84.06 409 THR A CA 1
ATOM 3201 C C . THR A 1 409 ? -11.491 -2.209 29.784 1.00 84.06 409 THR A C 1
ATOM 3203 O O . THR A 1 409 ? -11.799 -2.608 28.666 1.00 84.06 409 THR A O 1
ATOM 3206 N N . ASP A 1 410 ? -11.988 -2.745 30.899 1.00 84.94 410 ASP A N 1
ATOM 3207 C CA . ASP A 1 410 ? -12.884 -3.903 30.943 1.00 84.94 410 ASP A CA 1
ATOM 3208 C C . ASP A 1 410 ? -14.210 -3.621 30.212 1.00 84.94 410 ASP A C 1
ATOM 3210 O O . ASP A 1 410 ? -14.821 -4.530 29.654 1.00 84.94 410 ASP A O 1
ATOM 3214 N N . ALA A 1 411 ? -14.673 -2.364 30.200 1.00 82.69 411 ALA A N 1
ATOM 3215 C CA . ALA A 1 411 ? -15.854 -1.956 29.440 1.00 82.69 411 ALA A CA 1
ATOM 3216 C C . ALA A 1 411 ? -15.639 -2.041 27.919 1.00 82.69 411 ALA A C 1
ATOM 3218 O O . ALA A 1 411 ? -16.572 -2.391 27.203 1.00 82.69 411 ALA A O 1
ATOM 3219 N N . VAL A 1 412 ? -14.428 -1.743 27.432 1.00 84.00 412 VAL A N 1
ATOM 3220 C CA . VAL A 1 412 ? -14.060 -1.933 26.017 1.00 84.00 412 VAL A CA 1
ATOM 3221 C C . VAL A 1 412 ? -13.832 -3.414 25.719 1.00 84.00 412 VAL A C 1
ATOM 3223 O O . VAL A 1 412 ? -14.262 -3.894 24.678 1.00 84.00 412 VAL A O 1
ATOM 3226 N N . GLU A 1 413 ? -13.207 -4.150 26.640 1.00 81.69 413 GLU A N 1
ATOM 3227 C CA . GLU A 1 413 ? -12.970 -5.592 26.499 1.00 81.69 413 GLU A CA 1
ATOM 3228 C C . GLU A 1 413 ? -14.281 -6.370 26.315 1.00 81.69 413 GLU A C 1
ATOM 3230 O O . GLU A 1 413 ? -14.381 -7.229 25.444 1.00 81.69 413 GLU A O 1
ATOM 3235 N N . LYS A 1 414 ? -15.311 -6.006 27.088 1.00 79.94 414 LYS A N 1
ATOM 3236 C CA . LYS A 1 414 ? -16.652 -6.619 27.069 1.00 79.94 414 LYS A CA 1
ATOM 3237 C C . LYS A 1 414 ? -17.594 -5.999 26.039 1.00 79.94 414 LYS A C 1
ATOM 3239 O O . LYS A 1 414 ? -18.807 -6.203 26.110 1.00 79.94 414 LYS A O 1
ATOM 3244 N N . MET A 1 415 ? -17.073 -5.195 25.117 1.00 76.31 415 MET A N 1
ATOM 3245 C CA . MET A 1 415 ? -17.877 -4.477 24.134 1.00 76.31 415 MET A CA 1
ATOM 3246 C C . MET A 1 415 ? -18.292 -5.395 22.969 1.00 76.31 415 MET A C 1
ATOM 3248 O O . MET A 1 415 ? -17.972 -5.115 21.822 1.00 76.31 415 MET A O 1
ATOM 3252 N N . SER A 1 416 ? -18.999 -6.493 23.271 1.00 57.69 416 SER A N 1
ATOM 3253 C CA . SER A 1 416 ? -20.018 -7.150 22.432 1.00 57.69 416 SER A CA 1
ATOM 3254 C C . SER A 1 416 ? -20.718 -8.292 23.210 1.00 57.69 416 SER A C 1
ATOM 3256 O O . SER A 1 416 ? -20.203 -8.775 24.213 1.00 57.69 416 SER A O 1
ATOM 3258 N N . LEU A 1 417 ? -21.910 -8.685 22.739 1.00 46.94 417 LEU A N 1
ATOM 3259 C CA . LEU A 1 417 ? -22.923 -9.649 23.227 1.00 46.94 417 LEU A CA 1
ATOM 3260 C C . LEU A 1 417 ? -23.981 -9.252 24.274 1.00 46.94 417 LEU A C 1
ATOM 3262 O O . LEU A 1 417 ? -25.016 -9.905 24.255 1.00 46.94 417 LEU A O 1
ATOM 3266 N N . THR A 1 418 ? -23.869 -8.247 25.154 1.00 36.56 418 THR A N 1
ATOM 3267 C CA . THR A 1 418 ? -25.028 -7.833 26.011 1.00 36.56 418 THR A CA 1
ATOM 3268 C C . THR A 1 418 ? -24.732 -6.614 26.899 1.00 36.56 418 THR A C 1
ATOM 3270 O O . THR A 1 418 ? -24.696 -6.777 28.110 1.00 36.56 418 THR A O 1
ATOM 3273 N N . HIS A 1 419 ? -24.543 -5.382 26.395 1.00 37.91 419 HIS A N 1
ATOM 3274 C CA . HIS A 1 419 ? -24.707 -4.178 27.254 1.00 37.91 419 HIS A CA 1
ATOM 3275 C C . HIS A 1 419 ? -24.703 -2.827 26.510 1.00 37.91 419 HIS A C 1
ATOM 3277 O O . HIS A 1 419 ? -23.896 -1.950 26.794 1.00 37.91 419 HIS A O 1
ATOM 3283 N N . LEU A 1 420 ? -25.667 -2.584 25.623 1.00 37.28 420 LEU A N 1
ATOM 3284 C CA . LEU A 1 420 ? -26.132 -1.212 25.382 1.00 37.28 420 LEU A CA 1
ATOM 3285 C C . LEU A 1 420 ? -27.660 -1.212 25.376 1.00 37.28 420 LEU A C 1
ATOM 3287 O O . LEU A 1 420 ? -28.312 -1.378 24.352 1.00 37.28 420 LEU A O 1
ATOM 3291 N N . MET A 1 421 ? -28.245 -1.053 26.567 1.00 33.06 421 MET A N 1
ATOM 3292 C CA . MET A 1 421 ? -29.686 -0.847 26.704 1.00 33.06 421 MET A CA 1
ATOM 3293 C C . MET A 1 421 ? -30.106 0.401 25.898 1.00 33.06 421 MET A C 1
ATOM 3295 O O . MET A 1 421 ? -29.472 1.454 26.051 1.00 33.06 421 MET A O 1
ATOM 3299 N N . PRO A 1 422 ? -31.201 0.340 25.113 1.00 39.19 422 PRO A N 1
ATOM 3300 C CA . PRO A 1 422 ? -31.718 1.469 24.329 1.00 39.19 422 PRO A CA 1
ATOM 3301 C C . PRO A 1 422 ? -31.906 2.767 25.136 1.00 39.19 422 PRO A C 1
ATOM 3303 O O . PRO A 1 422 ? -31.783 3.872 24.603 1.00 39.19 422 PRO A O 1
ATOM 3306 N N . GLU A 1 423 ? -32.147 2.653 26.443 1.00 34.16 423 GLU A N 1
ATOM 3307 C CA . GLU A 1 423 ? -32.397 3.789 27.333 1.00 34.16 423 GLU A CA 1
ATOM 3308 C C . GLU A 1 423 ? -31.176 4.693 27.573 1.00 34.16 423 GLU A C 1
ATOM 3310 O O . GLU A 1 423 ? -31.333 5.896 27.807 1.00 34.16 423 GLU A O 1
ATOM 3315 N N . GLN A 1 424 ? -29.950 4.166 27.467 1.00 36.75 424 GLN A N 1
ATOM 3316 C CA . GLN A 1 424 ? -28.734 4.983 27.596 1.00 36.75 424 GLN A CA 1
ATOM 3317 C C . GLN A 1 424 ? -28.414 5.758 26.310 1.00 36.75 424 GLN A C 1
ATOM 3319 O O . GLN A 1 424 ? -27.904 6.881 26.384 1.00 36.75 424 GLN A O 1
ATOM 3324 N N . LEU A 1 425 ? -28.784 5.215 25.143 1.00 34.66 425 LEU A N 1
ATOM 3325 C CA . LEU A 1 425 ? -28.716 5.932 23.866 1.00 34.66 425 LEU A CA 1
ATOM 3326 C C . LEU A 1 425 ? -29.718 7.097 23.840 1.00 34.66 425 LEU A C 1
ATOM 3328 O O . LEU A 1 425 ? -29.372 8.197 23.410 1.00 34.66 425 LEU A O 1
ATOM 3332 N N . HIS A 1 426 ? -30.922 6.897 24.386 1.00 29.47 426 HIS A N 1
ATOM 3333 C CA . HIS A 1 426 ? -31.961 7.931 24.442 1.00 29.47 426 HIS A CA 1
ATOM 3334 C C . HIS A 1 426 ? -31.587 9.126 25.339 1.00 29.47 426 HIS A C 1
ATOM 3336 O O . HIS A 1 426 ? -31.936 10.260 25.021 1.00 29.47 426 HIS A O 1
ATOM 3342 N N . ARG A 1 427 ? -30.833 8.917 26.432 1.00 33.31 427 ARG A N 1
ATOM 3343 C CA . ARG A 1 427 ? -30.423 10.014 27.339 1.00 33.31 427 ARG A CA 1
ATOM 3344 C C . ARG A 1 427 ? -29.221 10.831 26.860 1.00 33.31 427 ARG A C 1
ATOM 3346 O O . ARG A 1 427 ? -29.063 11.963 27.309 1.00 33.31 427 ARG A O 1
ATOM 3353 N N . ARG A 1 428 ? -28.373 10.298 25.970 1.00 33.66 428 ARG A N 1
ATOM 3354 C CA . ARG A 1 428 ? -27.238 11.050 25.386 1.00 33.66 428 ARG A CA 1
ATOM 3355 C C . ARG A 1 428 ? -27.598 11.812 24.107 1.00 33.66 428 ARG A C 1
ATOM 3357 O O . ARG A 1 428 ? -26.854 12.705 23.714 1.00 33.66 428 ARG A O 1
ATOM 3364 N N . LEU A 1 429 ? -28.743 11.510 23.498 1.00 34.91 429 LEU A N 1
ATOM 3365 C CA . LEU A 1 429 ? -29.311 12.240 22.365 1.00 34.91 429 LEU A CA 1
ATOM 3366 C C . LEU A 1 429 ? -30.216 13.385 22.862 1.00 34.91 429 LEU A C 1
ATOM 3368 O O . LEU A 1 429 ? -31.434 13.344 22.722 1.00 34.91 429 LEU A O 1
ATOM 3372 N N . THR A 1 430 ? -29.635 14.417 23.474 1.00 32.34 430 THR A N 1
ATOM 3373 C CA . THR A 1 430 ? -30.344 15.678 23.769 1.00 32.34 430 THR A CA 1
ATOM 3374 C C . THR A 1 430 ? -30.411 16.581 22.516 1.00 32.34 430 THR A C 1
ATOM 3376 O O . THR A 1 430 ? -29.742 16.315 21.517 1.00 32.34 430 THR A O 1
ATOM 3379 N N . PRO A 1 431 ? -31.300 17.596 22.473 1.00 33.91 431 PRO A N 1
ATOM 3380 C CA . PRO A 1 431 ? -32.107 17.935 21.295 1.00 33.91 431 PRO A CA 1
ATOM 3381 C C . PRO A 1 431 ? -31.421 18.808 20.233 1.00 33.91 431 PRO A C 1
ATOM 3383 O O . PRO A 1 431 ? -32.110 19.414 19.412 1.00 33.91 431 PRO A O 1
ATOM 3386 N N . THR A 1 432 ? -30.097 18.846 20.146 1.00 35.62 432 THR A N 1
ATOM 3387 C CA . THR A 1 432 ? -29.410 19.531 19.041 1.00 35.62 432 THR A CA 1
ATOM 3388 C C . THR A 1 432 ? -29.302 18.610 17.826 1.00 35.62 432 THR A C 1
ATOM 3390 O O . THR A 1 432 ? -29.012 17.424 17.934 1.00 35.62 432 THR A O 1
ATOM 3393 N N . GLY A 1 433 ? -29.664 19.137 16.657 1.00 37.91 433 GLY A N 1
ATOM 3394 C CA . GLY A 1 433 ? -29.903 18.373 15.435 1.00 37.91 433 GLY A CA 1
ATOM 3395 C C . GLY A 1 433 ? -28.818 17.370 15.057 1.00 37.91 433 GLY A C 1
ATOM 3396 O O . GLY A 1 433 ? -27.736 17.771 14.653 1.00 37.91 433 GLY A O 1
ATOM 3397 N N . GLY A 1 434 ? -29.147 16.077 15.117 1.00 34.59 434 GLY A N 1
ATOM 3398 C CA . GLY A 1 434 ? -28.320 14.983 14.611 1.00 34.59 434 GLY A CA 1
ATOM 3399 C C . GLY A 1 434 ? -29.075 14.152 13.571 1.00 34.59 434 GLY A C 1
ATOM 3400 O O . GLY A 1 434 ? -30.261 13.867 13.747 1.00 34.59 434 GLY A O 1
ATOM 3401 N N . VAL A 1 435 ? -28.383 13.805 12.484 1.00 37.41 435 VAL A N 1
ATOM 3402 C CA . VAL A 1 435 ? -28.836 12.907 11.408 1.00 37.41 435 VAL A CA 1
ATOM 3403 C C . VAL A 1 435 ? -28.711 11.460 11.889 1.00 37.41 435 VAL A C 1
ATOM 3405 O O . VAL A 1 435 ? -27.636 11.063 12.334 1.00 37.41 435 VAL A O 1
ATOM 3408 N N . ILE A 1 436 ? -29.783 10.672 11.778 1.00 36.38 436 ILE A N 1
ATOM 3409 C CA . ILE A 1 436 ? -29.769 9.225 12.038 1.00 36.38 436 ILE A CA 1
ATOM 3410 C C . ILE A 1 436 ? -29.791 8.505 10.687 1.00 36.38 436 ILE A C 1
ATOM 3412 O O . ILE A 1 436 ? -30.642 8.782 9.842 1.00 36.38 436 ILE A O 1
ATOM 3416 N N . LEU A 1 437 ? -28.851 7.582 10.482 1.00 36.75 437 LEU A N 1
ATOM 3417 C CA . LEU A 1 437 ? -28.865 6.638 9.366 1.00 36.75 437 LEU A CA 1
ATOM 3418 C C . LEU A 1 437 ? -29.650 5.395 9.797 1.00 36.75 437 LEU A C 1
ATOM 3420 O O . LEU A 1 437 ? -29.212 4.670 10.685 1.00 36.75 437 LEU A O 1
ATOM 3424 N N . LEU A 1 438 ? -30.796 5.139 9.163 1.00 32.47 438 LEU A N 1
ATOM 3425 C CA . LEU A 1 438 ? -31.517 3.871 9.290 1.00 32.47 438 LEU A CA 1
ATOM 3426 C C . LEU A 1 438 ? -31.472 3.147 7.944 1.00 32.47 438 LEU A C 1
ATOM 3428 O O . LEU A 1 438 ? -31.950 3.660 6.932 1.00 32.47 438 LEU A O 1
ATOM 3432 N N . LEU A 1 439 ? -30.888 1.950 7.929 1.00 41.12 439 LEU A N 1
ATOM 3433 C CA . LEU A 1 439 ? -30.818 1.087 6.751 1.00 41.12 439 LEU A CA 1
ATOM 3434 C C . LEU A 1 439 ? -31.847 -0.040 6.870 1.00 41.12 439 LEU A C 1
ATOM 3436 O O . LEU A 1 439 ? -31.901 -0.767 7.859 1.00 41.12 439 LEU A O 1
ATOM 3440 N N . ASN A 1 440 ? -32.674 -0.187 5.834 1.00 35.69 440 ASN A N 1
ATOM 3441 C CA . ASN A 1 440 ? -33.646 -1.270 5.740 1.00 35.69 440 ASN A CA 1
ATOM 3442 C C . ASN A 1 440 ? -32.945 -2.573 5.313 1.00 35.69 440 ASN A C 1
ATOM 3444 O O . ASN A 1 440 ? -32.419 -2.660 4.198 1.00 35.69 440 ASN A O 1
ATOM 3448 N N . ARG A 1 441 ? -33.013 -3.589 6.186 1.00 36.91 441 ARG A N 1
ATOM 3449 C CA . ARG A 1 441 ? -32.374 -4.914 6.067 1.00 36.91 441 ARG A CA 1
ATOM 3450 C C . ARG A 1 441 ? -32.686 -5.699 4.782 1.00 36.91 441 ARG A C 1
ATOM 3452 O O . ARG A 1 441 ? -31.979 -6.657 4.501 1.00 36.91 441 ARG A O 1
ATOM 3459 N N . ARG A 1 442 ? -33.707 -5.339 3.990 1.00 31.58 442 ARG A N 1
ATOM 3460 C CA . ARG A 1 442 ? -34.072 -6.105 2.776 1.00 31.58 442 ARG A CA 1
ATOM 3461 C C . ARG A 1 442 ? -33.509 -5.581 1.453 1.00 31.58 442 ARG A C 1
ATOM 3463 O O . ARG A 1 442 ? -33.294 -6.389 0.561 1.00 31.58 442 ARG A O 1
ATOM 3470 N N . ASN A 1 443 ? -33.256 -4.276 1.305 1.00 34.22 443 ASN A N 1
ATOM 3471 C CA . ASN A 1 443 ? -33.072 -3.678 -0.032 1.00 34.22 443 ASN A CA 1
ATOM 3472 C C . ASN A 1 443 ? -31.789 -2.841 -0.225 1.00 34.22 443 ASN A C 1
ATOM 3474 O O . ASN A 1 443 ? -31.680 -2.174 -1.250 1.00 34.22 443 ASN A O 1
ATOM 3478 N N . GLN A 1 444 ? -30.843 -2.838 0.727 1.00 36.28 444 GLN A N 1
ATOM 3479 C CA . GLN A 1 444 ? -29.555 -2.113 0.629 1.00 36.28 444 GLN A CA 1
ATOM 3480 C C . GLN A 1 444 ? -29.666 -0.670 0.079 1.00 36.28 444 GLN A C 1
ATOM 3482 O O . GLN A 1 444 ? -28.915 -0.260 -0.806 1.00 36.28 444 GLN A O 1
ATOM 3487 N N . ARG A 1 445 ? -30.623 0.125 0.575 1.00 33.22 445 ARG A N 1
ATOM 3488 C CA . ARG A 1 445 ? -30.775 1.537 0.179 1.00 33.22 445 ARG A CA 1
ATOM 3489 C C . ARG A 1 445 ? -30.510 2.477 1.345 1.00 33.22 445 ARG A C 1
ATOM 3491 O O . ARG A 1 445 ? -31.150 2.366 2.385 1.00 33.22 445 ARG A O 1
ATOM 3498 N N . LEU A 1 446 ? -29.600 3.423 1.112 1.00 36.19 446 LEU A N 1
ATOM 3499 C CA . LEU A 1 446 ? -29.255 4.518 2.013 1.00 36.19 446 LEU A CA 1
ATOM 3500 C C . LEU A 1 446 ? -30.441 5.492 2.125 1.00 36.19 446 LEU A C 1
ATOM 3502 O O . LEU A 1 446 ? -30.818 6.120 1.136 1.00 36.19 446 LEU A O 1
ATOM 3506 N N . LEU A 1 447 ? -31.027 5.619 3.314 1.00 35.41 447 LEU A N 1
ATOM 3507 C CA . LEU A 1 447 ? -32.009 6.658 3.631 1.00 35.41 447 LEU A CA 1
ATOM 3508 C C . LEU A 1 447 ? -31.310 7.758 4.438 1.00 35.41 447 LEU A C 1
ATOM 3510 O O . LEU A 1 447 ? -30.784 7.509 5.520 1.00 35.41 447 LEU A O 1
ATOM 3514 N N . LEU A 1 448 ? -31.276 8.968 3.880 1.00 31.80 448 LEU A N 1
ATOM 3515 C CA . LEU A 1 448 ? -30.830 10.188 4.555 1.00 31.80 448 LEU A CA 1
ATOM 3516 C C . LEU A 1 448 ? -32.053 10.878 5.170 1.00 31.80 448 LEU A C 1
ATOM 3518 O O . LEU A 1 448 ? -33.028 11.119 4.462 1.00 31.80 448 LEU A O 1
ATOM 3522 N N . GLN A 1 449 ? -31.992 11.243 6.451 1.00 32.91 449 GLN A N 1
ATOM 3523 C CA . GLN A 1 449 ? -33.011 12.074 7.101 1.00 32.91 449 GLN A CA 1
ATOM 3524 C C . GLN A 1 449 ? -32.386 13.360 7.660 1.00 32.91 449 GLN A C 1
ATOM 3526 O O . GLN A 1 449 ? -31.343 13.308 8.310 1.00 32.91 449 GLN A O 1
ATOM 3531 N N . TYR A 1 450 ? -33.042 14.509 7.453 1.00 34.56 450 TYR A N 1
ATOM 3532 C CA . TYR A 1 450 ? -32.725 15.776 8.128 1.00 34.56 450 TYR A CA 1
ATOM 3533 C C . TYR A 1 450 ? -33.961 16.374 8.833 1.00 34.56 450 TYR A C 1
ATOM 3535 O O . TYR A 1 450 ? -35.094 16.119 8.431 1.00 34.56 450 TYR A O 1
ATOM 3543 N N . ARG A 1 451 ? -33.706 17.126 9.917 1.00 35.06 451 ARG A N 1
ATOM 3544 C CA . ARG A 1 451 ? -34.641 17.647 10.937 1.00 35.06 451 ARG A CA 1
ATOM 3545 C C . ARG A 1 451 ? -35.282 18.996 10.570 1.00 35.06 451 ARG A C 1
ATOM 3547 O O . ARG A 1 451 ? -34.629 19.858 9.994 1.00 35.06 451 ARG A O 1
ATOM 3554 N N . GLY A 1 452 ? -36.514 19.212 11.039 1.00 27.70 452 GLY A N 1
ATOM 3555 C CA . GLY A 1 452 ? -37.163 20.528 11.096 1.00 27.70 452 GLY A CA 1
ATOM 3556 C C . GLY A 1 452 ? -36.595 21.446 12.192 1.00 27.70 452 GLY A C 1
ATOM 3557 O O . GLY A 1 452 ? -36.011 20.979 13.173 1.00 27.70 452 GLY A O 1
ATOM 3558 N N . ALA A 1 453 ? -36.760 22.757 12.000 1.00 28.98 453 ALA A N 1
ATOM 3559 C CA . ALA A 1 453 ? -36.335 23.814 12.918 1.00 28.98 453 ALA A CA 1
ATOM 3560 C C . ALA A 1 453 ? -37.195 23.864 14.203 1.00 28.98 453 ALA A C 1
ATOM 3562 O O . ALA A 1 453 ? -38.374 23.507 14.167 1.00 28.98 453 ALA A O 1
ATOM 3563 N N . PRO A 1 454 ? -36.647 24.344 15.336 1.00 35.06 454 PRO A N 1
ATOM 3564 C CA . PRO A 1 454 ? -37.395 24.511 16.574 1.00 35.06 454 PRO A CA 1
ATOM 3565 C C . PRO A 1 454 ? -38.196 25.816 16.502 1.00 35.06 454 PRO A C 1
ATOM 3567 O O . PRO A 1 454 ? -37.675 26.861 16.873 1.00 35.06 454 PRO A O 1
ATOM 3570 N N . ASN A 1 455 ? -39.397 25.766 15.918 1.00 37.22 455 ASN A N 1
ATOM 3571 C CA . ASN A 1 455 ? -40.551 26.658 16.156 1.00 37.22 455 ASN A CA 1
ATOM 3572 C C . ASN A 1 455 ? -41.482 26.653 14.934 1.00 37.22 455 ASN A C 1
ATOM 3574 O O . ASN A 1 455 ? -41.433 27.550 14.096 1.00 37.22 455 ASN A O 1
ATOM 3578 N N . SER A 1 456 ? -42.349 25.649 14.845 1.00 35.38 456 SER A N 1
ATOM 3579 C CA . SER A 1 456 ? -43.635 25.753 14.145 1.00 35.38 456 SER A CA 1
ATOM 3580 C C . SER A 1 456 ? -44.474 24.530 14.499 1.00 35.38 456 SER A C 1
ATOM 3582 O O . SER A 1 456 ? -43.999 23.409 14.323 1.00 35.38 456 SER A O 1
ATOM 3584 N N . ASP A 1 457 ? -45.703 24.745 14.965 1.00 35.66 457 ASP A N 1
ATOM 3585 C CA . ASP A 1 457 ? -46.688 23.733 15.387 1.00 35.66 457 ASP A CA 1
ATOM 3586 C C . ASP A 1 457 ? -47.235 22.857 14.234 1.00 35.66 457 ASP A C 1
ATOM 3588 O O . ASP A 1 457 ? -48.437 22.642 14.103 1.00 35.66 457 ASP A O 1
ATOM 3592 N N . ALA A 1 458 ? -46.372 22.324 13.367 1.00 36.44 458 ALA A N 1
ATOM 3593 C CA . ALA A 1 458 ? -46.778 21.471 12.253 1.00 36.44 458 ALA A CA 1
ATOM 3594 C C . ALA A 1 458 ? -46.020 20.135 12.262 1.00 36.44 458 ALA A C 1
ATOM 3596 O O . ALA A 1 458 ? -44.866 20.034 11.846 1.00 36.44 458 ALA A O 1
ATOM 3597 N N . THR A 1 459 ? -46.705 19.076 12.693 1.00 35.50 459 THR A N 1
ATOM 3598 C CA . THR A 1 459 ? -46.306 17.668 12.562 1.00 35.50 459 THR A CA 1
ATOM 3599 C C . THR A 1 459 ? -46.422 17.210 11.104 1.00 35.50 459 THR A C 1
ATOM 3601 O O . THR A 1 459 ? -47.403 16.586 10.708 1.00 35.50 459 THR A O 1
ATOM 3604 N N . THR A 1 460 ? -45.426 17.521 10.269 1.00 34.31 460 THR A N 1
ATOM 3605 C CA . THR A 1 460 ? -45.314 16.935 8.917 1.00 34.31 460 THR A CA 1
ATOM 3606 C C . THR A 1 460 ? -43.883 16.476 8.648 1.00 34.31 460 THR A C 1
ATOM 3608 O O . THR A 1 460 ? -42.937 17.229 8.868 1.00 34.31 460 THR A O 1
ATOM 3611 N N . SER A 1 461 ? -43.721 15.231 8.189 1.00 36.06 461 SER A N 1
ATOM 3612 C CA . SER A 1 461 ? -42.427 14.642 7.822 1.00 36.06 461 SER A CA 1
ATOM 3613 C C . SER A 1 461 ? -42.233 14.705 6.304 1.00 36.06 461 SER A C 1
ATOM 3615 O O . SER A 1 461 ? -43.068 14.196 5.556 1.00 36.06 461 SER A O 1
ATOM 3617 N N . THR A 1 462 ? -41.130 15.295 5.839 1.00 34.91 462 THR A N 1
ATOM 3618 C CA . THR A 1 462 ? -40.805 15.401 4.404 1.00 34.91 462 THR A CA 1
ATOM 3619 C C . THR A 1 462 ? -39.765 14.351 4.014 1.00 34.91 462 THR A C 1
ATOM 3621 O O . THR A 1 462 ? -38.701 14.274 4.631 1.00 34.91 462 THR A O 1
ATOM 3624 N N . LEU A 1 463 ? -40.048 13.556 2.978 1.00 35.09 463 LEU A N 1
ATOM 3625 C CA . LEU A 1 463 ? -39.109 12.594 2.389 1.00 35.09 463 LEU A CA 1
ATOM 3626 C C . LEU A 1 463 ? -38.513 13.177 1.098 1.00 35.09 463 LEU A C 1
ATOM 3628 O O . LEU A 1 463 ? -39.250 13.561 0.188 1.00 35.09 463 LEU A O 1
ATOM 3632 N N . LEU A 1 464 ? -37.179 13.234 1.017 1.00 35.62 464 LEU A N 1
ATOM 3633 C CA . LEU A 1 464 ? -36.434 13.751 -0.139 1.00 35.62 464 LEU A CA 1
ATOM 3634 C C . LEU A 1 464 ? -35.828 12.601 -0.960 1.00 35.62 464 LEU A C 1
ATOM 3636 O O . LEU A 1 464 ? -35.241 11.672 -0.400 1.00 35.62 464 LEU A O 1
ATOM 3640 N N . TRP A 1 465 ? -35.917 12.680 -2.290 1.00 39.19 465 TRP A N 1
ATOM 3641 C CA . TRP A 1 465 ? -35.247 11.766 -3.228 1.00 39.19 465 TRP A CA 1
ATOM 3642 C C . TRP A 1 465 ? -34.688 12.535 -4.441 1.00 39.19 465 TRP A C 1
ATOM 3644 O O . TRP A 1 465 ? -35.217 13.576 -4.816 1.00 39.19 465 TRP A O 1
ATOM 3654 N N . SER A 1 466 ? -33.607 12.029 -5.053 1.00 33.69 466 SER A N 1
ATOM 3655 C CA . SER A 1 466 ? -32.937 12.627 -6.220 1.00 33.69 466 SER A CA 1
ATOM 3656 C C . SER A 1 466 ? -32.900 11.651 -7.398 1.00 33.69 466 SER A C 1
ATOM 3658 O O . SER A 1 466 ? -32.419 10.521 -7.264 1.00 33.69 466 SER A O 1
ATOM 3660 N N . ARG A 1 467 ? -33.328 12.112 -8.582 1.00 34.88 467 ARG A N 1
ATOM 3661 C CA . ARG A 1 467 ? -33.274 11.350 -9.846 1.00 34.88 467 ARG A CA 1
ATOM 3662 C C . ARG A 1 467 ? -31.855 11.025 -10.327 1.00 34.88 467 ARG A C 1
ATOM 3664 O O . ARG A 1 467 ? -31.678 10.089 -11.100 1.00 34.88 467 ARG A O 1
ATOM 3671 N N . ASN A 1 468 ? -30.834 11.741 -9.857 1.00 35.50 468 ASN A N 1
ATOM 3672 C CA . ASN A 1 468 ? -29.482 11.660 -10.422 1.00 35.50 468 ASN A CA 1
ATOM 3673 C C . ASN A 1 468 ? -28.662 10.436 -9.981 1.00 35.50 468 ASN A C 1
ATOM 3675 O O . ASN A 1 468 ? -27.530 10.277 -10.433 1.00 35.50 468 ASN A O 1
ATOM 3679 N N . PHE A 1 469 ? -29.209 9.559 -9.133 1.00 32.50 469 PHE A N 1
ATOM 3680 C CA . PHE A 1 469 ? -28.490 8.377 -8.643 1.00 32.50 469 PHE A CA 1
ATOM 3681 C C . PHE A 1 469 ? -28.915 7.044 -9.276 1.00 32.50 469 PHE A C 1
ATOM 3683 O O . PHE A 1 469 ? -28.212 6.055 -9.078 1.00 32.50 469 PHE A O 1
ATOM 3690 N N . LEU A 1 470 ? -30.004 6.985 -10.056 1.00 31.14 470 LEU A N 1
ATOM 3691 C CA . LEU A 1 470 ? -30.473 5.742 -10.689 1.00 31.14 470 LEU A CA 1
ATOM 3692 C C . LEU A 1 470 ? -31.208 6.011 -12.022 1.00 31.14 470 LEU A C 1
ATOM 3694 O O . LEU A 1 470 ? -32.317 6.548 -11.994 1.00 31.14 470 LEU A O 1
ATOM 3698 N N . PRO A 1 471 ? -30.678 5.590 -13.187 1.00 29.31 471 PRO A N 1
ATOM 3699 C CA . PRO A 1 471 ? -31.465 5.562 -14.414 1.00 29.31 471 PRO A CA 1
ATOM 3700 C C . PRO A 1 471 ? -32.510 4.435 -14.329 1.00 29.31 471 PRO A C 1
ATOM 3702 O O . PRO A 1 471 ? -32.152 3.271 -14.164 1.00 29.31 471 PRO A O 1
ATOM 3705 N N . GLY A 1 472 ? -33.800 4.783 -14.432 1.00 37.12 472 GLY A N 1
ATOM 3706 C CA . GLY A 1 472 ? -34.909 3.823 -14.571 1.00 37.12 472 GLY A CA 1
ATOM 3707 C C . GLY A 1 472 ? -35.915 3.738 -13.413 1.00 37.12 472 GLY A C 1
ATOM 3708 O O . GLY A 1 472 ? -36.830 2.923 -13.480 1.00 37.12 472 GLY A O 1
ATOM 3709 N N . PHE A 1 473 ? -35.801 4.562 -12.365 1.00 37.09 473 PHE A N 1
ATOM 3710 C CA . PHE A 1 473 ? -36.795 4.591 -11.282 1.00 37.09 473 PHE A CA 1
ATOM 3711 C C . PHE A 1 473 ? -37.923 5.591 -11.602 1.00 37.09 473 PHE A C 1
ATOM 3713 O O . PHE A 1 473 ? -37.678 6.794 -11.687 1.00 37.09 473 PHE A O 1
ATOM 3720 N N . SER A 1 474 ? -39.155 5.102 -11.772 1.00 38.78 474 SER A N 1
ATOM 3721 C CA . SER A 1 474 ? -40.367 5.937 -11.770 1.00 38.78 474 SER A CA 1
ATOM 3722 C C . SER A 1 474 ? -41.018 5.870 -10.384 1.00 38.78 474 SER A C 1
ATOM 3724 O O . SER A 1 474 ? -41.061 4.780 -9.808 1.00 38.78 474 SER A O 1
ATOM 3726 N N . PRO A 1 475 ? -41.494 6.992 -9.815 1.00 37.91 475 PRO A N 1
ATOM 3727 C CA . PRO A 1 475 ? -42.146 6.978 -8.510 1.00 37.91 475 PRO A CA 1
ATOM 3728 C C . PRO A 1 475 ? -43.446 6.153 -8.555 1.00 37.91 475 PRO A C 1
ATOM 3730 O O . PRO A 1 475 ? -44.063 6.048 -9.619 1.00 37.91 475 PRO A O 1
ATOM 3733 N N . PRO A 1 476 ? -43.896 5.580 -7.422 1.00 37.81 476 PRO A N 1
ATOM 3734 C CA . PRO A 1 476 ? -45.241 5.025 -7.340 1.00 37.81 476 PRO A CA 1
ATOM 3735 C C . PRO A 1 476 ? -46.255 6.136 -7.653 1.00 37.81 476 PRO A C 1
ATOM 3737 O O . PRO A 1 476 ? -46.102 7.269 -7.197 1.00 37.81 476 PRO A O 1
ATOM 3740 N N . SER A 1 477 ? -47.262 5.826 -8.474 1.00 40.56 477 SER A N 1
ATOM 3741 C CA . SER A 1 477 ? -48.309 6.775 -8.873 1.00 40.56 477 SER A CA 1
ATOM 3742 C C . SER A 1 477 ? -48.930 7.456 -7.651 1.00 40.56 477 SER A C 1
ATOM 3744 O O . SER A 1 477 ? -49.140 6.786 -6.639 1.00 40.56 477 SER A O 1
ATOM 3746 N N . ALA A 1 478 ? -49.302 8.733 -7.781 1.00 39.91 478 ALA A N 1
ATOM 3747 C CA . ALA A 1 478 ? -49.862 9.610 -6.741 1.00 39.91 478 ALA A CA 1
ATOM 3748 C C . ALA A 1 478 ? -51.122 9.097 -5.993 1.00 39.91 478 ALA A C 1
ATOM 3750 O O . ALA A 1 478 ? -51.644 9.799 -5.137 1.00 39.91 478 ALA A O 1
ATOM 3751 N N . ASN A 1 479 ? -51.586 7.878 -6.282 1.00 38.78 479 ASN A N 1
ATOM 3752 C CA . ASN A 1 479 ? -52.717 7.206 -5.643 1.00 38.78 479 ASN A CA 1
ATOM 3753 C C . ASN A 1 479 ? -52.316 6.030 -4.728 1.00 38.78 479 ASN A C 1
ATOM 3755 O O . ASN A 1 479 ? -53.190 5.294 -4.274 1.00 38.78 479 ASN A O 1
ATOM 3759 N N . ALA A 1 480 ? -51.026 5.812 -4.449 1.00 42.19 480 ALA A N 1
ATOM 3760 C CA . ALA A 1 480 ? -50.635 4.876 -3.393 1.00 42.19 480 ALA A CA 1
ATOM 3761 C C . ALA A 1 480 ? -50.928 5.505 -2.013 1.00 42.19 480 ALA A C 1
ATOM 3763 O O . ALA A 1 480 ? -50.556 6.659 -1.796 1.00 42.19 480 ALA A O 1
ATOM 3764 N N . PRO A 1 481 ? -51.583 4.792 -1.078 1.00 34.91 481 PRO A N 1
ATOM 3765 C CA . PRO A 1 481 ? -51.928 5.352 0.223 1.00 34.91 481 PRO A CA 1
ATOM 3766 C C . PRO A 1 481 ? -50.658 5.670 1.023 1.00 34.91 481 PRO A C 1
ATOM 3768 O O . PRO A 1 481 ? -49.919 4.774 1.430 1.00 34.91 481 PRO A O 1
ATOM 3771 N N . SER A 1 482 ? -50.399 6.959 1.238 1.00 38.88 482 SER A N 1
ATOM 3772 C CA . SER A 1 482 ? -49.361 7.441 2.153 1.00 38.88 482 SER A CA 1
ATOM 3773 C C . SER A 1 482 ? -49.858 7.353 3.602 1.00 38.88 482 SER A C 1
ATOM 3775 O O . SER A 1 482 ? -51.039 7.612 3.847 1.00 38.88 482 SER A O 1
ATOM 3777 N N . PRO A 1 483 ? -48.989 7.062 4.588 1.00 39.84 483 PRO A N 1
ATOM 3778 C CA . PRO A 1 483 ? -49.319 7.284 5.992 1.00 39.84 483 PRO A CA 1
ATOM 3779 C C . PRO A 1 483 ? -49.698 8.760 6.216 1.00 39.84 483 PRO A C 1
ATOM 3781 O O . PRO A 1 483 ? -49.138 9.637 5.540 1.00 39.84 483 PRO A O 1
ATOM 3784 N N . PRO A 1 484 ? -50.609 9.068 7.155 1.00 33.09 484 PRO A N 1
ATOM 3785 C CA . PRO A 1 484 ? -50.940 10.451 7.478 1.00 33.09 484 PRO A CA 1
ATOM 3786 C C . PRO A 1 484 ? -49.668 11.225 7.872 1.00 33.09 484 PRO A C 1
ATOM 3788 O O . PRO A 1 484 ? -48.825 10.698 8.595 1.00 33.09 484 PRO A O 1
ATOM 3791 N N . HIS A 1 485 ? -49.544 12.470 7.391 1.00 40.75 485 HIS A N 1
ATOM 3792 C CA . HIS A 1 485 ? -48.427 13.407 7.638 1.00 40.75 485 HIS A CA 1
ATOM 3793 C C . HIS A 1 485 ? -47.112 13.187 6.860 1.00 40.75 485 HIS A C 1
ATOM 3795 O O . HIS A 1 485 ? -46.049 13.605 7.329 1.00 40.75 485 HIS A O 1
ATOM 3801 N N . THR A 1 486 ? -47.170 12.608 5.653 1.00 38.84 486 THR A N 1
ATOM 3802 C CA . THR A 1 486 ? -45.985 12.419 4.790 1.00 38.84 486 THR A CA 1
ATOM 3803 C C . THR A 1 486 ? -46.156 13.083 3.419 1.00 38.84 486 THR A C 1
ATOM 3805 O O . THR A 1 486 ? -47.134 12.803 2.727 1.00 38.84 486 THR A O 1
ATOM 3808 N N . SER A 1 487 ? -45.202 13.922 2.997 1.00 39.59 487 SER A N 1
ATOM 3809 C CA . SER A 1 487 ? -45.134 14.483 1.635 1.00 39.59 487 SER A CA 1
ATOM 3810 C C . SER A 1 487 ? -43.795 14.157 0.959 1.00 39.59 487 SER A C 1
ATOM 3812 O O . SER A 1 487 ? -42.755 14.045 1.614 1.00 39.59 487 SER A O 1
ATOM 3814 N N . TRP A 1 488 ? -43.836 13.961 -0.362 1.00 40.12 488 TRP A N 1
ATOM 3815 C CA . TRP A 1 488 ? -42.667 13.694 -1.203 1.00 40.12 488 TRP A CA 1
ATOM 3816 C C . TRP A 1 488 ? -42.267 14.966 -1.947 1.00 40.12 488 TRP A C 1
ATOM 3818 O O . TRP A 1 488 ? -43.113 15.565 -2.612 1.00 40.12 488 TRP A O 1
ATOM 3828 N N . THR A 1 489 ? -40.988 15.341 -1.887 1.00 38.03 489 THR A N 1
ATOM 3829 C CA . THR A 1 489 ? -40.468 16.515 -2.609 1.00 38.03 489 THR A CA 1
ATOM 3830 C C . THR A 1 489 ? -39.195 16.145 -3.380 1.00 38.03 489 THR A C 1
ATOM 3832 O O . THR A 1 489 ? -38.317 15.464 -2.847 1.00 38.03 489 THR A O 1
ATOM 3835 N N . GLU A 1 490 ? -39.112 16.555 -4.651 1.00 36.16 490 GLU A N 1
ATOM 3836 C CA . GLU A 1 490 ? -37.954 16.345 -5.539 1.00 36.16 490 GLU A CA 1
ATOM 3837 C C . GLU A 1 490 ? -36.825 17.334 -5.175 1.00 36.16 490 GLU A C 1
ATOM 3839 O O . GLU A 1 490 ? -37.110 18.502 -4.907 1.00 36.16 490 GLU A O 1
ATOM 3844 N N . LEU A 1 491 ? -35.573 16.850 -5.101 1.00 35.91 491 LEU A N 1
ATOM 3845 C CA . LEU A 1 491 ? -34.370 17.655 -4.810 1.00 35.91 491 LEU A CA 1
ATOM 3846 C C . LEU A 1 491 ? -33.919 18.517 -5.992 1.00 35.91 491 LEU A C 1
ATOM 3848 O O . LEU A 1 491 ? -33.780 17.939 -7.097 1.00 35.91 491 LEU A O 1
#

Solvent-accessible surface area (backbone atoms only — not comparable to full-atom values): 27687 Å² total; per-residue (Å²): 68,45,46,79,42,85,30,31,31,49,70,43,34,56,45,38,50,40,45,57,72,45,71,43,34,82,59,62,98,79,61,50,74,67,54,53,27,68,51,18,65,38,63,72,30,24,30,38,51,63,23,34,68,77,67,74,53,94,75,58,41,71,68,32,78,59,49,71,62,31,47,47,26,34,32,33,54,33,26,36,48,60,34,68,65,43,32,77,71,70,40,52,70,73,79,31,43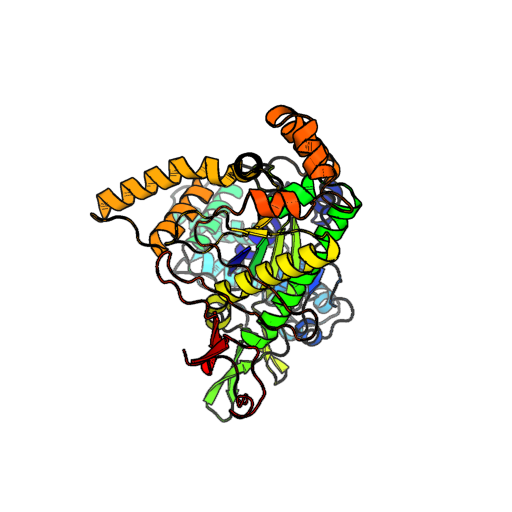,44,43,73,66,69,65,86,60,46,77,80,43,62,58,53,50,51,47,56,48,52,55,49,51,45,31,67,76,69,60,43,82,75,50,72,67,54,48,52,49,54,46,36,68,60,34,51,58,54,46,21,73,73,70,72,50,79,85,68,51,65,67,55,48,49,51,51,52,49,52,59,55,69,73,26,73,68,29,75,20,25,37,37,37,36,38,34,66,42,62,43,53,22,50,38,42,48,50,21,42,75,66,57,24,51,51,50,52,51,49,49,54,51,28,52,50,54,39,51,53,50,38,41,73,76,29,41,29,23,80,42,76,57,94,90,38,81,39,85,34,62,46,56,29,46,31,28,43,35,24,57,46,57,54,42,76,77,70,29,57,34,51,31,34,39,34,39,30,48,25,59,32,33,36,79,86,70,47,43,38,55,54,41,60,65,50,43,63,72,38,39,65,59,47,17,51,50,31,44,52,45,44,53,50,51,43,26,72,78,45,72,46,52,70,41,70,73,52,83,55,87,93,52,77,78,41,64,34,47,61,87,62,55,69,67,57,44,56,62,54,34,52,62,63,60,66,17,42,67,49,25,52,53,50,49,51,52,46,24,70,77,66,77,42,80,70,53,75,72,52,47,53,51,41,45,52,47,17,52,60,77,63,53,72,81,45,66,80,70,56,31,60,66,60,52,32,55,50,51,44,52,52,40,32,72,77,61,31,59,71,60,39,50,53,45,30,57,66,53,92,83,88,78,62,71,70,62,59,58,70,72,62,60,94,68,94,74,73,62,81,61,72,54,94,87,70,86,51,91,48,84,54,84,83,83,77,100,83,68,101,66,88,64,51,78,48,74,54,63,76,91,81,51,95,85,80,75,78,82,63,97,80,64,90,68,66,91,52,63,49,80,48,82,111

Secondary structure (DSSP, 8-state):
-EEEEEEESTHHHHHIIIIIISTT----TT--HHHHHHHH-PPPPEEESGGGGGG--SSS-TTPBP-HHHHIIIIIISB-TTHHHHHHTT--TTTTB-SSPPPP--TT-HHHHHHHHHHHHHHHHHSSPPPHHHHHHHHHHHHHHHHHHHHS-----HHHHHHHHHHHHHTS---EEEEEEEE---HHHHHHHHHS-HHHHHHHHHHHHHHHHHHHHHHHHHT-EEEEEETTEEEEEE-S---EEEEEEEE-TTS-EEEEEEEEEESEEE-TTS-EEEB-HHHHHHTHHHHHHHHHHHHHHHHHHHH---EEE----TTSPP-EEETTS-HHHHHHTTHHHHHHHHHHHHHHHHHHHHHSSPPPHHHHHHHHHHHHHHTPPPP-S---HHHHHHHHHHHHHHHHHHHHHHHHHT-SSS---HHHHHHH--SS-----EE-TTT--EE---PPPS------EEEEE-GGG-TT-PPPPTTS-PPTTEEEEE-

Organism: NCBI:txid1190508

Mean predicted aligned error: 11.85 Å

Foldseek 3Di:
DKDKDFAFADVSLVVCVCCVLQVNFPDDPPQFSVNSCVFAVWDAKFKDKLQQVLLVDPQRDGGHGQGSQLSCQQLHWNWRSCQQVVLVVPDASVNGHQFDTFDDDQVPPPLSVQLVVVQVVCCVVVSDGDDPVRSLVSQQVSQLVVCCVVVVDNPDDSVVSVVVVVVSVVVIDGGGFWMKIKDWAALQLLLLLLLADPVSVVLLVVLLVVLVNVLQVVCLPQQWWFWDQDPNDTDTARFSMWIWIKTWDAAHLVLFGITMIITTTGLWTAHPVSHTGGTPVVSSVVCRVVSNVSSRVSSQVSCCVPFVWDWDFPDPDPVDDTRIHTPPQDVVLSVVSPVLQVQLVVQLVVLQVVCCVVPVDGDDPVVSVVSSVVSSVVRRDNHDHRHYSVVSSVVSLVVCCVPPNDVSSVCSHPRGDDDDDVVVVVVVCPPDWDWDWDDDPPDRDTATAGDDDPDDPDQAGEGEDEPPPDPPDDDDPPPDDDDPRYDYDYD

Sequence (491 aa):
MMSIRVVNAGDGYAYLLRNVATADVDTETKTKLGDYYQATGTPPGRWYGRGLTGLDSTAITAGTTVTQEHMAALYGEGLHPEADSRIANGASIADVQLGRAYPFYSGGHQVLKELSTMEKQFRYHAGRRPTEQERNTIAVDVARKHYSDETGYSNATPKEILAWVNEKKNSVRQATAGFDLTFSPAKSISVLWALGDEETRKTIEAVHNECVSACLDWLDETALRTRCEVNGVKKLTRTRGLIAAQFVHYDTRSGDPDLHTHCLVSNKVQGPDGKWRSIEGMSLMKSAVAASTHYNALMMQRLGDELDLAFTNYETDPAKQPVWEIAGIDPKMIAHFSKRRAGARPRYEQLREAYRQTHGRTPGLRASRKLWQQAVLDTRPSKDTAQSLESLRQTWQAEARQFFGNSATDAVEKMSLTHLMPEQLHRRLTPTGGVILLLNRRNQRLLLQYRGAPNSDATTSTLLWSRNFLPGFSPPSANAPSPPHTSWTEL

Radius of gyration: 26.56 Å; Cα contacts (8 Å, |Δi|>4): 717; chains: 1; bounding box: 91×59×70 Å

InterPro domains:
  IPR014862 TrwC relaxase [PF08751] (9-402)

pLDDT: mean 80.11, std 21.54, range [27.7, 98.19]